Protein AF-A0A7Z8LBX8-F1 (afdb_monomer)

Structure (mmCIF, N/CA/C/O backbone):
data_AF-A0A7Z8LBX8-F1
#
_entry.id   AF-A0A7Z8LBX8-F1
#
loop_
_atom_site.group_PDB
_atom_site.id
_atom_site.type_symbol
_atom_site.label_atom_id
_atom_site.label_alt_id
_atom_site.label_comp_id
_atom_site.label_asym_id
_atom_site.label_entity_id
_atom_site.label_seq_id
_atom_site.pdbx_PDB_ins_code
_atom_site.Cartn_x
_atom_site.Cartn_y
_atom_site.Cartn_z
_atom_site.occupancy
_atom_site.B_iso_or_equiv
_atom_site.auth_seq_id
_atom_site.auth_comp_id
_atom_site.auth_asym_id
_atom_site.auth_atom_id
_atom_site.pdbx_PDB_model_num
ATOM 1 N N . MET A 1 1 ? 16.073 22.464 22.979 1.00 38.94 1 MET A N 1
ATOM 2 C CA . MET A 1 1 ? 15.300 22.233 24.219 1.00 38.94 1 MET A CA 1
ATOM 3 C C . MET A 1 1 ? 13.955 22.900 24.024 1.00 38.94 1 MET A C 1
ATOM 5 O O . MET A 1 1 ? 13.804 24.066 24.357 1.00 38.94 1 MET A O 1
ATOM 9 N N . GLU A 1 2 ? 13.032 22.202 23.371 1.00 35.75 2 GLU A N 1
ATOM 10 C CA . GLU A 1 2 ? 11.685 22.714 23.113 1.00 35.75 2 GLU A CA 1
ATOM 11 C C . GLU A 1 2 ? 10.766 22.309 24.263 1.00 35.75 2 GLU A C 1
ATOM 13 O O . GLU A 1 2 ? 10.804 21.174 24.742 1.00 35.75 2 GLU A O 1
ATOM 18 N N . ALA A 1 3 ? 10.009 23.286 24.756 1.00 44.81 3 ALA A N 1
ATOM 19 C CA . ALA A 1 3 ? 9.127 23.145 25.898 1.00 44.81 3 ALA A CA 1
ATOM 20 C C . ALA A 1 3 ? 7.929 22.259 25.534 1.00 44.81 3 ALA A C 1
ATOM 22 O O . ALA A 1 3 ? 7.168 22.569 24.620 1.00 44.81 3 ALA A O 1
ATOM 23 N N . VAL A 1 4 ? 7.769 21.161 26.272 1.00 38.12 4 VAL A N 1
ATOM 24 C CA . VAL A 1 4 ? 6.599 20.281 26.203 1.00 38.12 4 VAL A CA 1
ATOM 25 C C . VAL A 1 4 ? 5.354 21.101 26.578 1.00 38.12 4 VAL A C 1
ATOM 27 O O . VAL A 1 4 ? 5.323 21.657 27.679 1.00 38.12 4 VAL A O 1
ATOM 30 N N . PRO A 1 5 ? 4.335 21.213 25.706 1.00 45.62 5 PRO A N 1
ATOM 31 C CA . PRO A 1 5 ? 3.103 21.909 26.051 1.00 45.62 5 PRO A CA 1
ATOM 32 C C . PRO A 1 5 ? 2.321 21.103 27.106 1.00 45.62 5 PRO A C 1
ATOM 34 O O . PRO A 1 5 ? 2.316 19.869 27.059 1.00 45.62 5 PRO A O 1
ATOM 37 N N . PRO A 1 6 ? 1.677 21.767 28.081 1.00 52.47 6 PRO A N 1
ATOM 38 C CA . PRO A 1 6 ? 1.061 21.092 29.216 1.00 52.47 6 PRO A CA 1
ATOM 39 C C . PRO A 1 6 ? -0.224 20.340 28.813 1.00 52.47 6 PRO A C 1
ATOM 41 O O . PRO A 1 6 ? -0.917 20.743 27.874 1.00 52.47 6 PRO A O 1
ATOM 44 N N . PRO A 1 7 ? -0.583 19.258 29.530 1.00 47.25 7 PRO A N 1
ATOM 45 C CA . PRO A 1 7 ? -1.748 18.430 29.229 1.00 47.25 7 PRO A CA 1
ATOM 46 C C . PRO A 1 7 ? -3.053 19.149 29.616 1.00 47.25 7 PRO A C 1
ATOM 48 O O . PRO A 1 7 ? -3.574 18.969 30.709 1.00 47.25 7 PRO A O 1
ATOM 51 N N . LEU A 1 8 ? -3.609 19.965 28.716 1.00 52.94 8 LEU A N 1
ATOM 52 C CA . LEU A 1 8 ? -4.798 20.791 28.998 1.00 52.94 8 LEU A CA 1
ATOM 53 C C . LEU A 1 8 ? -6.159 20.120 28.710 1.00 52.94 8 LEU A C 1
ATOM 55 O O . LEU A 1 8 ? -7.199 20.724 28.956 1.00 52.94 8 LEU A O 1
ATOM 59 N N . ALA A 1 9 ? -6.199 18.869 28.239 1.00 57.47 9 ALA A N 1
ATOM 60 C CA . ALA A 1 9 ? -7.465 18.180 27.941 1.00 57.47 9 ALA A CA 1
ATOM 61 C C . ALA A 1 9 ? -8.050 17.394 29.132 1.00 57.47 9 ALA A C 1
ATOM 63 O O . ALA A 1 9 ? -9.262 17.197 29.206 1.00 57.47 9 ALA A O 1
ATOM 64 N N . HIS A 1 10 ? -7.214 16.956 30.079 1.00 54.44 10 HIS A N 1
ATOM 65 C CA . HIS A 1 10 ? -7.667 16.136 31.208 1.00 54.44 10 HIS A CA 1
ATOM 66 C C . HIS A 1 10 ? -8.435 16.972 32.243 1.00 54.44 10 HIS A C 1
ATOM 68 O O . HIS A 1 10 ? -9.520 16.585 32.675 1.00 54.44 10 HIS A O 1
ATOM 74 N N . ASP A 1 11 ? -7.941 18.177 32.535 1.00 58.59 11 ASP A N 1
ATOM 75 C CA . ASP A 1 11 ? -8.530 19.083 33.527 1.00 58.59 11 ASP A CA 1
ATOM 76 C C . ASP A 1 11 ? -9.912 19.616 33.132 1.00 58.59 11 ASP A C 1
ATOM 78 O O . ASP A 1 11 ? -10.702 19.991 33.997 1.00 58.59 11 ASP A O 1
ATOM 82 N N . ALA A 1 12 ? -10.217 19.693 31.835 1.00 63.19 12 ALA A N 1
ATOM 83 C CA . ALA A 1 12 ? -11.531 20.128 31.366 1.00 63.19 12 ALA A CA 1
ATOM 84 C C . ALA A 1 12 ? -12.589 19.031 31.574 1.00 63.19 12 ALA A C 1
ATOM 86 O O . ALA A 1 12 ? -13.694 19.312 32.037 1.00 63.19 12 ALA A O 1
ATOM 87 N N . VAL A 1 13 ? -12.234 17.772 31.297 1.00 55.75 13 VAL A N 1
ATOM 88 C CA . VAL A 1 13 ? -13.123 16.616 31.497 1.00 55.75 13 VAL A CA 1
ATOM 89 C C . VAL A 1 13 ? -13.333 16.339 32.987 1.00 55.75 13 VAL A C 1
ATOM 91 O O . VAL A 1 13 ? -14.469 16.109 33.405 1.00 55.75 13 VAL A O 1
ATOM 94 N N . LEU A 1 14 ? -12.275 16.446 33.800 1.00 64.75 14 LEU A N 1
ATOM 95 C CA . LEU A 1 14 ? -12.366 16.355 35.261 1.00 64.75 14 LEU A CA 1
ATOM 96 C C . LEU A 1 14 ? -13.318 17.407 35.836 1.00 64.75 14 LEU A C 1
ATOM 98 O O . LEU A 1 14 ? -14.217 17.056 36.594 1.00 64.75 14 LEU A O 1
ATOM 102 N N . ARG A 1 15 ? -13.225 18.665 35.388 1.00 71.31 15 ARG A N 1
ATOM 103 C CA . ARG A 1 15 ? -14.123 19.739 35.846 1.00 71.31 15 ARG A CA 1
ATOM 104 C C . ARG A 1 15 ? -15.592 19.513 35.480 1.00 71.31 15 ARG A C 1
ATOM 106 O O . ARG A 1 15 ? -16.478 19.888 36.248 1.00 71.31 15 ARG A O 1
ATOM 113 N N . ILE A 1 16 ? -15.877 18.905 34.327 1.00 65.12 16 ILE A N 1
ATOM 114 C CA . ILE A 1 16 ? -17.252 18.555 33.931 1.00 65.12 16 ILE A CA 1
ATOM 115 C C . ILE A 1 16 ? -17.782 17.405 34.795 1.00 65.12 16 ILE A C 1
ATOM 117 O O . ILE A 1 16 ? -18.910 17.481 35.287 1.00 65.12 16 ILE A O 1
ATOM 121 N N . TYR A 1 17 ? -16.964 16.374 35.025 1.00 75.88 17 TYR A N 1
ATOM 122 C CA . TYR A 1 17 ? -17.325 15.261 35.900 1.00 75.88 17 TYR A CA 1
ATOM 123 C C . TYR A 1 17 ? -17.578 15.730 37.338 1.00 75.88 17 TYR A C 1
ATOM 125 O O . TYR A 1 17 ? -18.596 15.371 37.922 1.00 75.88 17 TYR A O 1
ATOM 133 N N . GLU A 1 18 ? -16.723 16.598 37.883 1.00 81.19 18 GLU A N 1
ATOM 134 C CA . GLU A 1 18 ? -16.876 17.176 39.224 1.00 81.19 18 GLU A CA 1
ATOM 135 C C . GLU A 1 18 ? -18.171 17.986 39.370 1.00 81.19 18 GLU A C 1
ATOM 137 O O . GLU A 1 18 ? -18.867 17.866 40.381 1.00 81.19 18 GLU A O 1
ATOM 142 N N . ARG A 1 19 ? -18.554 18.766 38.349 1.00 80.75 19 ARG A N 1
ATOM 143 C CA . ARG A 1 19 ? -19.829 19.506 38.349 1.00 80.75 19 ARG A CA 1
ATOM 144 C C . ARG A 1 19 ? -21.038 18.573 38.323 1.00 80.75 19 ARG A C 1
ATOM 146 O O . ARG A 1 19 ? -21.975 18.785 39.091 1.00 80.75 19 ARG A O 1
ATOM 153 N N . LEU A 1 20 ? -21.017 17.538 37.479 1.00 72.75 20 LEU A N 1
ATOM 154 C CA . LEU A 1 20 ? -22.100 16.553 37.402 1.00 72.75 20 LEU A CA 1
ATOM 155 C C . LEU A 1 20 ? -22.219 15.759 38.712 1.00 72.75 20 LEU A C 1
ATOM 157 O O . LEU A 1 20 ? -23.315 15.615 39.250 1.00 72.75 20 LEU A O 1
ATOM 161 N N . ALA A 1 21 ? -21.088 15.302 39.252 1.00 85.62 21 ALA A N 1
ATOM 162 C CA . ALA A 1 21 ? -20.999 14.609 40.531 1.00 85.62 21 ALA A CA 1
ATOM 163 C C . ALA A 1 21 ? -21.577 15.452 41.673 1.00 85.62 21 ALA A C 1
ATOM 165 O O . ALA A 1 21 ? -22.407 14.966 42.441 1.00 85.62 21 ALA A O 1
ATOM 166 N N . SER A 1 22 ? -21.202 16.732 41.739 1.00 87.38 22 SER A N 1
ATOM 167 C CA . SER A 1 22 ? -21.712 17.673 42.738 1.00 87.38 22 SER A CA 1
ATOM 168 C C . SER A 1 22 ? -23.228 17.875 42.621 1.00 87.38 22 SER A C 1
ATOM 170 O O . SER A 1 22 ? -23.936 17.817 43.626 1.00 87.38 22 SER A O 1
ATOM 172 N N . ALA A 1 23 ? -23.760 18.016 41.400 1.00 79.38 23 ALA A N 1
ATOM 173 C CA . ALA A 1 23 ? -25.198 18.172 41.170 1.00 79.38 23 ALA A CA 1
ATOM 174 C C . ALA A 1 23 ? -26.004 16.916 41.554 1.00 79.38 23 ALA A C 1
ATOM 176 O O . ALA A 1 23 ? -27.041 17.020 42.212 1.00 79.38 23 ALA A O 1
ATOM 177 N N . VAL A 1 24 ? -25.510 15.725 41.197 1.00 80.25 24 VAL A N 1
ATOM 178 C CA . VAL A 1 24 ? -26.128 14.436 41.559 1.00 80.25 24 VAL A CA 1
ATOM 179 C C . VAL A 1 24 ? -26.115 14.234 43.076 1.00 80.25 24 VAL A C 1
ATOM 181 O O . VAL A 1 24 ? -27.141 13.877 43.656 1.00 80.25 24 VAL A O 1
ATOM 184 N N . LEU A 1 25 ? -24.993 14.523 43.742 1.00 87.06 25 LEU A N 1
ATOM 185 C CA . LEU A 1 25 ? -24.879 14.426 45.198 1.00 87.06 25 LEU A CA 1
ATOM 186 C C . LEU A 1 25 ? -25.780 15.435 45.914 1.00 87.06 25 LEU A C 1
ATOM 188 O O . LEU A 1 25 ? -26.423 15.077 46.896 1.00 87.06 25 LEU A O 1
ATOM 192 N N . ALA A 1 26 ? -25.886 16.670 45.419 1.00 83.69 26 ALA A N 1
ATOM 193 C CA . ALA A 1 26 ? -26.788 17.675 45.978 1.00 83.69 26 ALA A CA 1
ATOM 194 C C . ALA A 1 26 ? -28.261 17.240 45.878 1.00 83.69 26 ALA A C 1
ATOM 196 O O . ALA A 1 26 ? -28.995 17.305 46.867 1.00 83.69 26 ALA A O 1
ATOM 197 N N . ALA A 1 27 ? -28.681 16.719 44.720 1.00 70.56 27 ALA A N 1
ATOM 198 C CA . ALA A 1 27 ? -30.033 16.200 44.524 1.00 70.56 27 ALA A CA 1
ATOM 199 C C . ALA A 1 27 ? -30.320 14.968 45.403 1.00 70.56 27 ALA A C 1
ATOM 201 O O . ALA A 1 27 ? -31.405 14.849 45.975 1.00 70.56 27 ALA A O 1
ATOM 202 N N . ALA A 1 28 ? -29.353 14.060 45.560 1.00 77.31 28 ALA A N 1
ATOM 203 C CA . ALA A 1 28 ? -29.498 12.891 46.425 1.00 77.31 28 ALA A CA 1
ATOM 204 C C . ALA A 1 28 ? -29.510 13.265 47.919 1.00 77.31 28 ALA A C 1
ATOM 206 O O . ALA A 1 28 ? -30.291 12.699 48.686 1.00 77.31 28 ALA A O 1
ATOM 207 N N . ARG A 1 29 ? -28.710 14.254 48.343 1.00 84.75 29 ARG A N 1
ATOM 208 C CA . ARG A 1 29 ? -28.718 14.801 49.714 1.00 84.75 29 ARG A CA 1
ATOM 209 C C . ARG A 1 29 ? -30.056 15.447 50.059 1.00 84.75 29 ARG A C 1
ATOM 211 O O . ARG A 1 29 ? -30.548 15.247 51.165 1.00 84.75 29 ARG A O 1
ATOM 218 N N . ALA A 1 30 ? -30.703 16.115 49.102 1.00 73.19 30 ALA A N 1
ATOM 219 C CA . ALA A 1 30 ? -32.074 16.605 49.270 1.00 73.19 30 ALA A CA 1
ATOM 220 C C . ALA A 1 30 ? -33.093 15.468 49.511 1.00 73.19 30 ALA A C 1
ATOM 222 O O . ALA A 1 30 ? -34.144 15.699 50.103 1.00 73.19 30 ALA A O 1
ATOM 223 N N . ARG A 1 31 ? -32.764 14.227 49.118 1.00 73.12 31 ARG A N 1
ATOM 224 C CA . ARG A 1 31 ? -33.510 12.996 49.441 1.00 73.12 31 ARG A CA 1
ATOM 225 C C . ARG A 1 31 ? -32.967 12.232 50.663 1.00 73.12 31 ARG A C 1
ATOM 227 O O . ARG A 1 31 ? -33.370 11.095 50.896 1.00 73.12 31 ARG A O 1
ATOM 234 N N . GLY A 1 32 ? -32.073 12.831 51.451 1.00 75.75 32 GLY A N 1
ATOM 235 C CA . GLY A 1 32 ? -31.521 12.245 52.678 1.00 75.75 32 GLY A CA 1
ATOM 236 C C . GLY A 1 32 ? -30.288 11.350 52.492 1.00 75.75 32 GLY A C 1
ATOM 237 O O . GLY A 1 32 ? -29.910 10.650 53.429 1.00 75.75 32 GLY A O 1
ATOM 238 N N . TYR A 1 33 ? -29.648 11.347 51.317 1.00 81.94 33 TYR A N 1
ATOM 239 C CA . TYR A 1 33 ? -28.380 10.636 51.110 1.00 81.94 33 TYR A CA 1
ATOM 240 C C . TYR A 1 33 ? -27.239 11.304 51.887 1.00 81.94 33 TYR A C 1
ATOM 242 O O . TYR A 1 33 ? -26.956 12.476 51.668 1.00 81.94 33 TYR A O 1
ATOM 250 N N . GLY A 1 34 ? -26.569 10.563 52.772 1.00 85.69 34 GLY A N 1
ATOM 251 C CA . GLY A 1 34 ? -25.453 11.074 53.583 1.00 85.69 34 GLY A CA 1
ATOM 252 C C . GLY A 1 34 ? -24.052 10.719 53.073 1.00 85.69 34 GLY A C 1
ATOM 253 O O . GLY A 1 34 ? -23.083 11.027 53.758 1.00 85.69 34 GLY A O 1
ATOM 254 N N . GLY A 1 35 ? -23.933 10.028 51.934 1.00 85.69 35 GLY A N 1
ATOM 255 C CA . GLY A 1 35 ? -22.647 9.599 51.374 1.00 85.69 35 GLY A CA 1
ATOM 256 C C . GLY A 1 35 ? -22.084 10.551 50.313 1.00 85.69 35 GLY A C 1
ATOM 257 O O . GLY A 1 35 ? -22.753 11.492 49.883 1.00 85.69 35 GLY A O 1
ATOM 258 N N . ASP A 1 36 ? -20.868 10.247 49.855 1.00 91.56 36 ASP A N 1
ATOM 259 C CA . ASP A 1 36 ? -20.156 10.991 48.800 1.00 91.56 36 ASP A CA 1
ATOM 260 C C . ASP A 1 36 ? -19.981 10.180 47.499 1.00 91.56 36 ASP A C 1
ATOM 262 O O . ASP A 1 36 ? -19.357 10.644 46.546 1.00 91.56 36 ASP A O 1
ATOM 266 N N . ASP A 1 37 ? -20.548 8.969 47.427 1.00 92.31 37 ASP A N 1
ATOM 267 C CA . ASP A 1 37 ? -20.499 8.132 46.225 1.00 92.31 37 ASP A CA 1
ATOM 268 C C . ASP A 1 37 ? -21.586 8.554 45.221 1.00 92.31 37 ASP A C 1
ATOM 270 O O . ASP A 1 37 ? -22.789 8.403 45.447 1.00 92.31 37 ASP A O 1
ATOM 274 N N . VAL A 1 38 ? -21.139 9.071 44.076 1.00 85.94 38 VAL A N 1
ATOM 275 C CA . VAL A 1 38 ? -21.981 9.588 42.989 1.00 85.94 38 VAL A CA 1
ATOM 276 C C . VAL A 1 38 ? -22.841 8.493 42.348 1.00 85.94 38 VAL A C 1
ATOM 278 O O . VAL A 1 38 ? -23.976 8.763 41.954 1.00 85.94 38 VAL A O 1
ATOM 281 N N . GLN A 1 39 ? -22.345 7.255 42.246 1.00 77.38 39 GLN A N 1
ATOM 282 C CA . GLN A 1 39 ? -23.108 6.153 41.649 1.00 77.38 39 GLN A CA 1
ATOM 283 C C . GLN A 1 39 ? -24.209 5.676 42.595 1.00 77.38 39 GLN A C 1
ATOM 285 O O . GLN A 1 39 ? -25.347 5.473 42.167 1.00 77.38 39 GLN A O 1
ATOM 290 N N . ALA A 1 40 ? -23.907 5.574 43.891 1.00 72.06 40 ALA A N 1
ATOM 291 C CA . ALA A 1 40 ? -24.908 5.271 44.909 1.00 72.06 40 ALA A CA 1
ATOM 292 C C . ALA A 1 40 ? -25.963 6.391 45.031 1.00 72.06 40 ALA A C 1
ATOM 294 O O . ALA A 1 40 ? -27.156 6.108 45.154 1.00 72.06 40 ALA A O 1
ATOM 295 N N . ALA A 1 41 ? -25.549 7.657 44.914 1.00 81.62 41 ALA A N 1
ATOM 296 C CA . ALA A 1 41 ? -26.445 8.810 44.852 1.00 81.62 41 ALA A CA 1
ATOM 297 C C . ALA A 1 41 ? -27.376 8.769 43.626 1.00 81.62 41 ALA A C 1
ATOM 299 O O . ALA A 1 41 ? -28.583 8.982 43.757 1.00 81.62 41 ALA A O 1
ATOM 300 N N . ALA A 1 42 ? -26.848 8.435 42.445 1.00 74.56 42 ALA A N 1
ATOM 301 C CA . ALA A 1 42 ? -27.643 8.273 41.228 1.00 74.56 42 ALA A CA 1
ATOM 302 C C . ALA A 1 42 ? -28.642 7.107 41.337 1.00 74.56 42 ALA A C 1
ATOM 304 O O . ALA A 1 42 ? -29.799 7.246 40.937 1.00 74.56 42 ALA A O 1
ATOM 305 N N . ALA A 1 43 ? -28.234 5.983 41.935 1.00 70.19 43 ALA A N 1
ATOM 306 C CA . ALA A 1 43 ? -29.115 4.844 42.185 1.00 70.19 43 ALA A CA 1
ATOM 307 C C . ALA A 1 43 ? -30.263 5.197 43.150 1.00 70.19 43 ALA A C 1
ATOM 309 O O . ALA A 1 43 ? -31.408 4.816 42.908 1.00 70.19 43 ALA A O 1
ATOM 310 N N . LEU A 1 44 ? -29.995 5.991 44.196 1.00 77.38 44 LEU A N 1
ATOM 311 C CA . LEU A 1 44 ? -31.034 6.502 45.097 1.00 77.38 44 LEU A CA 1
ATOM 312 C C . LEU A 1 44 ? -32.009 7.446 44.375 1.00 77.38 44 LEU A C 1
ATOM 314 O O . LEU A 1 44 ? -33.218 7.405 44.606 1.00 77.38 44 LEU A O 1
ATOM 318 N N . LEU A 1 45 ? -31.510 8.296 43.478 1.00 70.81 45 LEU A N 1
ATOM 319 C CA . LEU A 1 45 ? -32.361 9.186 42.685 1.00 70.81 45 LEU A CA 1
ATOM 320 C C . LEU A 1 45 ? -33.276 8.420 41.718 1.00 70.81 45 LEU A C 1
ATOM 322 O O . LEU A 1 45 ? -34.381 8.889 41.433 1.00 70.81 45 LEU A O 1
ATOM 326 N N . ALA A 1 46 ? -32.853 7.233 41.277 1.00 68.75 46 ALA A N 1
ATOM 327 C CA . ALA A 1 46 ? -33.662 6.319 40.477 1.00 68.75 46 ALA A CA 1
ATOM 328 C C . ALA A 1 46 ? -34.721 5.550 41.297 1.00 68.75 46 ALA A C 1
ATOM 330 O O . ALA A 1 46 ? -35.678 5.037 40.718 1.00 68.75 46 ALA A O 1
ATOM 331 N N . THR A 1 47 ? -34.598 5.487 42.630 1.00 61.81 47 THR A N 1
ATOM 332 C CA . THR A 1 47 ? -35.642 4.930 43.511 1.00 61.81 47 THR A CA 1
ATOM 333 C C . THR A 1 47 ? -36.751 5.950 43.827 1.00 61.81 47 THR A C 1
ATOM 335 O O . THR A 1 47 ? -36.490 7.158 43.837 1.00 61.81 47 THR A O 1
ATOM 338 N N . PRO A 1 48 ? -38.005 5.500 44.063 1.00 59.50 48 PRO A N 1
ATOM 339 C CA . PRO A 1 48 ? -39.128 6.387 44.371 1.00 59.50 48 PRO A CA 1
ATOM 340 C C . PRO A 1 48 ? -38.882 7.219 45.639 1.00 59.50 48 PRO A C 1
ATOM 342 O O . PRO A 1 48 ? -38.151 6.808 46.538 1.00 59.50 48 PRO A O 1
ATOM 345 N N . ASP A 1 49 ? -39.492 8.406 45.680 1.00 68.44 49 ASP A N 1
ATOM 346 C CA . ASP A 1 49 ? -39.292 9.448 46.695 1.00 68.44 49 ASP A CA 1
ATOM 347 C C . ASP A 1 49 ? -39.336 8.898 48.148 1.00 68.44 49 ASP A C 1
ATOM 349 O O . ASP A 1 49 ? -40.250 8.136 48.483 1.00 68.44 49 ASP A O 1
ATOM 353 N N . PRO A 1 50 ? -38.394 9.276 49.037 1.00 66.69 50 PRO A N 1
ATOM 354 C CA . PRO A 1 50 ? -38.384 8.863 50.444 1.00 66.69 50 PRO A CA 1
ATOM 355 C C . PRO A 1 50 ? -39.706 9.107 51.183 1.00 66.69 50 PRO A C 1
ATOM 357 O O . PRO A 1 50 ? -40.058 8.341 52.081 1.00 66.69 50 PRO A O 1
ATOM 360 N N . LEU A 1 51 ? -40.452 10.153 50.813 1.00 65.00 51 LEU A N 1
ATOM 361 C CA . LEU A 1 51 ? -41.774 10.433 51.377 1.00 65.00 51 LEU A CA 1
ATOM 362 C C . LEU A 1 51 ? -42.805 9.392 50.938 1.00 65.00 51 LEU A C 1
ATOM 364 O O . LEU A 1 51 ? -43.601 8.933 51.754 1.00 65.00 51 LEU A O 1
ATOM 368 N N . VAL A 1 52 ? -42.746 8.961 49.677 1.00 70.12 52 VAL A N 1
ATOM 369 C CA . VAL A 1 52 ? -43.596 7.888 49.143 1.00 70.12 52 VAL A CA 1
ATOM 370 C C . VAL A 1 52 ? -43.265 6.567 49.830 1.00 70.12 52 VAL A C 1
ATOM 372 O O . VAL A 1 52 ? -44.175 5.839 50.219 1.00 70.12 52 VAL A O 1
ATOM 375 N N . ARG A 1 53 ? -41.981 6.287 50.073 1.00 73.62 53 ARG A N 1
ATOM 376 C CA . ARG A 1 53 ? -41.547 5.105 50.828 1.00 73.62 53 ARG A CA 1
ATOM 377 C C . ARG A 1 53 ? -42.084 5.104 52.264 1.00 73.62 53 ARG A C 1
ATOM 379 O O . ARG A 1 53 ? -42.685 4.117 52.680 1.00 73.62 53 ARG A O 1
ATOM 386 N N . LYS A 1 54 ? -41.935 6.217 52.994 1.00 74.75 54 LYS A N 1
ATOM 387 C CA . LYS A 1 54 ? -42.467 6.367 54.363 1.00 74.75 54 LYS A CA 1
ATOM 388 C C . LYS A 1 54 ? -43.986 6.227 54.409 1.00 74.75 54 LYS A C 1
ATOM 390 O O . LYS A 1 54 ? -44.503 5.590 55.318 1.00 74.75 54 LYS A O 1
ATOM 395 N N . LEU A 1 55 ? -44.696 6.785 53.427 1.00 75.31 55 LEU A N 1
ATOM 396 C CA . LEU A 1 55 ? -46.145 6.624 53.291 1.00 75.31 55 LEU A CA 1
ATOM 397 C C . LEU A 1 55 ? -46.524 5.147 53.099 1.00 75.31 55 LEU A C 1
ATOM 399 O O . LEU A 1 55 ? -47.431 4.656 53.761 1.00 75.31 55 LEU A O 1
ATOM 403 N N . CYS A 1 56 ? -45.810 4.434 52.227 1.00 80.44 56 CYS A N 1
ATOM 404 C CA . CYS A 1 56 ? -46.057 3.024 51.932 1.00 80.44 56 CYS A CA 1
ATOM 405 C C . CYS A 1 56 ? -45.760 2.115 53.139 1.00 80.44 56 CYS A C 1
ATOM 407 O O . CYS A 1 56 ? -46.542 1.216 53.445 1.00 80.44 56 CYS A O 1
ATOM 409 N N . GLU A 1 57 ? -44.673 2.380 53.868 1.00 83.12 57 GLU A N 1
ATOM 410 C CA . GLU A 1 57 ? -44.333 1.687 55.119 1.00 83.12 57 GLU A CA 1
ATOM 411 C C . GLU A 1 57 ? -45.359 1.984 56.227 1.00 83.12 57 GLU A C 1
ATOM 413 O O . GLU A 1 57 ? -45.804 1.065 56.915 1.00 83.12 57 GLU A O 1
ATOM 418 N N . ALA A 1 58 ? -45.801 3.240 56.363 1.00 78.62 58 ALA A N 1
ATOM 419 C CA . ALA A 1 58 ? -46.823 3.632 57.331 1.00 78.62 58 ALA A CA 1
ATOM 420 C C . ALA A 1 58 ? -48.192 3.008 57.018 1.00 78.62 58 ALA A C 1
ATOM 422 O O . ALA A 1 58 ? -48.854 2.519 57.931 1.00 78.62 58 ALA A O 1
ATOM 423 N N . ALA A 1 59 ? -48.600 2.973 55.745 1.00 80.31 59 ALA A N 1
ATOM 424 C CA . ALA A 1 59 ? -49.830 2.318 55.303 1.00 80.31 59 ALA A CA 1
ATOM 425 C C . ALA A 1 59 ? -49.825 0.821 55.646 1.00 80.31 59 ALA A C 1
ATOM 427 O O . ALA A 1 59 ? -50.800 0.308 56.194 1.00 80.31 59 ALA A O 1
ATOM 428 N N . LEU A 1 60 ? -48.704 0.136 55.396 1.00 85.69 60 LEU A N 1
ATOM 429 C CA . LEU A 1 60 ? -48.538 -1.275 55.735 1.00 85.69 60 LEU A CA 1
ATOM 430 C C . LEU A 1 60 ? -48.553 -1.523 57.244 1.00 85.69 60 LEU A C 1
ATOM 432 O O . LEU A 1 60 ? -49.255 -2.421 57.705 1.00 85.69 60 LEU A O 1
ATOM 436 N N . ALA A 1 61 ? -47.815 -0.724 58.016 1.00 83.56 61 ALA A N 1
ATOM 437 C CA . ALA A 1 61 ? -47.773 -0.847 59.470 1.00 83.56 61 ALA A CA 1
ATOM 438 C C . ALA A 1 61 ? -49.158 -0.612 60.094 1.00 83.56 61 ALA A C 1
ATOM 440 O O . ALA A 1 61 ? -49.597 -1.390 60.942 1.00 83.56 61 ALA A O 1
ATOM 441 N N . LEU A 1 62 ? -49.873 0.422 59.636 1.00 79.62 62 LEU A N 1
ATOM 442 C CA . LEU A 1 62 ? -51.232 0.734 60.078 1.00 79.62 62 LEU A CA 1
ATOM 443 C C . LEU A 1 62 ? -52.204 -0.406 59.735 1.00 79.62 62 LEU A C 1
ATOM 445 O O . LEU A 1 62 ? -53.043 -0.775 60.558 1.00 79.62 62 LEU A O 1
ATOM 449 N N . TRP A 1 63 ? -52.066 -0.991 58.542 1.00 87.56 63 TRP A N 1
ATOM 450 C CA . TRP A 1 63 ? -52.881 -2.119 58.097 1.00 87.56 63 TRP A CA 1
ATOM 451 C C . TRP A 1 63 ? -52.628 -3.377 58.937 1.00 87.56 63 TRP A C 1
ATOM 453 O O . TRP A 1 63 ? -53.579 -3.998 59.406 1.00 87.56 63 TRP A O 1
ATOM 463 N N . GLN A 1 64 ? -51.364 -3.700 59.228 1.00 85.50 64 GLN A N 1
ATOM 464 C CA . GLN A 1 64 ? -50.985 -4.834 60.081 1.00 85.50 64 GLN A CA 1
ATOM 465 C C . GLN A 1 64 ? -51.452 -4.664 61.537 1.00 85.50 64 GLN A C 1
ATOM 467 O O . GLN A 1 64 ? -51.897 -5.631 62.156 1.00 85.50 64 GLN A O 1
ATOM 472 N N . GLN A 1 65 ? -51.400 -3.443 62.083 1.00 83.19 65 GLN A N 1
ATOM 473 C CA . GLN A 1 65 ? -51.846 -3.147 63.452 1.00 83.19 65 GLN A CA 1
ATOM 474 C C . GLN A 1 65 ? -53.357 -3.326 63.659 1.00 83.19 65 GLN A C 1
ATOM 476 O O . GLN A 1 65 ? -53.786 -3.652 64.764 1.00 83.19 65 GLN A O 1
ATOM 481 N N . GLN A 1 66 ? -54.175 -3.124 62.623 1.00 78.81 66 GLN A N 1
ATOM 482 C CA . GLN A 1 66 ? -55.639 -3.220 62.719 1.00 78.81 66 GLN A CA 1
ATOM 483 C C . GLN A 1 66 ? -56.179 -4.664 62.639 1.00 78.81 66 GLN A C 1
ATOM 485 O O . GLN A 1 66 ? -57.395 -4.870 62.752 1.00 78.81 66 GLN A O 1
ATOM 490 N N . GLY A 1 67 ? -55.285 -5.654 62.524 1.00 67.62 67 GLY A N 1
ATOM 491 C CA . GLY A 1 67 ? -55.601 -7.080 62.467 1.00 67.62 67 GLY A CA 1
ATOM 492 C C . GLY A 1 67 ? -55.798 -7.595 61.040 1.00 67.62 67 GLY A C 1
ATOM 493 O O . GLY A 1 67 ? -56.173 -6.845 60.139 1.00 67.62 67 GLY A O 1
ATOM 494 N N . ALA A 1 68 ? -55.514 -8.887 60.851 1.00 59.16 68 ALA A N 1
ATOM 495 C CA . ALA A 1 68 ? -55.470 -9.555 59.554 1.00 59.16 68 ALA A CA 1
ATOM 496 C C . ALA A 1 68 ? -56.742 -9.324 58.719 1.00 59.16 68 ALA A C 1
ATOM 498 O O . ALA A 1 68 ? -57.868 -9.396 59.214 1.00 59.16 68 ALA A O 1
ATOM 499 N N . SER A 1 69 ? -56.526 -9.026 57.440 1.00 66.81 69 SER A N 1
ATOM 500 C CA . SER A 1 69 ? -57.577 -8.719 56.480 1.00 66.81 69 SER A CA 1
ATOM 501 C C . SER A 1 69 ? -58.480 -9.907 56.168 1.00 66.81 69 SER A C 1
ATOM 503 O O . SER A 1 69 ? -57.996 -11.025 56.136 1.00 66.81 69 SER A O 1
ATOM 505 N N . ALA A 1 70 ? -59.770 -9.686 55.896 1.00 68.19 70 ALA A N 1
ATOM 506 C CA . ALA A 1 70 ? -60.624 -10.743 55.332 1.00 68.19 70 ALA A CA 1
ATOM 507 C C . ALA A 1 70 ? -60.332 -10.991 53.837 1.00 68.19 70 ALA A C 1
ATOM 509 O O . ALA A 1 70 ? -60.804 -11.968 53.267 1.00 68.19 70 ALA A O 1
ATOM 510 N N . ASP A 1 71 ? -59.583 -10.084 53.206 1.00 81.62 71 ASP A N 1
ATOM 511 C CA . ASP A 1 71 ? -59.132 -10.195 51.825 1.00 81.62 71 ASP A CA 1
ATOM 512 C C . ASP A 1 71 ? -57.813 -10.983 51.755 1.00 81.62 71 ASP A C 1
ATOM 514 O O . ASP A 1 71 ? -56.731 -10.456 52.057 1.00 81.62 71 ASP A O 1
ATOM 518 N N . ASP A 1 72 ? -57.933 -12.251 51.356 1.00 84.31 72 ASP A N 1
ATOM 519 C CA . ASP A 1 72 ? -56.832 -13.201 51.173 1.00 84.31 72 ASP A CA 1
ATOM 520 C C . ASP A 1 72 ? -55.822 -12.736 50.108 1.00 84.31 72 ASP A C 1
ATOM 522 O O . ASP A 1 72 ? -54.631 -13.052 50.202 1.00 84.31 72 ASP A O 1
ATOM 526 N N . HIS A 1 73 ? -56.248 -11.939 49.117 1.00 86.06 73 HIS A N 1
ATOM 527 C CA . HIS A 1 73 ? -55.352 -11.436 48.072 1.00 86.06 73 HIS A CA 1
ATOM 528 C C . HIS A 1 73 ? -54.387 -10.383 48.613 1.00 86.06 73 HIS A C 1
ATOM 530 O O . HIS A 1 73 ? -53.191 -10.434 48.313 1.00 86.06 73 HIS A O 1
ATOM 536 N N . LEU A 1 74 ? -54.874 -9.467 49.452 1.00 86.50 74 LEU A N 1
ATOM 537 C CA . LEU A 1 74 ? -54.022 -8.463 50.094 1.00 86.50 74 LEU A CA 1
ATOM 538 C C . LEU A 1 74 ? -53.053 -9.104 51.091 1.00 86.50 74 LEU A C 1
ATOM 540 O O . LEU A 1 74 ? -51.891 -8.703 51.159 1.00 86.50 74 LEU A O 1
ATOM 544 N N . GLN A 1 75 ? -53.484 -10.143 51.815 1.00 87.06 75 GLN A N 1
ATOM 545 C CA . GLN A 1 75 ? -52.586 -10.903 52.690 1.00 87.06 75 GLN A CA 1
ATOM 546 C C . GLN A 1 75 ? -51.472 -11.606 51.909 1.00 87.06 75 GLN A C 1
ATOM 548 O O . GLN A 1 75 ? -50.300 -11.489 52.274 1.00 87.06 75 GLN A O 1
ATOM 553 N N . ALA A 1 76 ? -51.814 -12.294 50.816 1.00 87.81 76 ALA A N 1
ATOM 554 C CA . ALA A 1 76 ? -50.834 -12.962 49.967 1.00 87.81 76 ALA A CA 1
ATOM 555 C C . ALA A 1 76 ? -49.841 -11.961 49.355 1.00 87.81 76 ALA A C 1
ATOM 557 O O . ALA A 1 76 ? -48.632 -12.207 49.360 1.00 87.81 76 ALA A O 1
ATOM 558 N N . ALA A 1 77 ? -50.330 -10.802 48.898 1.00 85.69 77 ALA A N 1
ATOM 559 C CA . ALA A 1 77 ? -49.493 -9.728 48.373 1.00 85.69 77 ALA A CA 1
ATOM 560 C C . ALA A 1 77 ? -48.524 -9.194 49.439 1.00 85.69 77 ALA A C 1
ATOM 562 O O . ALA A 1 77 ? -47.328 -9.084 49.177 1.00 85.69 77 ALA A O 1
ATOM 563 N N . VAL A 1 78 ? -48.995 -8.949 50.665 1.00 86.62 78 VAL A N 1
ATOM 564 C CA . VAL A 1 78 ? -48.144 -8.498 51.777 1.00 86.62 78 VAL A CA 1
ATOM 565 C C . VAL A 1 78 ? -47.132 -9.566 52.207 1.00 86.62 78 VAL A C 1
ATOM 567 O O . VAL A 1 78 ? -45.984 -9.234 52.491 1.00 86.62 78 VAL A O 1
ATOM 570 N N . HIS A 1 79 ? -47.497 -10.849 52.221 1.00 87.31 79 HIS A N 1
ATOM 571 C CA . HIS A 1 79 ? -46.553 -11.934 52.514 1.00 87.31 79 HIS A CA 1
ATOM 572 C C . HIS A 1 79 ? -45.482 -12.099 51.433 1.00 87.31 79 HIS A C 1
ATOM 574 O O . HIS A 1 79 ? -44.328 -12.387 51.757 1.00 87.31 79 HIS A O 1
ATOM 580 N N . SER A 1 80 ? -45.828 -11.848 50.169 1.00 86.44 80 SER A N 1
ATOM 581 C CA . SER A 1 80 ? -44.881 -11.927 49.051 1.00 86.44 80 SER A CA 1
ATOM 582 C C . SER A 1 80 ? -43.778 -10.860 49.086 1.00 86.44 80 SER A C 1
ATOM 584 O O . SER A 1 80 ? -42.740 -11.040 48.454 1.00 86.44 80 SER A O 1
ATOM 586 N N . LEU A 1 81 ? -43.962 -9.780 49.858 1.00 83.25 81 LEU A N 1
ATOM 587 C CA . LEU A 1 81 ? -42.959 -8.726 50.030 1.00 83.25 81 LEU A CA 1
ATOM 588 C C . LEU A 1 81 ? -41.695 -9.244 50.744 1.00 83.25 81 LEU A C 1
ATOM 590 O O . LEU A 1 81 ? -40.594 -8.760 50.482 1.00 83.25 81 LEU A O 1
ATOM 594 N N . GLY A 1 82 ? -41.814 -10.253 51.612 1.00 71.38 82 GLY A N 1
ATOM 595 C CA . GLY A 1 82 ? -40.724 -10.673 52.495 1.00 71.38 82 GLY A CA 1
ATOM 596 C C . GLY A 1 82 ? -40.462 -9.633 53.593 1.00 71.38 82 GLY A C 1
ATOM 597 O O . GLY A 1 82 ? -40.528 -8.425 53.366 1.00 71.38 82 GLY A O 1
ATOM 598 N N . GLY A 1 83 ? -40.217 -10.089 54.824 1.00 65.19 83 GLY A N 1
ATOM 599 C CA . GLY A 1 83 ? -40.127 -9.226 56.009 1.00 65.19 83 GLY A CA 1
ATOM 600 C C . GLY A 1 83 ? -39.010 -8.182 55.909 1.00 65.19 83 GLY A C 1
ATOM 601 O O . GLY A 1 83 ? -37.871 -8.467 56.261 1.00 65.19 83 GLY A O 1
ATOM 602 N N . GLY A 1 84 ? -39.339 -6.979 55.431 1.00 67.75 84 GLY A N 1
ATOM 603 C CA . GLY A 1 84 ? -38.418 -5.843 55.349 1.00 67.75 84 GLY A CA 1
ATOM 604 C C . GLY A 1 84 ? -38.484 -5.017 54.061 1.00 67.75 84 GLY A C 1
ATOM 605 O O . GLY A 1 84 ? -37.818 -3.985 53.991 1.00 67.75 84 GLY A O 1
ATOM 606 N N . SER A 1 85 ? -39.257 -5.418 53.047 1.00 75.50 85 SER A N 1
ATOM 607 C CA . SER A 1 85 ? -39.396 -4.614 51.827 1.00 75.50 85 SER A CA 1
ATOM 608 C C . SER A 1 85 ? -40.578 -3.634 51.907 1.00 75.50 85 SER A C 1
ATOM 610 O O . SER A 1 85 ? -41.638 -3.928 52.462 1.00 75.50 85 SER A O 1
ATOM 612 N N . CYS A 1 86 ? -40.373 -2.421 51.382 1.00 81.44 86 CYS A N 1
ATOM 613 C CA . CYS A 1 86 ? -41.417 -1.402 51.285 1.00 81.44 86 CYS A CA 1
ATOM 614 C C . CYS A 1 86 ? -42.422 -1.809 50.191 1.00 81.44 86 CYS A C 1
ATOM 616 O O . CYS A 1 86 ? -41.985 -2.144 49.083 1.00 81.44 86 CYS A O 1
ATOM 618 N N . PRO A 1 87 ? -43.743 -1.782 50.455 1.00 84.56 87 PRO A N 1
ATOM 619 C CA . PRO A 1 87 ? -44.720 -2.137 49.439 1.00 84.56 87 PRO A CA 1
ATOM 620 C C . PRO A 1 87 ? -44.698 -1.120 48.290 1.00 84.56 87 PRO A C 1
ATOM 622 O O . PRO A 1 87 ? -44.504 0.076 48.522 1.00 84.56 87 PRO A O 1
ATOM 625 N N . PRO A 1 88 ? -44.939 -1.557 47.042 1.00 82.31 88 PRO A N 1
ATOM 626 C CA . PRO A 1 88 ? -45.127 -0.627 45.939 1.00 82.31 88 PRO A CA 1
ATOM 627 C C . PRO A 1 88 ? -46.344 0.270 46.210 1.00 82.31 88 PRO A C 1
ATOM 629 O O . PRO A 1 88 ? -47.335 -0.178 46.784 1.00 82.31 88 PRO A O 1
ATOM 632 N N . LEU A 1 89 ? -46.299 1.524 45.742 1.00 78.44 89 LEU A N 1
ATOM 633 C CA . LEU A 1 89 ? -47.335 2.539 46.000 1.00 78.44 89 LEU A CA 1
ATOM 634 C C . LEU A 1 89 ? -48.760 2.052 45.702 1.00 78.44 89 LEU A C 1
ATOM 636 O O . LEU A 1 89 ? -49.686 2.357 46.445 1.00 78.44 89 LEU A O 1
ATOM 640 N N . ARG A 1 90 ? -48.932 1.257 44.644 1.00 82.06 90 ARG A N 1
ATOM 641 C CA . ARG A 1 90 ? -50.227 0.671 44.292 1.00 82.06 90 ARG A CA 1
ATOM 642 C C . ARG A 1 90 ? -50.787 -0.221 45.406 1.00 82.06 90 ARG A C 1
ATOM 644 O O . ARG A 1 90 ? -51.937 -0.051 45.782 1.00 82.06 90 ARG A O 1
ATOM 651 N N . LEU A 1 91 ? -49.961 -1.103 45.967 1.00 84.12 91 LEU A N 1
ATOM 652 C CA . LEU A 1 91 ? -50.364 -1.959 47.081 1.00 84.12 91 LEU A CA 1
ATOM 653 C C . LEU A 1 91 ? -50.648 -1.118 48.332 1.00 84.12 91 LEU A C 1
ATOM 655 O O . LEU A 1 91 ? -51.630 -1.358 49.016 1.00 84.12 91 LEU A O 1
ATOM 659 N N . ALA A 1 92 ? -49.849 -0.081 48.604 1.00 83.44 92 ALA A N 1
ATOM 660 C CA . ALA A 1 92 ? -50.111 0.827 49.723 1.00 83.44 92 ALA A CA 1
ATOM 661 C C . ALA A 1 92 ? -51.474 1.542 49.616 1.00 83.44 92 ALA A C 1
ATOM 663 O O . ALA A 1 92 ? -52.146 1.718 50.630 1.00 83.44 92 ALA A O 1
ATOM 664 N N . ILE A 1 93 ? -51.901 1.919 48.406 1.00 82.25 93 ILE A N 1
ATOM 665 C CA . ILE A 1 93 ? -53.232 2.498 48.162 1.00 82.25 93 ILE A CA 1
ATOM 666 C C . ILE A 1 93 ? -54.329 1.465 48.455 1.00 82.25 93 ILE A C 1
ATOM 668 O O . ILE A 1 93 ? -55.249 1.767 49.211 1.00 82.25 93 ILE A O 1
ATOM 672 N N . GLU A 1 94 ? -54.195 0.242 47.939 1.00 84.75 94 GLU A N 1
ATOM 673 C CA . GLU A 1 94 ? -55.166 -0.843 48.158 1.00 84.75 94 GLU A CA 1
ATOM 674 C C . GLU A 1 94 ? -55.309 -1.188 49.661 1.00 84.75 94 GLU A C 1
ATOM 676 O O . GLU A 1 94 ? -56.418 -1.376 50.165 1.00 84.75 94 GLU A O 1
ATOM 681 N N . LEU A 1 95 ? -54.206 -1.162 50.424 1.00 84.81 95 LEU A N 1
ATOM 682 C CA . LEU A 1 95 ? -54.221 -1.342 51.885 1.00 84.81 95 LEU A CA 1
ATOM 683 C C . LEU A 1 95 ? -54.967 -0.207 52.614 1.00 84.81 95 LEU A C 1
ATOM 685 O O . LEU A 1 95 ? -55.699 -0.456 53.576 1.00 84.81 95 LEU A O 1
ATOM 689 N N . LEU A 1 96 ? -54.804 1.046 52.175 1.00 80.69 96 LEU A N 1
ATOM 690 C CA . LEU A 1 96 ? -55.512 2.195 52.752 1.00 80.69 96 LEU A CA 1
ATOM 691 C C . LEU A 1 96 ? -57.016 2.167 52.433 1.00 80.69 96 LEU A C 1
ATOM 693 O O . LEU A 1 96 ? -57.832 2.541 53.281 1.00 80.69 96 LEU A O 1
ATOM 697 N N . GLU A 1 97 ? -57.397 1.703 51.244 1.00 83.88 97 GLU A N 1
ATOM 698 C CA . GLU A 1 97 ? -58.799 1.535 50.843 1.00 83.88 97 GLU A CA 1
ATOM 699 C C . GLU A 1 97 ? -59.507 0.443 51.660 1.00 83.88 97 GLU A C 1
ATOM 701 O O . GLU A 1 97 ? -60.634 0.649 52.128 1.00 83.88 97 GLU A O 1
ATOM 706 N N . ASP A 1 98 ? -58.831 -0.680 51.913 1.00 84.06 98 ASP A N 1
ATOM 707 C CA . ASP A 1 98 ? -59.322 -1.751 52.787 1.00 84.06 98 ASP A CA 1
ATOM 708 C C . ASP A 1 98 ? -59.492 -1.265 54.240 1.00 84.06 98 ASP A C 1
ATOM 710 O O . ASP A 1 98 ? -60.548 -1.453 54.854 1.00 84.06 98 ASP A O 1
ATOM 714 N N . LEU A 1 99 ? -58.509 -0.529 54.776 1.00 81.12 99 LEU A N 1
ATOM 715 C CA . LEU A 1 99 ? -58.618 0.116 56.092 1.00 81.12 99 LEU A CA 1
ATOM 716 C C . LEU A 1 99 ? -59.809 1.076 56.177 1.00 81.12 99 LEU A C 1
ATOM 718 O O . LEU A 1 99 ? -60.563 1.044 57.155 1.00 81.12 99 LEU A O 1
ATOM 722 N N . SER A 1 100 ? -60.002 1.912 55.152 1.00 76.25 100 SER A N 1
ATOM 723 C CA . SER A 1 100 ? -61.138 2.836 55.076 1.00 76.25 100 SER A CA 1
ATOM 724 C C . SER A 1 100 ? -62.468 2.078 55.077 1.00 76.25 100 SER A C 1
ATOM 726 O O . SER A 1 100 ? -63.398 2.436 55.804 1.00 76.25 100 SER A O 1
ATOM 728 N N . SER A 1 101 ? -62.546 0.984 54.320 1.00 76.62 101 SER A N 1
ATOM 729 C CA . SER A 1 101 ? -63.742 0.145 54.201 1.00 76.62 101 SER A CA 1
ATOM 730 C C . SER A 1 101 ? -64.092 -0.554 55.519 1.00 76.62 101 SER A C 1
ATOM 732 O O . SER A 1 101 ? -65.253 -0.539 55.939 1.00 76.62 101 SER A O 1
ATOM 734 N N . ARG A 1 102 ? -63.094 -1.065 56.250 1.00 74.31 102 ARG A N 1
ATOM 735 C CA . ARG A 1 102 ? -63.289 -1.651 57.589 1.00 74.31 102 ARG A CA 1
ATOM 736 C C . ARG A 1 102 ? -63.709 -0.639 58.634 1.00 74.31 102 ARG A C 1
ATOM 738 O O . ARG A 1 102 ? -64.570 -0.928 59.466 1.00 74.31 102 ARG A O 1
ATOM 745 N N . GLN A 1 103 ? -63.121 0.553 58.602 1.00 68.38 103 GLN A N 1
ATOM 746 C CA . GLN A 1 103 ? -63.541 1.623 59.498 1.00 68.38 103 GLN A CA 1
ATOM 747 C C . GLN A 1 103 ? -64.987 2.043 59.236 1.00 68.38 103 GLN A C 1
ATOM 749 O O . GLN A 1 103 ? -65.702 2.332 60.190 1.00 68.38 103 GLN A O 1
ATOM 754 N N . ARG A 1 104 ? -65.447 2.027 57.979 1.00 67.31 104 ARG A N 1
ATOM 755 C CA . ARG A 1 104 ? -66.859 2.278 57.645 1.00 67.31 104 ARG A CA 1
ATOM 756 C C . ARG A 1 104 ? -67.781 1.175 58.170 1.00 67.31 104 ARG A C 1
ATOM 758 O O . ARG A 1 104 ? -68.846 1.494 58.683 1.00 67.31 104 ARG A O 1
ATOM 765 N N . GLN A 1 105 ? -67.363 -0.091 58.115 1.00 66.69 105 GLN A N 1
ATOM 766 C CA . GLN A 1 105 ? -68.146 -1.226 58.630 1.00 66.69 105 GLN A CA 1
ATOM 767 C C . GLN A 1 105 ? -68.229 -1.290 60.166 1.00 66.69 105 GLN A C 1
ATOM 769 O O . GLN A 1 105 ? -69.223 -1.776 60.697 1.00 66.69 105 GLN A O 1
ATOM 774 N N . ARG A 1 106 ? -67.220 -0.797 60.900 1.00 63.88 106 ARG A N 1
ATOM 775 C CA . ARG A 1 106 ? -67.174 -0.848 62.379 1.00 63.88 106 ARG A CA 1
ATOM 776 C C . ARG A 1 106 ? -67.935 0.282 63.098 1.00 63.88 106 ARG A C 1
ATOM 778 O O . ARG A 1 106 ? -67.957 0.300 64.326 1.00 63.88 106 ARG A O 1
ATOM 785 N N . ARG A 1 107 ? -68.538 1.241 62.390 1.00 52.66 107 ARG A N 1
ATOM 786 C CA . ARG A 1 107 ? -69.116 2.453 63.007 1.00 52.66 107 ARG A CA 1
ATOM 787 C C . ARG A 1 107 ? -70.598 2.283 63.385 1.00 52.66 107 ARG A C 1
ATOM 789 O O . ARG A 1 107 ? -71.444 2.138 62.511 1.00 52.66 107 ARG A O 1
ATOM 796 N N . SER A 1 108 ? -70.913 2.391 64.685 1.00 54.56 108 SER A N 1
ATOM 797 C CA . SER A 1 108 ? -72.256 2.734 65.190 1.00 54.56 108 SER A CA 1
ATOM 798 C C . SER A 1 108 ? -72.380 4.253 65.396 1.00 54.56 108 SER A C 1
ATOM 800 O O . SER A 1 108 ? -71.396 4.948 65.662 1.00 54.56 108 SER A O 1
ATOM 802 N N . THR A 1 109 ? -73.593 4.783 65.247 1.00 51.31 109 THR A N 1
ATOM 803 C CA . THR A 1 109 ? -73.900 6.215 65.069 1.00 51.31 109 THR A CA 1
ATOM 804 C C . THR A 1 109 ? -73.529 7.131 66.240 1.00 51.31 109 THR A C 1
ATOM 806 O O . THR A 1 109 ? -73.286 8.315 66.028 1.00 51.31 109 THR A O 1
ATOM 809 N N . THR A 1 110 ? -73.400 6.619 67.463 1.00 52.81 110 THR A N 1
ATOM 810 C CA . THR A 1 110 ? -73.005 7.407 68.646 1.00 52.81 110 THR A CA 1
ATOM 811 C C . THR A 1 110 ? -71.497 7.647 68.753 1.00 52.81 110 THR A C 1
ATOM 813 O O . THR A 1 110 ? -71.077 8.627 69.360 1.00 52.81 110 THR A O 1
ATOM 816 N N . VAL A 1 111 ? -70.673 6.807 68.120 1.00 55.81 111 VAL A N 1
ATOM 817 C CA . VAL A 1 111 ? -69.209 6.975 68.065 1.00 55.81 111 VAL A CA 1
ATOM 818 C C . VAL A 1 111 ? -68.800 7.960 66.956 1.00 55.81 111 VAL A C 1
ATOM 820 O O . VAL A 1 111 ? -67.747 8.587 67.046 1.00 55.81 111 VAL A O 1
ATOM 823 N N . ILE A 1 112 ? -69.669 8.169 65.958 1.00 51.34 112 ILE A N 1
ATOM 824 C CA . ILE A 1 112 ? -69.454 9.085 64.825 1.00 51.34 112 ILE A CA 1
ATOM 825 C C . ILE A 1 112 ? -69.346 10.541 65.295 1.00 51.34 112 ILE A C 1
ATOM 827 O O . ILE A 1 112 ? -68.392 11.211 64.935 1.00 51.34 112 ILE A O 1
ATOM 831 N N . HIS A 1 113 ? -70.234 11.022 66.169 1.00 52.53 113 HIS A N 1
ATOM 832 C CA . HIS A 1 113 ? -70.188 12.424 66.611 1.00 52.53 113 HIS A CA 1
ATOM 833 C C . HIS A 1 113 ? -68.998 12.760 67.525 1.00 52.53 113 HIS A C 1
ATOM 835 O O . HIS A 1 113 ? -68.484 13.877 67.474 1.00 52.53 113 HIS A O 1
ATOM 841 N N . ALA A 1 114 ? -68.542 11.808 68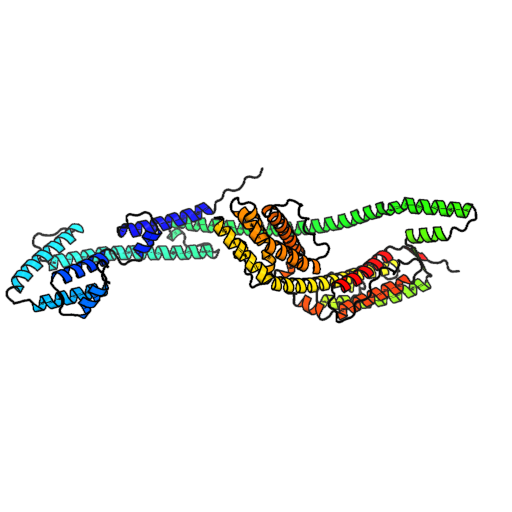.346 1.00 54.62 114 ALA A N 1
ATOM 842 C CA . ALA A 1 114 ? -67.392 12.012 69.226 1.00 54.62 114 ALA A CA 1
ATOM 843 C C . ALA A 1 114 ? -66.060 11.949 68.457 1.00 54.62 114 ALA A C 1
ATOM 845 O O . ALA A 1 114 ? -65.183 12.778 68.694 1.00 54.62 114 ALA A O 1
ATOM 846 N N . LEU A 1 115 ? -65.930 11.014 67.505 1.00 57.47 115 LEU A N 1
ATOM 847 C CA . LEU A 1 115 ? -64.764 10.941 66.620 1.00 57.47 115 LEU A CA 1
ATOM 848 C C . LEU A 1 115 ? -64.737 12.086 65.611 1.00 57.47 115 LEU A C 1
ATOM 850 O O . LEU A 1 115 ? -63.676 12.657 65.426 1.00 57.47 115 LEU A O 1
ATOM 854 N N . ASP A 1 116 ? -65.869 12.489 65.027 1.00 60.81 116 ASP A N 1
ATOM 855 C CA . ASP A 1 116 ? -65.906 13.633 64.108 1.00 60.81 116 ASP A CA 1
ATOM 856 C C . ASP A 1 116 ? -65.481 14.921 64.823 1.00 60.81 116 ASP A C 1
ATOM 858 O O . ASP A 1 116 ? -64.796 15.748 64.230 1.00 60.81 116 ASP A O 1
ATOM 862 N N . SER A 1 117 ? -65.818 15.089 66.108 1.00 68.38 117 SER A N 1
ATOM 863 C CA . SER A 1 117 ? -65.357 16.241 66.887 1.00 68.38 117 SER A CA 1
ATOM 864 C C . SER A 1 117 ? -63.854 16.191 67.191 1.00 68.38 117 SER A C 1
ATOM 866 O O . SER A 1 117 ? -63.206 17.236 67.106 1.00 68.38 117 SER A O 1
ATOM 868 N N . ASP A 1 118 ? -63.298 15.026 67.542 1.00 72.12 118 ASP A N 1
ATOM 869 C CA . ASP A 1 118 ? -61.855 14.864 67.796 1.00 72.12 118 ASP A CA 1
ATOM 870 C C . ASP A 1 118 ? -61.042 14.967 66.491 1.00 72.12 118 ASP A C 1
ATOM 872 O O . ASP A 1 118 ? -60.055 15.697 66.423 1.00 72.12 118 ASP A O 1
ATOM 876 N N . ASP A 1 119 ? -61.506 14.344 65.406 1.00 74.56 119 ASP A N 1
ATOM 877 C CA . ASP A 1 119 ? -60.904 14.426 64.073 1.00 74.56 119 ASP A CA 1
ATOM 878 C C . ASP A 1 119 ? -60.960 15.860 63.526 1.00 74.56 119 ASP A C 1
ATOM 880 O O . ASP A 1 119 ? -59.979 16.329 62.947 1.00 74.56 119 ASP A O 1
ATOM 884 N N . HIS A 1 120 ? -62.045 16.611 63.765 1.00 78.12 120 HIS A N 1
ATOM 885 C CA . HIS A 1 120 ? -62.117 18.025 63.381 1.00 78.12 120 HIS A CA 1
ATOM 886 C C . HIS A 1 120 ? -61.132 18.886 64.182 1.00 78.12 120 HIS A C 1
ATOM 888 O O . HIS A 1 120 ? -60.485 19.769 63.615 1.00 78.12 120 HIS A O 1
ATOM 894 N N . GLN A 1 121 ? -60.960 18.619 65.482 1.00 78.94 121 GLN A N 1
ATOM 895 C CA . GLN A 1 121 ? -59.963 19.311 66.305 1.00 78.94 121 GLN A CA 1
ATOM 896 C C . GLN A 1 121 ? -58.532 18.969 65.877 1.00 78.94 121 GLN A C 1
ATOM 898 O O . GLN A 1 121 ? -57.698 19.869 65.762 1.00 78.94 121 GLN A O 1
ATOM 903 N N . ARG A 1 122 ? -58.239 17.695 65.592 1.00 80.56 122 ARG A N 1
ATOM 904 C CA . ARG A 1 122 ? -56.933 17.256 65.076 1.00 80.56 122 ARG A CA 1
ATOM 905 C C . ARG A 1 122 ? -56.639 17.862 63.713 1.00 80.56 122 ARG A C 1
ATOM 907 O O . ARG A 1 122 ? -55.550 18.391 63.522 1.00 80.56 122 ARG A O 1
ATOM 914 N N . LEU A 1 123 ? -57.607 17.853 62.797 1.00 81.75 123 LEU A N 1
ATOM 915 C CA . LEU A 1 123 ? -57.477 18.476 61.483 1.00 81.75 123 LEU A CA 1
ATOM 916 C C . LEU A 1 123 ? -57.228 19.981 61.610 1.00 81.75 123 LEU A C 1
ATOM 918 O O . LEU A 1 123 ? -56.336 20.502 60.952 1.00 81.75 123 LEU A O 1
ATOM 922 N N . THR A 1 124 ? -57.956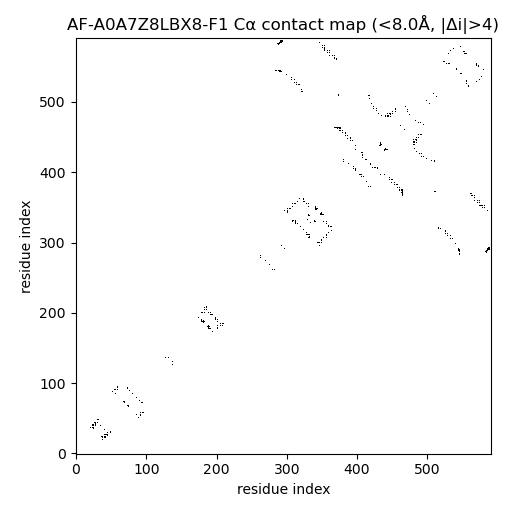 20.669 62.493 1.00 83.94 124 THR A N 1
ATOM 923 C CA . THR A 1 124 ? -57.749 22.103 62.754 1.00 83.94 124 THR A CA 1
ATOM 924 C C . THR A 1 124 ? -56.336 22.364 63.279 1.00 83.94 124 THR A C 1
ATOM 926 O O . THR A 1 124 ? -55.664 23.249 62.763 1.00 83.94 124 THR A O 1
ATOM 929 N N . LYS A 1 125 ? -55.839 21.557 64.229 1.00 83.88 125 LYS A N 1
ATOM 930 C CA . LYS A 1 125 ? -54.466 21.663 64.759 1.00 83.88 125 LYS A CA 1
ATOM 931 C C . LYS A 1 125 ? -53.391 21.359 63.711 1.00 83.88 125 LYS A C 1
ATOM 933 O O . LYS A 1 125 ? -52.374 22.038 63.680 1.00 83.88 125 LYS A O 1
ATOM 938 N N . LEU A 1 126 ? -53.608 20.368 62.846 1.00 85.69 126 LEU A N 1
ATOM 939 C CA . LEU A 1 126 ? -52.673 20.028 61.768 1.00 85.69 126 LEU A CA 1
ATOM 940 C C . LEU A 1 126 ? -52.623 21.118 60.694 1.00 85.69 126 LEU A C 1
ATOM 942 O O . LEU A 1 126 ? -51.541 21.507 60.268 1.00 85.69 126 LEU A O 1
ATOM 946 N N . LEU A 1 127 ? -53.783 21.635 60.280 1.00 84.75 127 LEU A N 1
ATOM 947 C CA . LEU A 1 127 ? -53.861 22.763 59.349 1.00 84.75 127 LEU A CA 1
ATOM 948 C C . LEU A 1 127 ? -53.236 24.021 59.955 1.00 84.75 127 LEU A C 1
ATOM 950 O O . LEU A 1 127 ? -52.591 24.776 59.233 1.00 84.75 127 LEU A O 1
ATOM 954 N N . ALA A 1 128 ? -53.394 24.208 61.269 1.00 83.94 128 ALA A N 1
ATOM 955 C CA . ALA A 1 128 ? -52.772 25.296 62.001 1.00 83.94 128 ALA A CA 1
ATOM 956 C C . ALA A 1 128 ? -51.244 25.220 61.961 1.00 83.94 128 ALA A C 1
ATOM 958 O O . ALA A 1 128 ? -50.590 26.147 61.496 1.00 83.94 128 ALA A O 1
ATOM 959 N N . ALA A 1 129 ? -50.693 24.075 62.367 1.00 83.88 129 ALA A N 1
ATOM 960 C CA . ALA A 1 129 ? -49.255 23.836 62.364 1.00 83.88 129 ALA A CA 1
ATOM 961 C C . ALA A 1 129 ? -48.653 23.970 60.953 1.00 83.88 129 ALA A C 1
ATOM 963 O O . ALA A 1 129 ? -47.607 24.583 60.785 1.00 83.88 129 ALA A O 1
ATOM 964 N N . ALA A 1 130 ? -49.338 23.467 59.919 1.00 82.19 130 ALA A N 1
ATOM 965 C CA . ALA A 1 130 ? -48.872 23.582 58.535 1.00 82.19 130 ALA A CA 1
ATOM 966 C C . ALA A 1 130 ? -48.863 25.034 58.017 1.00 82.19 130 ALA A C 1
ATOM 968 O O . ALA A 1 130 ? -47.995 25.407 57.229 1.00 82.19 130 ALA A O 1
ATOM 969 N N . LEU A 1 131 ? -49.827 25.863 58.431 1.00 86.56 131 LEU A N 1
ATOM 970 C CA . LEU A 1 131 ? -49.841 27.293 58.107 1.00 86.56 131 LEU A CA 1
ATOM 971 C C . LEU A 1 131 ? -48.762 28.061 58.876 1.00 86.56 131 LEU A C 1
ATOM 973 O O . LEU A 1 131 ? -48.102 28.919 58.290 1.00 86.56 131 LEU A O 1
ATOM 977 N N . GLU A 1 132 ? -48.549 27.712 60.144 1.00 86.56 132 GLU A N 1
ATOM 978 C CA . GLU A 1 132 ? -47.501 28.281 60.992 1.00 86.56 132 GLU A CA 1
ATOM 979 C C . GLU A 1 132 ? -46.101 27.974 60.438 1.00 86.56 132 GLU A C 1
ATOM 981 O O . GLU A 1 132 ? -45.289 28.886 60.287 1.00 86.56 132 GLU A O 1
ATOM 986 N N . GLU A 1 133 ? -45.840 26.732 60.018 1.00 85.81 133 GLU A N 1
ATOM 987 C CA . GLU A 1 133 ? -44.590 26.351 59.339 1.00 85.81 133 GLU A CA 1
ATOM 988 C C . GLU A 1 133 ? -44.369 27.126 58.030 1.00 85.81 133 GLU A C 1
ATOM 990 O O . GLU A 1 133 ? -43.231 27.405 57.648 1.00 85.81 133 GLU A O 1
ATOM 995 N N . MET A 1 134 ? -45.447 27.520 57.345 1.00 83.25 134 MET A N 1
ATOM 996 C CA . MET A 1 134 ? -45.381 28.367 56.149 1.00 83.25 134 MET A CA 1
ATOM 997 C C . MET A 1 134 ? -45.319 29.873 56.452 1.00 83.25 134 MET A C 1
ATOM 999 O O . MET A 1 134 ? -45.283 30.675 55.510 1.00 83.25 134 MET A O 1
ATOM 1003 N N . GLY A 1 135 ? -45.279 30.256 57.732 1.00 87.12 135 GLY A N 1
ATOM 1004 C CA . GLY A 1 135 ? -45.175 31.637 58.200 1.00 87.12 135 GLY A CA 1
ATOM 1005 C C . GLY A 1 135 ? -46.448 32.469 58.018 1.00 87.12 135 GLY A C 1
ATOM 1006 O O . GLY A 1 135 ? -46.360 33.694 57.942 1.00 87.12 135 GLY A O 1
ATOM 1007 N N . GLU A 1 136 ? -47.617 31.835 57.897 1.00 87.88 136 GLU A N 1
ATOM 1008 C CA . GLU A 1 136 ? -48.902 32.531 57.764 1.00 87.88 136 GLU A CA 1
ATOM 1009 C C . GLU A 1 136 ? -49.497 32.846 59.144 1.00 87.88 136 GLU A C 1
ATOM 1011 O O . GLU A 1 136 ? -49.499 32.012 60.050 1.00 87.88 136 GLU A O 1
ATOM 1016 N N . SER A 1 137 ? -50.020 34.063 59.316 1.00 83.50 137 SER A N 1
ATOM 1017 C CA . SER A 1 137 ? -50.652 34.473 60.569 1.00 83.50 137 SER A CA 1
ATOM 1018 C C . SER A 1 137 ? -52.088 33.961 60.653 1.00 83.50 137 SER A C 1
ATOM 1020 O O . SER A 1 137 ? -52.909 34.164 59.757 1.00 83.50 137 SER A O 1
ATOM 1022 N N . MET A 1 138 ? -52.402 33.306 61.767 1.00 85.88 138 MET A N 1
ATOM 1023 C CA . MET A 1 138 ? -53.709 32.711 62.014 1.00 85.88 138 MET A CA 1
ATOM 1024 C C . MET A 1 138 ? -54.467 33.432 63.121 1.00 85.88 138 MET A C 1
ATOM 1026 O O . MET A 1 138 ? -53.869 33.900 64.087 1.00 85.88 138 MET A O 1
ATOM 1030 N N . SER A 1 139 ? -55.797 33.482 63.007 1.00 85.50 139 SER A N 1
ATOM 1031 C CA . SER A 1 139 ? -56.653 33.922 64.110 1.00 85.50 139 SER A CA 1
ATOM 1032 C C . SER A 1 139 ? -57.060 32.726 64.968 1.00 85.50 139 SER A C 1
ATOM 1034 O O . SER A 1 139 ? -57.472 31.682 64.456 1.00 85.50 139 SER A O 1
ATOM 1036 N N . GLU A 1 140 ? -56.938 32.875 66.285 1.00 77.81 140 GLU A N 1
ATOM 1037 C CA . GLU A 1 140 ? -57.300 31.839 67.249 1.00 77.81 140 GLU A CA 1
ATOM 1038 C C . GLU A 1 140 ? -58.808 31.538 67.144 1.00 77.81 140 GLU A C 1
ATOM 1040 O O . GLU A 1 140 ? -59.644 32.429 67.287 1.00 77.81 140 GLU A O 1
ATOM 1045 N N . GLY A 1 141 ? -59.158 30.286 66.826 1.00 82.38 141 GLY A N 1
ATOM 1046 C CA . GLY A 1 141 ? -60.548 29.848 66.645 1.00 82.38 141 GLY A CA 1
ATOM 1047 C C . GLY A 1 141 ? -61.068 29.818 65.201 1.00 82.38 141 GLY A C 1
ATOM 1048 O O . GLY A 1 141 ? -62.256 29.556 65.002 1.00 82.38 141 GLY A O 1
ATOM 1049 N N . ASP A 1 142 ? -60.225 30.045 64.188 1.00 84.94 142 ASP A N 1
ATOM 1050 C CA . ASP A 1 142 ? -60.650 29.887 62.792 1.00 84.94 142 ASP A CA 1
ATOM 1051 C C . ASP A 1 142 ? -61.081 28.431 62.490 1.00 84.94 142 ASP A C 1
ATOM 1053 O O . ASP A 1 142 ? -60.362 27.480 62.815 1.00 84.94 142 ASP A O 1
ATOM 1057 N N . PRO A 1 143 ? -62.246 28.217 61.845 1.00 85.50 143 PRO A N 1
ATOM 1058 C CA . PRO A 1 143 ? -62.737 26.874 61.556 1.00 85.50 143 PRO A CA 1
ATOM 1059 C C . PRO A 1 143 ? -61.882 26.185 60.479 1.00 85.50 143 PRO A C 1
ATOM 1061 O O . PRO A 1 143 ? -61.373 26.836 59.563 1.00 85.50 143 PRO A O 1
ATOM 1064 N N . ALA A 1 144 ? -61.786 24.850 60.527 1.00 81.00 144 ALA A N 1
ATOM 1065 C CA . ALA A 1 144 ? -60.896 24.050 59.670 1.00 81.00 144 ALA A CA 1
ATOM 1066 C C . ALA A 1 144 ? -61.006 24.366 58.165 1.00 81.00 144 ALA A C 1
ATOM 1068 O O . ALA A 1 144 ? -59.999 24.418 57.464 1.00 81.00 144 ALA A O 1
ATOM 1069 N N . HIS A 1 145 ? -62.214 24.624 57.654 1.00 78.50 145 HIS A N 1
ATOM 1070 C CA . HIS A 1 145 ? -62.422 24.950 56.238 1.00 78.50 145 HIS A CA 1
ATOM 1071 C C . HIS A 1 145 ? -61.778 26.287 55.827 1.00 78.50 145 HIS A C 1
ATOM 1073 O O . HIS A 1 145 ? -61.349 26.437 54.682 1.00 78.50 145 HIS A O 1
ATOM 1079 N N . ARG A 1 146 ? -61.675 27.253 56.751 1.00 84.25 146 ARG A N 1
ATOM 1080 C CA . ARG A 1 146 ? -61.036 28.552 56.511 1.00 84.25 146 ARG A CA 1
ATOM 1081 C C . ARG A 1 146 ? -59.515 28.425 56.513 1.00 84.25 146 ARG A C 1
ATOM 1083 O O . ARG A 1 146 ? -58.881 28.945 55.596 1.00 84.25 146 ARG A O 1
ATOM 1090 N N . LEU A 1 147 ? -58.957 27.670 57.464 1.00 84.06 147 LEU A N 1
ATOM 1091 C CA . LEU A 1 147 ? -57.529 27.328 57.494 1.00 84.06 147 LEU A CA 1
ATOM 1092 C C . LEU A 1 147 ? -57.128 26.542 56.239 1.00 84.06 147 LEU A C 1
ATOM 1094 O O . LEU A 1 147 ? -56.155 26.882 55.573 1.00 84.06 147 LEU A O 1
ATOM 1098 N N . LEU A 1 148 ? -57.936 25.562 55.827 1.00 81.75 148 LEU A N 1
ATOM 1099 C CA . LEU A 1 148 ? -57.721 24.829 54.579 1.00 81.75 148 LEU A CA 1
ATOM 1100 C C . LEU A 1 148 ? -57.756 25.763 53.358 1.00 81.75 148 LEU A C 1
ATOM 1102 O O . LEU A 1 148 ? -56.904 25.661 52.478 1.00 81.75 148 LEU A O 1
ATOM 1106 N N . GLY A 1 149 ? -58.705 26.703 53.307 1.00 81.94 149 GLY A N 1
ATOM 1107 C CA . GLY A 1 149 ? -58.775 27.707 52.244 1.00 81.94 149 GLY A CA 1
ATOM 1108 C C . GLY A 1 149 ? -57.529 28.599 52.173 1.00 81.94 149 GLY A C 1
ATOM 1109 O O . GLY A 1 149 ? -57.026 28.863 51.077 1.00 81.94 149 GLY A O 1
ATOM 1110 N N . GLN A 1 150 ? -56.996 29.023 53.323 1.00 85.62 150 GLN A N 1
ATOM 1111 C CA . GLN A 1 150 ? -55.740 29.779 53.413 1.00 85.62 150 GLN A CA 1
ATOM 1112 C C . GLN A 1 150 ? -54.539 28.936 52.968 1.00 85.62 150 GLN A C 1
ATOM 1114 O O . GLN A 1 150 ? -53.748 29.397 52.143 1.00 85.62 150 GLN A O 1
ATOM 1119 N N . LEU A 1 151 ? -54.455 27.681 53.418 1.00 81.44 151 LEU A N 1
ATOM 1120 C CA . LEU A 1 151 ? -53.393 26.742 53.054 1.00 81.44 151 LEU A CA 1
ATOM 1121 C C . LEU A 1 151 ? -53.367 26.505 51.539 1.00 81.44 151 LEU A C 1
ATOM 1123 O O . LEU A 1 151 ? -52.326 26.641 50.901 1.00 81.44 151 LEU A O 1
ATOM 1127 N N . VAL A 1 152 ? -54.529 26.233 50.936 1.00 81.94 152 VAL A N 1
ATOM 1128 C CA . VAL A 1 152 ? -54.672 26.041 49.484 1.00 81.94 152 VAL A CA 1
ATOM 1129 C C . VAL A 1 152 ? -54.297 27.311 48.720 1.00 81.94 152 VAL A C 1
ATOM 1131 O O . VAL A 1 152 ? -53.632 27.234 47.685 1.00 81.94 152 VAL A O 1
ATOM 1134 N N . LYS A 1 153 ? -54.687 28.493 49.214 1.00 84.75 153 LYS A N 1
ATOM 1135 C CA . LYS A 1 153 ? -54.302 29.774 48.606 1.00 84.75 153 LYS A CA 1
ATOM 1136 C C . LYS A 1 153 ? -52.785 29.964 48.638 1.00 84.75 153 LYS A C 1
ATOM 1138 O O . LYS A 1 153 ? -52.206 30.307 47.608 1.00 84.75 153 LYS A O 1
ATOM 1143 N N . ARG A 1 154 ? -52.140 29.709 49.779 1.00 84.88 154 ARG A N 1
ATOM 1144 C CA . ARG A 1 154 ? -50.684 29.819 49.935 1.00 84.88 154 ARG A CA 1
ATOM 1145 C C . ARG A 1 154 ? -49.949 28.819 49.052 1.00 84.88 154 ARG A C 1
ATOM 1147 O O . ARG A 1 154 ? -49.045 29.205 48.315 1.00 84.88 154 ARG A O 1
ATOM 1154 N N . TYR A 1 155 ? -50.409 27.572 49.035 1.00 81.25 155 TYR A N 1
ATOM 1155 C CA . TYR A 1 155 ? -49.864 26.533 48.172 1.00 81.25 155 TYR A CA 1
ATOM 1156 C C . TYR A 1 155 ? -49.959 26.915 46.690 1.00 81.25 155 TYR A C 1
ATOM 1158 O O . TYR A 1 155 ? -48.990 26.753 45.960 1.00 81.25 155 TYR A O 1
ATOM 1166 N N . ARG A 1 156 ? -51.074 27.511 46.239 1.00 83.75 156 ARG A N 1
ATOM 1167 C CA . ARG A 1 156 ? -51.199 28.030 44.864 1.00 83.75 156 ARG A CA 1
ATOM 1168 C C . ARG A 1 156 ? -50.203 29.145 44.555 1.00 83.75 156 ARG A C 1
ATOM 1170 O O . ARG A 1 156 ? -49.682 29.182 43.446 1.00 83.75 156 ARG A O 1
ATOM 1177 N N . VAL A 1 157 ? -49.938 30.049 45.499 1.00 87.50 157 VAL A N 1
ATOM 1178 C CA . VAL A 1 157 ? -48.937 31.114 45.313 1.00 87.50 157 VAL A CA 1
ATOM 1179 C C . VAL A 1 157 ? -47.542 30.514 45.163 1.00 87.50 157 VAL A C 1
ATOM 1181 O O . VAL A 1 157 ? -46.850 30.847 44.204 1.00 87.50 157 VAL A O 1
ATOM 1184 N N . ILE A 1 158 ? -47.164 29.592 46.052 1.00 84.50 158 ILE A N 1
ATOM 1185 C CA . ILE A 1 158 ? -45.869 28.902 45.994 1.00 84.50 158 ILE A CA 1
ATOM 1186 C C . ILE A 1 158 ? -45.757 28.104 44.691 1.00 84.50 158 ILE A C 1
ATOM 1188 O O . ILE A 1 158 ? -44.765 28.236 43.985 1.00 84.50 158 ILE A O 1
ATOM 1192 N N . LEU A 1 159 ? -46.794 27.349 44.320 1.00 82.06 159 LEU A N 1
ATOM 1193 C CA . LEU A 1 159 ? -46.835 26.568 43.083 1.00 82.06 159 LEU A CA 1
ATOM 1194 C C . LEU A 1 159 ? -46.715 27.454 41.835 1.00 82.06 159 LEU A C 1
ATOM 1196 O O . LEU A 1 159 ? -46.024 27.104 40.885 1.00 82.06 159 LEU A O 1
ATOM 1200 N N . ASN A 1 160 ? -47.362 28.619 41.820 1.00 85.50 160 ASN A N 1
ATOM 1201 C CA . ASN A 1 160 ? -47.235 29.559 40.709 1.00 85.50 160 ASN A CA 1
ATOM 1202 C C . ASN A 1 160 ? -45.829 30.167 40.640 1.00 85.50 160 ASN A C 1
ATOM 1204 O O . ASN A 1 160 ? -45.286 30.308 39.548 1.00 85.50 160 ASN A O 1
ATOM 1208 N N . GLN A 1 161 ? -45.218 30.495 41.781 1.00 86.44 161 GLN A N 1
ATOM 1209 C CA . GLN A 1 161 ? -43.842 30.995 41.832 1.00 86.44 161 GLN A CA 1
ATOM 1210 C C . GLN A 1 161 ? -42.842 29.939 41.352 1.00 86.44 161 GLN A C 1
ATOM 1212 O O . GLN A 1 161 ? -41.989 30.249 40.521 1.00 86.44 161 GLN A O 1
ATOM 1217 N N . THR A 1 162 ? -42.976 28.689 41.803 1.00 82.12 162 THR A N 1
ATOM 1218 C CA . THR A 1 162 ? -42.112 27.590 41.355 1.00 82.12 162 THR A CA 1
ATOM 1219 C C . THR A 1 162 ? -42.333 27.268 39.880 1.00 82.12 162 THR A C 1
ATOM 1221 O O . THR A 1 162 ? -41.360 27.048 39.164 1.00 82.12 162 THR A O 1
ATOM 1224 N N . ASN A 1 163 ? -43.572 27.325 39.381 1.00 81.62 163 ASN A N 1
ATOM 1225 C CA . ASN A 1 163 ? -43.861 27.162 37.954 1.00 81.62 163 ASN A CA 1
ATOM 1226 C C . ASN A 1 163 ? -43.243 28.282 37.106 1.00 81.62 163 ASN A C 1
ATOM 1228 O O . ASN A 1 163 ? -42.643 27.991 36.076 1.00 81.62 163 ASN A O 1
ATOM 1232 N N . LEU A 1 164 ? -43.325 29.544 37.540 1.00 86.88 164 LEU A N 1
ATOM 1233 C CA . LEU A 1 164 ? -42.689 30.669 36.844 1.00 86.88 164 LEU A CA 1
ATOM 1234 C C . LEU A 1 164 ? -41.161 30.534 36.827 1.00 86.88 164 LEU A C 1
ATOM 1236 O O . LEU A 1 164 ? -40.534 30.746 35.789 1.00 86.88 164 LEU A O 1
ATOM 1240 N N . GLN A 1 165 ? -40.559 30.131 37.949 1.00 84.25 165 GLN A N 1
ATOM 1241 C CA . GLN A 1 165 ? -39.125 29.845 38.019 1.00 84.25 165 GLN A CA 1
ATOM 1242 C C . GLN A 1 165 ? -38.742 28.680 37.100 1.00 84.25 165 GLN A C 1
ATOM 1244 O O . GLN A 1 165 ? -37.761 28.788 36.363 1.00 84.25 165 GLN A O 1
ATOM 1249 N N . ALA A 1 166 ? -39.530 27.603 37.086 1.00 80.50 166 ALA A N 1
ATOM 1250 C CA . ALA A 1 166 ? -39.312 26.452 36.217 1.00 80.50 166 ALA A CA 1
ATOM 1251 C C . ALA A 1 166 ? -39.450 26.820 34.732 1.00 80.50 166 ALA A C 1
ATOM 1253 O O . ALA A 1 166 ? -38.645 26.375 33.917 1.00 80.50 166 ALA A O 1
ATOM 1254 N N . GLU A 1 167 ? -40.424 27.654 34.359 1.00 87.38 167 GLU A N 1
ATOM 1255 C CA . GLU A 1 167 ? -40.548 28.169 32.993 1.00 87.38 167 GLU A CA 1
ATOM 1256 C C . GLU A 1 167 ? -39.360 29.042 32.596 1.00 87.38 167 GLU A C 1
ATOM 1258 O O . GLU A 1 167 ? -38.842 28.890 31.489 1.00 87.38 167 GLU A O 1
ATOM 1263 N N . HIS A 1 168 ? -38.900 29.922 33.489 1.00 85.62 168 HIS A N 1
ATOM 1264 C CA . HIS A 1 168 ? -37.722 30.746 33.239 1.00 85.62 168 HIS A CA 1
ATOM 1265 C C . HIS A 1 168 ? -36.476 29.877 33.014 1.00 85.62 168 HIS A C 1
ATOM 1267 O O . HIS A 1 168 ? -35.789 30.049 32.009 1.00 85.62 168 HIS A O 1
ATOM 1273 N N . HIS A 1 169 ? -36.259 28.864 33.860 1.00 81.12 169 HIS A N 1
ATOM 1274 C CA . HIS A 1 169 ? -35.158 27.907 33.703 1.00 81.12 169 HIS A CA 1
ATOM 1275 C C . HIS A 1 169 ? -35.277 27.092 32.409 1.00 81.12 169 HIS A C 1
ATOM 1277 O O . HIS A 1 169 ? -34.280 26.898 31.720 1.00 81.12 169 HIS A O 1
ATOM 1283 N N . ARG A 1 170 ? -36.482 26.642 32.029 1.00 85.56 170 ARG A N 1
ATOM 1284 C CA . ARG A 1 170 ? -36.696 25.923 30.758 1.00 85.56 170 ARG A CA 1
ATOM 1285 C C . ARG A 1 170 ? -36.382 26.796 29.547 1.00 85.56 170 ARG A C 1
ATOM 1287 O O . ARG A 1 170 ? -35.757 26.310 28.610 1.00 85.56 170 ARG A O 1
ATOM 1294 N N . ARG A 1 171 ? -36.808 28.064 29.552 1.00 89.00 171 ARG A N 1
ATOM 1295 C CA . ARG A 1 171 ? -36.506 29.008 28.461 1.00 89.00 171 ARG A CA 1
ATOM 1296 C C . ARG A 1 171 ? -35.010 29.295 28.381 1.00 89.00 171 ARG A C 1
ATOM 1298 O O . ARG A 1 171 ? -34.460 29.259 27.286 1.00 89.00 171 ARG A O 1
ATOM 1305 N N . HIS A 1 172 ? -34.361 29.505 29.525 1.00 87.94 172 HIS A N 1
ATOM 1306 C CA . HIS A 1 172 ? -32.914 29.700 29.610 1.00 87.94 172 HIS A CA 1
ATOM 1307 C C . HIS A 1 172 ? -32.139 28.493 29.067 1.00 87.94 172 HIS A C 1
ATOM 1309 O O . HIS A 1 172 ? -31.299 28.642 28.185 1.00 87.94 172 HIS A O 1
ATOM 1315 N N . LEU A 1 173 ? -32.500 27.278 29.496 1.00 86.00 173 LEU A N 1
ATOM 1316 C CA . LEU A 1 173 ? -31.907 26.035 28.991 1.00 86.00 173 LEU A CA 1
ATOM 1317 C C . LEU A 1 173 ? -32.123 25.852 27.487 1.00 86.00 173 LEU A C 1
ATOM 1319 O O . LEU A 1 173 ? -31.203 25.435 26.790 1.00 86.00 173 LEU A O 1
ATOM 1323 N N . ALA A 1 174 ? -33.310 26.179 26.970 1.00 89.00 174 ALA A N 1
ATOM 1324 C CA . ALA A 1 174 ? -33.583 26.097 25.538 1.00 89.00 174 ALA A CA 1
ATOM 1325 C C . ALA A 1 174 ? -32.698 27.063 24.731 1.00 89.00 174 ALA A C 1
ATOM 1327 O O . ALA A 1 174 ? -32.145 26.666 23.707 1.00 89.00 174 ALA A O 1
ATOM 1328 N N . LEU A 1 175 ? -32.516 28.301 25.206 1.00 91.50 175 LEU A N 1
ATOM 1329 C CA . LEU A 1 175 ? -31.613 29.272 24.579 1.00 91.50 175 LEU A CA 1
ATOM 1330 C C . LEU A 1 175 ? -30.157 28.798 24.626 1.00 91.50 175 LEU A C 1
ATOM 1332 O O . LEU A 1 175 ? -29.464 28.860 23.611 1.00 91.50 175 LEU A O 1
ATOM 1336 N N . LEU A 1 176 ? -29.713 28.270 25.770 1.00 90.19 176 LEU A N 1
ATOM 1337 C CA . LEU A 1 176 ? -28.361 27.737 25.929 1.00 90.19 176 LEU A CA 1
ATOM 1338 C C . LEU A 1 176 ? -28.116 26.559 24.980 1.00 90.19 176 LEU A C 1
ATOM 1340 O O . LEU A 1 176 ? -27.074 26.498 24.334 1.00 90.19 176 LEU A O 1
ATOM 1344 N N . MET A 1 177 ? -29.083 25.648 24.849 1.00 91.94 177 MET A N 1
ATOM 1345 C CA . MET A 1 177 ? -28.986 24.519 23.924 1.00 91.94 177 MET A CA 1
ATOM 1346 C C . MET A 1 177 ? -28.860 24.966 22.467 1.00 91.94 177 MET A C 1
ATOM 1348 O O . MET A 1 177 ? -28.025 24.421 21.751 1.00 91.94 177 MET A O 1
ATOM 1352 N N . VAL A 1 178 ? -29.641 25.962 22.035 1.00 92.19 178 VAL A N 1
ATOM 1353 C CA . VAL A 1 178 ? -29.543 26.509 20.671 1.00 92.19 178 VAL A CA 1
ATOM 1354 C C . VAL A 1 178 ? -28.172 27.143 20.443 1.00 92.19 178 VAL A C 1
ATOM 1356 O O . VAL A 1 178 ? -27.521 26.843 19.447 1.00 92.19 178 VAL A O 1
ATOM 1359 N N . ALA A 1 179 ? -27.687 27.946 21.391 1.00 90.56 179 ALA A N 1
ATOM 1360 C CA . ALA A 1 179 ? -26.381 28.585 21.273 1.00 90.56 179 ALA A CA 1
ATOM 1361 C C . ALA A 1 179 ? -25.231 27.560 21.241 1.00 90.56 179 ALA A C 1
ATOM 1363 O O . ALA A 1 179 ? -24.316 27.677 20.430 1.00 90.56 179 ALA A O 1
ATOM 1364 N N . LEU A 1 180 ? -25.293 26.507 22.063 1.00 88.88 180 LEU A N 1
ATOM 1365 C CA . LEU A 1 180 ? -24.331 25.402 22.010 1.00 88.88 180 LEU A CA 1
ATOM 1366 C C . LEU A 1 180 ? -24.413 24.631 20.686 1.00 88.88 180 LEU A C 1
ATOM 1368 O O . LEU A 1 180 ? -23.386 24.210 20.156 1.00 88.88 180 LEU A O 1
ATOM 1372 N N . GLN A 1 181 ? -25.614 24.459 20.133 1.00 90.38 181 GLN A N 1
ATOM 1373 C CA . GLN A 1 181 ? -25.803 23.807 18.841 1.00 90.38 181 GLN A CA 1
ATOM 1374 C C . GLN A 1 181 ? -25.225 24.640 17.688 1.00 90.38 181 GLN A C 1
ATOM 1376 O O . GLN A 1 181 ? -24.603 24.064 16.793 1.00 90.38 181 GLN A O 1
ATOM 1381 N N . ASP A 1 182 ? -25.352 25.968 17.731 1.00 89.69 182 ASP A N 1
ATOM 1382 C CA . ASP A 1 182 ? -24.696 26.874 16.781 1.00 89.69 182 ASP A CA 1
ATOM 1383 C C . ASP A 1 182 ? -23.173 26.719 16.847 1.00 89.69 182 ASP A C 1
ATOM 1385 O O . ASP A 1 182 ? -22.535 26.494 15.817 1.00 89.69 182 ASP A O 1
ATOM 1389 N N . VAL A 1 183 ? -22.609 26.726 18.061 1.00 89.19 183 VAL A N 1
ATOM 1390 C CA . VAL A 1 183 ? -21.171 26.535 18.308 1.00 89.19 183 VAL A CA 1
ATOM 1391 C C . VAL A 1 183 ? -20.673 25.209 17.729 1.00 89.19 183 VAL A C 1
ATOM 1393 O O . VAL A 1 183 ? -19.692 25.192 16.988 1.00 89.19 183 VAL A O 1
ATOM 1396 N N . VAL A 1 184 ? -21.373 24.100 17.991 1.00 85.38 184 VAL A N 1
ATOM 1397 C CA . VAL A 1 184 ? -21.026 22.776 17.438 1.00 85.38 184 VAL A CA 1
ATOM 1398 C C . VAL A 1 184 ? -21.149 22.742 15.913 1.00 85.38 184 VAL A C 1
ATOM 1400 O O . VAL A 1 184 ? -20.355 22.078 15.247 1.00 85.38 184 VAL A O 1
ATOM 1403 N N . SER A 1 185 ? -22.111 23.475 15.353 1.00 87.50 185 SER A N 1
ATOM 1404 C CA . SER A 1 185 ? -22.323 23.570 13.904 1.00 87.50 185 SER A CA 1
ATOM 1405 C C . SER A 1 185 ? -21.325 24.506 13.209 1.00 87.50 185 SER A C 1
ATOM 1407 O O . SER A 1 185 ? -21.370 24.634 11.988 1.00 87.50 185 SER A O 1
ATOM 1409 N N . GLY A 1 186 ? -20.433 25.163 13.960 1.00 86.50 186 GLY A N 1
ATOM 1410 C CA . GLY A 1 186 ? -19.481 26.145 13.434 1.00 86.50 186 GLY A CA 1
ATOM 1411 C C . GLY A 1 186 ? -20.106 27.506 13.111 1.00 86.50 186 GLY A C 1
ATOM 1412 O O . GLY A 1 186 ? -19.450 28.354 12.512 1.00 86.50 186 GLY A O 1
ATOM 1413 N N . ASN A 1 187 ? -21.357 27.737 13.510 1.00 90.88 187 ASN A N 1
ATOM 1414 C CA . ASN A 1 187 ? -22.020 29.025 13.365 1.00 90.88 187 ASN A CA 1
ATOM 1415 C C . ASN A 1 187 ? -21.732 29.896 14.589 1.00 90.88 187 ASN A C 1
ATOM 1417 O O . ASN A 1 187 ? -21.626 29.410 15.716 1.00 90.88 187 ASN A O 1
ATOM 1421 N N . ARG A 1 188 ? -21.634 31.212 14.384 1.00 89.81 188 ARG A N 1
ATOM 1422 C CA . ARG A 1 188 ? -21.532 32.143 15.508 1.00 89.81 188 ARG A CA 1
ATOM 1423 C C . ARG A 1 188 ? -22.881 32.179 16.246 1.00 89.81 188 ARG A C 1
ATOM 1425 O O . ARG A 1 188 ? -23.876 32.534 15.608 1.00 89.81 188 ARG A O 1
ATOM 1432 N N . PRO A 1 189 ? -22.927 31.847 17.549 1.00 88.88 189 PRO A N 1
ATOM 1433 C CA . PRO A 1 189 ? -24.174 31.798 18.301 1.00 88.88 189 PRO A CA 1
ATOM 1434 C C . PRO A 1 189 ? -24.853 33.166 18.326 1.00 88.88 189 PRO A C 1
ATOM 1436 O O . PRO A 1 189 ? -24.227 34.196 18.594 1.00 88.88 189 PRO A O 1
ATOM 1439 N N . GLN A 1 190 ? -26.148 33.175 18.021 1.00 85.69 190 GLN A N 1
ATOM 1440 C CA . GLN A 1 190 ? -26.951 34.394 18.009 1.00 85.69 190 GLN A CA 1
ATOM 1441 C C . GLN A 1 190 ? -27.533 34.666 19.404 1.00 85.69 190 GLN A C 1
ATOM 1443 O O . GLN A 1 190 ? -27.870 33.742 20.137 1.00 85.69 190 GLN A O 1
ATOM 1448 N N . ARG A 1 191 ? -27.715 35.947 19.757 1.00 86.62 191 ARG A N 1
ATOM 1449 C CA . ARG A 1 191 ? -28.393 36.390 20.998 1.00 86.62 191 ARG A CA 1
ATOM 1450 C C . ARG A 1 191 ? -27.700 35.994 22.312 1.00 86.62 191 ARG A C 1
ATOM 1452 O O . ARG A 1 191 ? -28.373 35.733 23.306 1.00 86.62 191 ARG A O 1
ATOM 1459 N N . LEU A 1 192 ? -26.368 36.035 22.344 1.00 87.00 192 LEU A N 1
ATOM 1460 C CA . LEU A 1 192 ? -25.563 35.814 23.557 1.00 87.00 192 LEU A CA 1
ATOM 1461 C C . LEU A 1 192 ? -26.002 36.683 24.749 1.00 87.00 192 LEU A C 1
ATOM 1463 O O . LEU A 1 192 ? -26.014 36.212 25.878 1.00 87.00 192 LEU A O 1
ATOM 1467 N N . GLU A 1 193 ? -26.463 37.909 24.494 1.00 90.12 193 GLU A N 1
ATOM 1468 C CA . GLU A 1 193 ? -26.971 38.836 25.518 1.00 90.12 193 GLU A CA 1
ATOM 1469 C C . GLU A 1 193 ? -28.112 38.249 26.374 1.00 90.12 193 GLU A C 1
ATOM 1471 O O . GLU A 1 193 ? -28.287 38.639 27.525 1.00 90.12 193 GLU A O 1
ATOM 1476 N N . GLN A 1 194 ? -28.883 37.292 25.839 1.00 89.81 194 GLN A N 1
ATOM 1477 C CA . GLN A 1 194 ? -30.018 36.673 26.538 1.00 89.81 194 GLN A CA 1
ATOM 1478 C C . GLN A 1 194 ? -29.604 35.549 27.499 1.00 89.81 194 GLN A C 1
ATOM 1480 O O . GLN A 1 194 ? -30.443 35.079 28.264 1.00 89.81 194 GLN A O 1
ATOM 1485 N N . LEU A 1 195 ? -28.338 35.119 27.464 1.00 88.12 195 LEU A N 1
ATOM 1486 C CA . LEU A 1 195 ? -27.799 34.037 28.295 1.00 88.12 195 LEU A CA 1
ATOM 1487 C C . LEU A 1 195 ? -27.174 34.531 29.608 1.00 88.12 195 LEU A C 1
ATOM 1489 O O . LEU A 1 195 ? -26.778 33.710 30.432 1.00 88.12 195 LEU A O 1
ATOM 1493 N N . GLY A 1 196 ? -27.076 35.847 29.820 1.00 91.12 196 GLY A N 1
ATOM 1494 C CA . GLY A 1 196 ? -26.468 36.409 31.028 1.00 91.12 196 GLY A CA 1
ATOM 1495 C C . GLY A 1 196 ? -25.057 35.860 31.262 1.00 91.12 196 GLY A C 1
ATOM 1496 O O . GLY A 1 196 ? -24.217 35.900 30.365 1.00 91.12 196 GLY A O 1
ATOM 1497 N N . ASP A 1 197 ? -24.811 35.304 32.449 1.00 88.06 197 ASP A N 1
ATOM 1498 C CA . ASP A 1 197 ? -23.498 34.782 32.851 1.00 88.06 197 ASP A CA 1
ATOM 1499 C C . ASP A 1 197 ? -23.014 33.601 31.984 1.00 88.06 197 ASP A C 1
ATOM 1501 O O . ASP A 1 197 ? -21.808 33.422 31.791 1.00 88.06 197 ASP A O 1
ATOM 1505 N N . ASP A 1 198 ? -23.934 32.827 31.395 1.00 88.62 198 ASP A N 1
ATOM 1506 C CA . ASP A 1 198 ? -23.588 31.689 30.533 1.00 88.62 198 ASP A CA 1
ATOM 1507 C C . ASP A 1 198 ? -23.065 32.128 29.153 1.00 88.62 198 ASP A C 1
ATOM 1509 O O . ASP A 1 198 ? -22.441 31.331 28.446 1.00 88.62 198 ASP A O 1
ATOM 1513 N N . ALA A 1 199 ? -23.250 33.399 28.771 1.00 89.88 199 ALA A N 1
ATOM 1514 C CA . ALA A 1 199 ? -22.746 33.944 27.510 1.00 89.88 199 ALA A CA 1
ATOM 1515 C C . ALA A 1 199 ? -21.219 33.806 27.397 1.00 89.88 199 ALA A C 1
ATOM 1517 O O . ALA A 1 199 ? -20.711 33.402 26.351 1.00 89.88 199 ALA A O 1
ATOM 1518 N N . LEU A 1 200 ? -20.495 34.043 28.497 1.00 87.12 200 LEU A N 1
ATOM 1519 C CA . LEU A 1 200 ? -19.034 33.921 28.555 1.00 87.12 200 LEU A CA 1
ATOM 1520 C C . LEU A 1 200 ? -18.561 32.486 28.293 1.00 87.12 200 LEU A C 1
ATOM 1522 O O . LEU A 1 200 ? -17.520 32.269 27.672 1.00 87.12 200 LEU A O 1
ATOM 1526 N N . ILE A 1 201 ? -19.330 31.493 28.753 1.00 86.56 201 ILE A N 1
ATOM 1527 C CA . ILE A 1 201 ? -19.022 30.076 28.532 1.00 86.56 201 ILE A CA 1
ATOM 1528 C C . ILE A 1 201 ? -19.186 29.744 27.048 1.00 86.56 201 ILE A C 1
ATOM 1530 O O . ILE A 1 201 ? -18.305 29.123 26.453 1.00 86.56 201 ILE A O 1
ATOM 1534 N N . VAL A 1 202 ? -20.294 30.177 26.444 1.00 89.75 202 VAL A N 1
ATOM 1535 C CA . VAL A 1 202 ? -20.579 29.938 25.025 1.00 89.75 202 VAL A CA 1
ATOM 1536 C C . VAL A 1 202 ? -19.556 30.644 24.125 1.00 89.75 202 VAL A C 1
ATOM 1538 O O . VAL A 1 202 ? -19.059 30.030 23.181 1.00 89.75 202 VAL A O 1
ATOM 1541 N N . GLU A 1 203 ? -19.176 31.888 24.432 1.00 87.88 203 GLU A N 1
ATOM 1542 C CA . GLU A 1 203 ? -18.123 32.614 23.707 1.00 87.88 203 GLU A CA 1
ATOM 1543 C C . GLU A 1 203 ? -16.756 31.932 23.825 1.00 87.88 203 GLU A C 1
ATOM 1545 O O . GLU A 1 203 ? -16.051 31.785 22.823 1.00 87.88 203 GLU A O 1
ATOM 1550 N N . GLY A 1 204 ? -16.396 31.458 25.022 1.00 86.69 204 GLY A N 1
ATOM 1551 C CA . GLY A 1 204 ? -15.166 30.699 25.235 1.00 86.69 204 GLY A CA 1
ATOM 1552 C C . GLY A 1 204 ? -15.129 29.413 24.404 1.00 86.69 204 GLY A C 1
ATOM 1553 O O . GLY A 1 204 ? -14.130 29.135 23.740 1.00 86.69 204 GLY A O 1
ATOM 1554 N N . LEU A 1 205 ? -16.233 28.658 24.376 1.00 87.06 205 LEU A N 1
ATOM 1555 C CA . LEU A 1 205 ? -16.352 27.441 23.566 1.00 87.06 205 LEU A CA 1
ATOM 1556 C C . LEU A 1 205 ? -16.264 27.732 22.064 1.00 87.06 205 LEU A C 1
ATOM 1558 O O . LEU A 1 205 ? -15.583 27.002 21.340 1.00 87.06 205 LEU A O 1
ATOM 1562 N N . TRP A 1 206 ? -16.907 28.805 21.600 1.00 90.31 206 TRP A N 1
ATOM 1563 C CA . TRP A 1 206 ? -16.822 29.234 20.207 1.00 90.31 206 TRP A CA 1
ATOM 1564 C C . TRP A 1 206 ? -15.387 29.614 19.822 1.00 90.31 206 TRP A C 1
ATOM 1566 O O . TRP A 1 206 ? -14.867 29.099 18.836 1.00 90.31 206 TRP A O 1
ATOM 1576 N N . SER A 1 207 ? -14.708 30.422 20.643 1.00 87.44 207 SER A N 1
ATOM 1577 C CA . SER A 1 207 ? -13.309 30.808 20.417 1.00 87.44 207 SER A CA 1
ATOM 1578 C C . SER A 1 207 ? -12.363 29.601 20.395 1.00 87.44 207 SER A C 1
ATOM 1580 O O . SER A 1 207 ? -11.438 29.554 19.585 1.00 87.44 207 SER A O 1
ATOM 1582 N N . MET A 1 208 ? -12.608 28.584 21.230 1.00 84.75 208 MET A N 1
ATOM 1583 C CA . MET A 1 208 ? -11.839 27.337 21.204 1.00 84.75 208 MET A CA 1
ATOM 1584 C C . MET A 1 208 ? -12.049 26.537 19.912 1.00 84.75 208 MET A C 1
ATOM 1586 O O . MET A 1 208 ? -11.086 25.981 19.379 1.00 84.75 208 MET A O 1
ATOM 1590 N N . LEU A 1 209 ? -13.284 26.451 19.408 1.00 86.44 209 LEU A N 1
ATOM 1591 C CA . LEU A 1 209 ? -13.572 25.752 18.151 1.00 86.44 209 LEU A CA 1
ATOM 1592 C C . LEU A 1 209 ? -13.013 26.495 16.937 1.00 86.44 209 LEU A C 1
ATOM 1594 O O . LEU A 1 209 ? -12.420 25.852 16.073 1.00 86.44 209 LEU A O 1
ATOM 1598 N N . ASP A 1 210 ? -13.135 27.820 16.909 1.00 86.06 210 ASP A N 1
ATOM 1599 C CA . ASP A 1 210 ? -12.543 28.677 15.879 1.00 86.06 210 ASP A CA 1
ATOM 1600 C C . ASP A 1 210 ? -11.008 28.544 15.874 1.00 86.06 210 ASP A C 1
ATOM 1602 O O . ASP A 1 210 ? -10.391 28.231 14.854 1.00 86.06 210 ASP A O 1
ATOM 1606 N N . GLY A 1 211 ? -10.382 28.609 17.055 1.00 85.56 211 GLY A N 1
ATOM 1607 C CA . GLY A 1 211 ? -8.950 28.357 17.216 1.00 85.56 211 GLY A CA 1
ATOM 1608 C C . GLY A 1 211 ? -8.530 26.953 16.764 1.00 85.56 211 GLY A C 1
ATOM 1609 O O . GLY A 1 211 ? -7.489 26.790 16.125 1.00 85.56 211 GLY A O 1
ATOM 1610 N N . ARG A 1 212 ? -9.349 25.927 17.034 1.00 85.50 212 ARG A N 1
ATOM 1611 C CA . ARG A 1 212 ? -9.118 24.565 16.530 1.00 85.50 212 ARG A CA 1
ATOM 1612 C C . ARG A 1 212 ? -9.201 24.510 15.005 1.00 85.50 212 ARG A C 1
ATOM 1614 O O . ARG A 1 212 ? -8.358 23.852 14.402 1.00 85.50 212 ARG A O 1
ATOM 1621 N N . GLN A 1 213 ? -10.181 25.162 14.383 1.00 84.38 213 GLN A N 1
ATOM 1622 C CA . GLN A 1 213 ? -10.298 25.211 12.923 1.00 84.38 213 GLN A CA 1
ATOM 1623 C C . GLN A 1 213 ? -9.077 25.891 12.299 1.00 84.38 213 GLN A C 1
ATOM 1625 O O . GLN A 1 213 ? -8.451 25.302 11.419 1.00 84.38 213 GLN A O 1
ATOM 1630 N N . ALA A 1 214 ? -8.645 27.033 12.838 1.00 84.25 214 ALA A N 1
ATOM 1631 C CA . ALA A 1 214 ? -7.428 27.710 12.392 1.00 84.25 214 ALA A CA 1
ATOM 1632 C C . ALA A 1 214 ? -6.170 26.829 12.539 1.00 84.25 214 ALA A C 1
ATOM 1634 O O . ALA A 1 214 ? -5.287 26.844 11.679 1.00 84.25 214 ALA A O 1
ATOM 1635 N N . LEU A 1 215 ? -6.069 26.029 13.609 1.00 83.69 215 LEU A N 1
ATOM 1636 C CA . LEU A 1 215 ? -4.981 25.058 13.772 1.00 83.69 215 LEU A CA 1
ATOM 1637 C C . LEU A 1 215 ? -5.050 23.922 12.747 1.00 83.69 215 LEU A C 1
ATOM 1639 O O . LEU A 1 215 ? -4.010 23.524 12.232 1.00 83.69 215 LEU A O 1
ATOM 1643 N N . VAL A 1 216 ? -6.245 23.419 12.427 1.00 86.62 216 VAL A N 1
ATOM 1644 C CA . VAL A 1 216 ? -6.436 22.395 11.386 1.00 86.62 216 VAL A CA 1
ATOM 1645 C C . VAL A 1 216 ? -6.052 22.939 10.011 1.00 86.62 216 VAL A C 1
ATOM 1647 O O . VAL A 1 216 ? -5.380 22.246 9.254 1.00 86.62 216 VAL A O 1
ATOM 1650 N N . GLU A 1 217 ? -6.420 24.177 9.688 1.00 88.44 217 GLU A N 1
ATOM 1651 C CA . GLU A 1 217 ? -6.019 24.823 8.433 1.00 88.44 217 GLU A CA 1
ATOM 1652 C C . GLU A 1 217 ? -4.504 25.015 8.348 1.00 88.44 217 GLU A C 1
ATOM 1654 O O . GLU A 1 217 ? -3.900 24.698 7.325 1.00 88.44 217 GLU A O 1
ATOM 1659 N N . ARG A 1 218 ? -3.863 25.453 9.439 1.00 87.06 218 ARG A N 1
ATOM 1660 C CA . ARG A 1 218 ? -2.396 25.536 9.513 1.00 87.06 218 ARG A CA 1
ATOM 1661 C C . ARG A 1 218 ? -1.732 24.167 9.398 1.00 87.06 218 ARG A C 1
ATOM 1663 O O . ARG A 1 218 ? -0.699 24.069 8.747 1.00 87.06 218 ARG A O 1
ATOM 1670 N N . ALA A 1 219 ? -2.309 23.129 10.002 1.00 82.81 219 ALA A N 1
ATOM 1671 C CA . ALA A 1 219 ? -1.810 21.762 9.891 1.00 82.81 219 ALA A CA 1
ATOM 1672 C C . ALA A 1 219 ? -1.896 21.262 8.445 1.00 82.81 219 ALA A C 1
ATOM 1674 O O . ALA A 1 219 ? -0.899 20.777 7.929 1.00 82.81 219 ALA A O 1
ATOM 1675 N N . ARG A 1 220 ? -3.023 21.484 7.757 1.00 89.00 220 ARG A N 1
ATOM 1676 C CA . ARG A 1 220 ? -3.168 21.172 6.325 1.00 89.00 220 ARG A CA 1
ATOM 1677 C C . ARG A 1 220 ? -2.166 21.936 5.465 1.00 89.00 220 ARG A C 1
ATOM 1679 O O . ARG A 1 220 ? -1.495 21.338 4.640 1.00 89.00 220 ARG A O 1
ATOM 1686 N N . ALA A 1 221 ? -2.000 23.238 5.700 1.00 88.69 221 ALA A N 1
ATOM 1687 C CA . ALA A 1 221 ? -1.005 24.033 4.980 1.00 88.69 221 ALA A CA 1
ATOM 1688 C C . ALA A 1 221 ? 0.430 23.530 5.230 1.00 88.69 221 ALA A C 1
ATOM 1690 O O . ALA A 1 221 ? 1.261 23.543 4.323 1.00 88.69 221 ALA A O 1
ATOM 1691 N N . ALA A 1 222 ? 0.727 23.066 6.448 1.00 85.00 222 ALA A N 1
ATOM 1692 C CA . ALA A 1 222 ? 2.005 22.447 6.779 1.00 85.00 222 ALA A CA 1
ATOM 1693 C C . ALA A 1 222 ? 2.169 21.062 6.130 1.00 85.00 222 ALA A C 1
ATOM 1695 O O . ALA A 1 222 ? 3.264 20.747 5.673 1.00 85.00 222 ALA A O 1
ATOM 1696 N N . GLU A 1 223 ? 1.111 20.252 6.047 1.00 87.94 223 GLU A N 1
ATOM 1697 C CA . GLU A 1 223 ? 1.092 18.976 5.320 1.00 87.94 223 GLU A CA 1
ATOM 1698 C C . GLU A 1 223 ? 1.328 19.186 3.820 1.00 87.94 223 GLU A C 1
ATOM 1700 O O . GLU A 1 223 ? 2.164 18.498 3.237 1.00 87.94 223 GLU A O 1
ATOM 1705 N N . ASP A 1 224 ? 0.681 20.184 3.213 1.00 89.38 224 ASP A N 1
ATOM 1706 C CA . ASP A 1 224 ? 0.893 20.561 1.813 1.00 89.38 224 ASP A CA 1
ATOM 1707 C C . ASP A 1 224 ? 2.338 21.031 1.577 1.00 89.38 224 ASP A C 1
ATOM 1709 O O . ASP A 1 224 ? 2.985 20.600 0.621 1.00 89.38 224 ASP A O 1
ATOM 1713 N N . ALA A 1 225 ? 2.886 21.860 2.474 1.00 86.62 225 ALA A N 1
ATOM 1714 C CA . ALA A 1 225 ? 4.286 22.286 2.421 1.00 86.62 225 ALA A CA 1
ATOM 1715 C C . ALA A 1 225 ? 5.265 21.116 2.631 1.00 86.62 225 ALA A C 1
ATOM 1717 O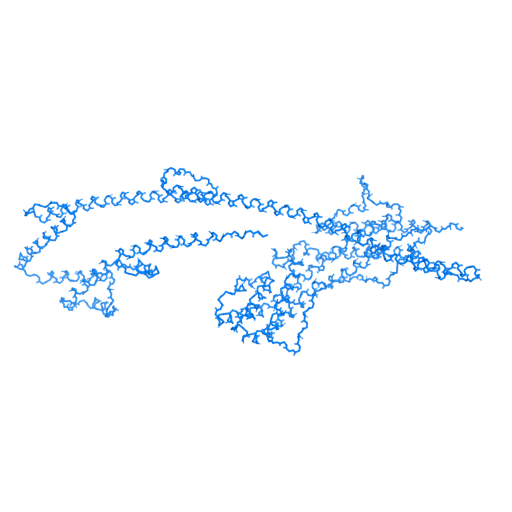 O . ALA A 1 225 ? 6.319 21.042 2.000 1.00 86.62 225 ALA A O 1
ATOM 1718 N N . LEU A 1 226 ? 4.928 20.158 3.496 1.00 86.69 226 LEU A N 1
ATOM 1719 C CA . LEU A 1 226 ? 5.703 18.931 3.638 1.00 86.69 226 LEU A CA 1
ATOM 1720 C C . LEU A 1 226 ? 5.633 18.102 2.359 1.00 86.69 226 LEU A C 1
ATOM 1722 O O . LEU A 1 226 ? 6.668 17.598 1.935 1.00 86.69 226 LEU A O 1
ATOM 1726 N N . ALA A 1 227 ? 4.471 17.968 1.724 1.00 86.12 227 ALA A N 1
ATOM 1727 C CA . ALA A 1 227 ? 4.321 17.231 0.474 1.00 86.12 227 ALA A CA 1
ATOM 1728 C C . ALA A 1 227 ? 5.148 17.863 -0.659 1.00 86.12 227 ALA A C 1
ATOM 1730 O O . ALA A 1 227 ? 5.849 17.144 -1.380 1.00 86.12 227 ALA A O 1
ATOM 1731 N N . THR A 1 228 ? 5.149 19.196 -0.778 1.00 90.75 228 THR A N 1
ATOM 1732 C CA . THR A 1 228 ? 6.003 19.899 -1.747 1.00 90.75 228 THR A CA 1
ATOM 1733 C C . THR A 1 228 ? 7.481 19.673 -1.441 1.00 90.75 228 THR A C 1
ATOM 1735 O O . THR A 1 228 ? 8.208 19.225 -2.329 1.00 90.75 228 THR A O 1
ATOM 1738 N N . HIS A 1 229 ? 7.922 19.838 -0.192 1.00 88.00 229 HIS A N 1
ATOM 1739 C CA . HIS A 1 229 ? 9.309 19.560 0.195 1.00 88.00 229 HIS A CA 1
ATOM 1740 C C . HIS A 1 229 ? 9.709 18.090 0.008 1.00 88.00 229 HIS A C 1
ATOM 1742 O O . HIS A 1 229 ? 10.833 17.813 -0.404 1.00 88.00 229 HIS A O 1
ATOM 1748 N N . HIS A 1 230 ? 8.815 17.127 0.243 1.00 86.38 230 HIS A N 1
ATOM 1749 C CA . HIS A 1 230 ? 9.077 15.714 -0.044 1.00 86.38 230 HIS A CA 1
ATOM 1750 C C . HIS A 1 230 ? 9.237 15.470 -1.546 1.00 86.38 230 HIS A C 1
ATOM 1752 O O . HIS A 1 230 ? 10.119 14.708 -1.941 1.00 86.38 230 HIS A O 1
ATOM 1758 N N . SER A 1 231 ? 8.438 16.133 -2.388 1.00 87.06 231 SER A N 1
ATOM 1759 C CA . SER A 1 231 ? 8.587 16.058 -3.846 1.00 87.06 231 SER A CA 1
ATOM 1760 C C . SER A 1 231 ? 9.909 16.676 -4.323 1.00 87.06 231 SER A C 1
ATOM 1762 O O . SER A 1 231 ? 10.591 16.099 -5.173 1.00 87.06 231 SER A O 1
ATOM 1764 N N . GLU A 1 232 ? 10.333 17.790 -3.718 1.00 89.06 232 GLU A N 1
ATOM 1765 C CA . GLU A 1 232 ? 11.631 18.421 -3.970 1.00 89.06 232 GLU A CA 1
ATOM 1766 C C . GLU A 1 232 ? 12.781 17.524 -3.512 1.00 89.06 232 GLU A C 1
ATOM 1768 O O . GLU A 1 232 ? 13.720 17.301 -4.271 1.00 89.06 232 GLU A O 1
ATOM 1773 N N . LEU A 1 233 ? 12.694 16.942 -2.313 1.00 85.38 233 LEU A N 1
ATOM 1774 C CA . LEU A 1 233 ? 13.671 15.981 -1.807 1.00 85.38 233 LEU A CA 1
ATOM 1775 C C . LEU A 1 233 ? 13.734 14.724 -2.674 1.00 85.38 233 LEU A C 1
ATOM 1777 O O . LEU A 1 233 ? 14.826 14.219 -2.908 1.00 85.38 233 LEU A O 1
ATOM 1781 N N . ALA A 1 234 ? 12.606 14.214 -3.171 1.00 85.56 234 ALA A N 1
ATOM 1782 C CA . ALA A 1 234 ? 12.580 13.081 -4.093 1.00 85.56 234 ALA A CA 1
ATOM 1783 C C . ALA A 1 234 ? 13.268 13.432 -5.418 1.00 85.56 234 ALA A C 1
ATOM 1785 O O . ALA A 1 234 ? 14.087 12.654 -5.908 1.00 85.56 234 ALA A O 1
ATOM 1786 N N . ARG A 1 235 ? 13.014 14.631 -5.956 1.00 92.06 235 ARG A N 1
ATOM 1787 C CA . ARG A 1 235 ? 13.709 15.151 -7.139 1.00 92.06 235 ARG A CA 1
ATOM 1788 C C . ARG A 1 235 ? 15.211 15.312 -6.890 1.00 92.06 235 ARG A C 1
ATOM 1790 O O . ARG A 1 235 ? 16.003 14.869 -7.714 1.00 92.06 235 ARG A O 1
ATOM 1797 N N . LEU A 1 236 ? 15.612 15.905 -5.767 1.00 86.62 236 LEU A N 1
ATOM 1798 C CA . LEU A 1 236 ? 17.019 16.081 -5.398 1.00 86.62 236 LEU A CA 1
ATOM 1799 C C . LEU A 1 236 ? 17.710 14.737 -5.156 1.00 86.62 236 LEU A C 1
ATOM 1801 O O . LEU A 1 236 ? 18.845 14.561 -5.575 1.00 86.62 236 LEU A O 1
ATOM 1805 N N . ARG A 1 237 ? 17.031 13.765 -4.538 1.00 85.44 237 ARG A N 1
ATOM 1806 C CA . ARG A 1 237 ? 17.527 12.388 -4.386 1.00 85.44 237 ARG A CA 1
ATOM 1807 C C . ARG A 1 237 ? 17.676 11.688 -5.729 1.00 85.44 237 ARG A C 1
ATOM 1809 O O . ARG A 1 237 ? 18.655 10.978 -5.908 1.00 85.44 237 ARG A O 1
ATOM 1816 N N . HIS A 1 238 ? 16.758 11.905 -6.668 1.00 85.94 238 HIS A N 1
ATOM 1817 C CA . HIS A 1 238 ? 16.896 11.396 -8.031 1.00 85.94 238 HIS A CA 1
ATOM 1818 C C . HIS A 1 238 ? 18.122 12.004 -8.719 1.00 85.94 238 HIS A C 1
ATOM 1820 O O . HIS A 1 238 ? 18.950 11.266 -9.236 1.00 85.94 238 HIS A O 1
ATOM 1826 N N . GLN A 1 239 ? 18.291 13.327 -8.651 1.00 84.19 239 GLN A N 1
ATOM 1827 C CA . GLN A 1 239 ? 19.465 14.016 -9.200 1.00 84.19 239 GLN A CA 1
ATOM 1828 C C . GLN A 1 239 ? 20.768 13.569 -8.524 1.00 84.19 239 GLN A C 1
ATOM 1830 O O . GLN A 1 239 ? 21.772 13.358 -9.195 1.00 84.19 239 GLN A O 1
ATOM 1835 N N . LEU A 1 240 ? 20.761 13.379 -7.202 1.00 79.81 240 LEU A N 1
ATOM 1836 C CA . LEU A 1 240 ? 21.896 12.823 -6.469 1.00 79.81 240 LEU A CA 1
ATOM 1837 C C . LEU A 1 240 ? 22.165 11.375 -6.862 1.00 79.81 240 LEU A C 1
ATOM 1839 O O . LEU A 1 240 ? 23.324 11.018 -6.970 1.00 79.81 240 LEU A O 1
ATOM 1843 N N . GLY A 1 241 ? 21.143 10.558 -7.106 1.00 82.81 241 GLY A N 1
ATOM 1844 C CA . GLY A 1 241 ? 21.297 9.197 -7.615 1.00 82.81 241 GLY A CA 1
ATOM 1845 C C . GLY A 1 241 ? 21.852 9.168 -9.039 1.00 82.81 241 GLY A C 1
ATOM 1846 O O . GLY A 1 241 ? 22.701 8.337 -9.342 1.00 82.81 241 GLY A O 1
ATOM 1847 N N . GLU A 1 242 ? 21.447 10.105 -9.899 1.00 81.19 242 GLU A N 1
ATOM 1848 C CA . GLU A 1 242 ? 22.027 10.289 -11.234 1.00 81.19 242 GLU A CA 1
ATOM 1849 C C . GLU A 1 242 ? 23.502 10.682 -11.142 1.00 81.19 242 GLU A C 1
ATOM 1851 O O . GLU A 1 242 ? 24.334 10.027 -11.766 1.00 81.19 242 GLU A O 1
ATOM 1856 N N . LEU A 1 243 ? 23.833 11.676 -10.309 1.00 76.38 243 LEU A N 1
ATOM 1857 C CA . LEU A 1 243 ? 25.201 12.148 -10.083 1.00 76.38 243 LEU A CA 1
ATOM 1858 C C . LEU A 1 243 ? 26.073 11.107 -9.378 1.00 76.38 243 LEU A C 1
ATOM 1860 O O . LEU A 1 243 ? 27.219 10.924 -9.756 1.00 76.38 243 LEU A O 1
ATOM 1864 N N . GLN A 1 244 ? 25.560 10.398 -8.374 1.00 74.31 244 GLN A N 1
ATOM 1865 C CA . GLN A 1 244 ? 26.271 9.310 -7.700 1.00 74.31 244 GLN A CA 1
ATOM 1866 C C . GLN A 1 244 ? 26.437 8.117 -8.627 1.00 74.31 244 GLN A C 1
ATOM 1868 O O . GLN A 1 244 ? 27.504 7.525 -8.638 1.00 74.31 244 GLN A O 1
ATOM 1873 N N . GLY A 1 245 ? 25.433 7.795 -9.441 1.00 73.31 245 GLY A N 1
ATOM 1874 C CA . GLY A 1 245 ? 25.551 6.797 -10.494 1.00 73.31 245 GLY A CA 1
ATOM 1875 C C . GLY A 1 245 ? 26.517 7.235 -11.590 1.00 73.31 245 GLY A C 1
ATOM 1876 O O . GLY A 1 245 ? 27.128 6.393 -12.231 1.00 73.31 245 GLY A O 1
ATOM 1877 N N . GLU A 1 246 ? 26.681 8.533 -11.833 1.00 71.00 246 GLU A N 1
ATOM 1878 C CA . GLU A 1 246 ? 27.690 9.086 -12.738 1.00 71.00 246 GLU A CA 1
ATOM 1879 C C . GLU A 1 246 ? 29.087 9.058 -12.114 1.00 71.00 246 GLU A C 1
ATOM 1881 O O . GLU A 1 246 ? 30.020 8.625 -12.772 1.00 71.00 246 GLU A O 1
ATOM 1886 N N . VAL A 1 247 ? 29.231 9.370 -10.826 1.00 68.50 247 VAL A N 1
ATOM 1887 C CA . VAL A 1 247 ? 30.488 9.247 -10.071 1.00 68.50 247 VAL A CA 1
ATOM 1888 C C . VAL A 1 247 ? 30.902 7.787 -9.903 1.00 68.50 247 VAL A C 1
ATOM 1890 O O . VAL A 1 247 ? 32.056 7.470 -10.148 1.00 68.50 247 VAL A O 1
ATOM 1893 N N . GLN A 1 248 ? 29.990 6.877 -9.559 1.00 65.19 248 GLN A N 1
ATOM 1894 C CA . GLN A 1 248 ? 30.255 5.436 -9.551 1.00 65.19 248 GLN A CA 1
ATOM 1895 C C . GLN A 1 248 ? 30.554 4.924 -10.951 1.00 65.19 248 GLN A C 1
ATOM 1897 O O . GLN A 1 248 ? 31.408 4.061 -11.073 1.00 65.19 248 GLN A O 1
ATOM 1902 N N . ARG A 1 249 ? 29.924 5.470 -12.003 1.00 57.84 249 ARG A N 1
ATOM 1903 C CA . ARG A 1 249 ? 30.313 5.170 -13.389 1.00 57.84 249 ARG A CA 1
ATOM 1904 C C . ARG A 1 249 ? 31.714 5.687 -13.717 1.00 57.84 249 ARG A C 1
ATOM 1906 O O . ARG A 1 249 ? 32.463 4.980 -14.371 1.00 57.84 249 ARG A O 1
ATOM 1913 N N . LEU A 1 250 ? 32.093 6.868 -13.236 1.00 59.41 250 LEU A N 1
ATOM 1914 C CA . LEU A 1 250 ? 33.440 7.441 -13.364 1.00 59.41 250 LEU A CA 1
ATOM 1915 C C . LEU A 1 250 ? 34.482 6.710 -12.497 1.00 59.41 250 LEU A C 1
ATOM 1917 O O . LEU A 1 250 ? 35.656 6.682 -12.836 1.00 59.41 250 LEU A O 1
ATOM 1921 N N . GLN A 1 251 ? 34.067 6.074 -11.404 1.00 56.72 251 GLN A N 1
ATOM 1922 C CA . GLN A 1 251 ? 34.919 5.241 -10.552 1.00 56.72 251 GLN A CA 1
ATOM 1923 C C . GLN A 1 251 ? 34.991 3.789 -11.037 1.00 56.72 251 GLN A C 1
ATOM 1925 O O . GLN A 1 251 ? 36.028 3.154 -10.886 1.00 56.72 251 GLN A O 1
ATOM 1930 N N . SER A 1 252 ? 33.938 3.266 -11.671 1.00 52.75 252 SER A N 1
ATOM 1931 C CA . SER A 1 252 ? 34.000 2.034 -12.466 1.00 52.75 252 SER A CA 1
ATOM 1932 C C . SER A 1 252 ? 34.758 2.259 -13.769 1.00 52.75 252 SER A C 1
ATOM 1934 O O . SER A 1 252 ? 35.348 1.328 -14.281 1.00 52.75 252 SER A O 1
ATOM 1936 N N . LEU A 1 253 ? 34.850 3.507 -14.245 1.00 50.00 253 LEU A N 1
ATOM 1937 C CA . LEU A 1 253 ? 35.890 3.968 -15.167 1.00 50.00 253 LEU A CA 1
ATOM 1938 C C . LEU A 1 253 ? 37.285 4.014 -14.501 1.00 50.00 253 LEU A C 1
ATOM 1940 O O . LEU A 1 253 ? 38.220 4.497 -15.113 1.00 50.00 253 LEU A O 1
ATOM 1944 N N . GLY A 1 254 ? 37.490 3.413 -13.321 1.00 46.72 254 GLY A N 1
ATOM 1945 C CA . GLY A 1 254 ? 38.743 2.716 -12.994 1.00 46.72 254 GLY A CA 1
ATOM 1946 C C . GLY A 1 254 ? 39.070 1.582 -13.988 1.00 46.72 254 GLY A C 1
ATOM 1947 O O . GLY A 1 254 ? 40.204 1.117 -14.041 1.00 46.72 254 GLY A O 1
ATOM 1948 N N . ASP A 1 255 ? 38.122 1.224 -14.862 1.00 48.97 255 ASP A N 1
ATOM 1949 C CA . ASP A 1 255 ? 38.353 0.647 -16.189 1.00 48.97 255 ASP A CA 1
ATOM 1950 C C . ASP A 1 255 ? 39.276 1.506 -17.064 1.00 48.97 255 ASP A C 1
ATOM 1952 O O . ASP A 1 255 ? 39.799 0.989 -18.035 1.00 48.97 255 ASP A O 1
ATOM 1956 N N . GLU A 1 256 ? 39.541 2.785 -16.775 1.00 48.81 256 GLU A N 1
ATOM 1957 C CA . GLU A 1 256 ? 40.583 3.552 -17.465 1.00 48.81 256 GLU A CA 1
ATOM 1958 C C . GLU A 1 256 ? 41.970 2.970 -17.205 1.00 48.81 256 GLU A C 1
ATOM 1960 O O . GLU A 1 256 ? 42.763 2.948 -18.141 1.00 48.81 256 GLU A O 1
ATOM 1965 N N . ASP A 1 257 ? 42.248 2.418 -16.018 1.00 55.50 257 ASP A N 1
ATOM 1966 C CA . ASP A 1 257 ? 43.515 1.727 -15.739 1.00 55.50 257 ASP A CA 1
ATOM 1967 C C . ASP A 1 257 ? 43.584 0.360 -16.442 1.00 55.50 257 ASP A C 1
ATOM 1969 O O . ASP A 1 257 ? 44.646 -0.022 -16.938 1.00 55.50 257 ASP A O 1
ATOM 1973 N N . GLN A 1 258 ? 42.456 -0.349 -16.580 1.00 56.00 258 GLN A N 1
ATOM 1974 C CA . GLN A 1 258 ? 42.390 -1.605 -17.344 1.00 56.00 258 GLN A CA 1
ATOM 1975 C C . GLN A 1 258 ? 42.412 -1.370 -18.864 1.00 56.00 258 GLN A C 1
ATOM 1977 O O . GLN A 1 258 ? 43.109 -2.080 -19.582 1.00 56.00 258 GLN A O 1
ATOM 1982 N N . ARG A 1 259 ? 41.733 -0.329 -19.360 1.00 62.34 259 ARG A N 1
ATOM 1983 C CA . ARG A 1 259 ? 41.685 0.116 -20.764 1.00 62.34 259 ARG A CA 1
ATOM 1984 C C . ARG A 1 259 ? 43.032 0.674 -21.204 1.00 62.34 259 ARG A C 1
ATOM 1986 O O . ARG A 1 259 ? 43.517 0.303 -22.265 1.00 62.34 259 ARG A O 1
ATOM 1993 N N . LEU A 1 260 ? 43.662 1.543 -20.406 1.00 64.25 260 LEU A N 1
ATOM 1994 C CA . LEU A 1 260 ? 45.023 2.028 -20.670 1.00 64.25 260 LEU A CA 1
ATOM 1995 C C . LEU A 1 260 ? 46.043 0.895 -20.556 1.00 64.25 260 LEU A C 1
ATOM 1997 O O . LEU A 1 260 ? 46.978 0.862 -21.352 1.00 64.25 260 LEU A O 1
ATOM 2001 N N . GLY A 1 261 ? 45.860 -0.031 -19.610 1.00 71.62 261 GLY A N 1
ATOM 2002 C CA . GLY A 1 261 ? 46.652 -1.256 -19.508 1.00 71.62 261 GLY A CA 1
ATOM 2003 C C . GLY A 1 261 ? 46.569 -2.101 -20.781 1.00 71.62 261 GLY A C 1
ATOM 2004 O O . GLY A 1 261 ? 47.598 -2.383 -21.391 1.00 71.62 261 GLY A O 1
ATOM 2005 N N . ALA A 1 262 ? 45.353 -2.403 -21.239 1.00 72.25 262 ALA A N 1
ATOM 2006 C CA . ALA A 1 262 ? 45.101 -3.179 -22.448 1.00 72.25 262 ALA A CA 1
ATOM 2007 C C . ALA A 1 262 ? 45.586 -2.459 -23.717 1.00 72.25 262 ALA A C 1
ATOM 2009 O O . ALA A 1 262 ? 46.218 -3.089 -24.561 1.00 72.25 262 ALA A O 1
ATOM 2010 N N . TYR A 1 263 ? 45.383 -1.139 -23.844 1.00 75.31 263 TYR A N 1
ATOM 2011 C CA . TYR A 1 263 ? 45.929 -0.353 -24.959 1.00 75.31 263 TYR A CA 1
ATOM 2012 C C . TYR A 1 263 ? 47.458 -0.398 -24.988 1.00 75.31 263 TYR A C 1
ATOM 2014 O O . TYR A 1 263 ? 48.042 -0.617 -26.047 1.00 75.31 263 TYR A O 1
ATOM 2022 N N . ARG A 1 264 ? 48.122 -0.217 -23.837 1.00 79.94 264 ARG A N 1
ATOM 2023 C CA . ARG A 1 264 ? 49.589 -0.304 -23.737 1.00 79.94 264 ARG A CA 1
ATOM 2024 C C . ARG A 1 264 ? 50.094 -1.693 -24.124 1.00 79.94 264 ARG A C 1
ATOM 2026 O O . ARG A 1 264 ? 51.101 -1.790 -24.819 1.00 79.94 264 ARG A O 1
ATOM 2033 N N . GLU A 1 265 ? 49.395 -2.748 -23.717 1.00 79.94 265 GLU A N 1
ATOM 2034 C CA . GLU A 1 265 ? 49.747 -4.125 -24.070 1.00 79.94 265 GLU A CA 1
ATOM 2035 C C . GLU A 1 265 ? 49.521 -4.424 -25.562 1.00 79.94 265 GLU A C 1
ATOM 2037 O O . GLU A 1 265 ? 50.394 -5.009 -26.206 1.00 79.94 265 GLU A O 1
ATOM 2042 N N . ALA A 1 266 ? 48.406 -3.959 -26.136 1.00 81.31 266 ALA A N 1
ATOM 2043 C CA . ALA A 1 266 ? 48.099 -4.101 -27.557 1.00 81.31 266 ALA A CA 1
ATOM 2044 C C . ALA A 1 266 ? 49.128 -3.370 -28.436 1.00 81.31 266 ALA A C 1
ATOM 2046 O O . ALA A 1 266 ? 49.667 -3.962 -29.371 1.00 81.31 266 ALA A O 1
ATOM 2047 N N . PHE A 1 267 ? 49.476 -2.120 -28.103 1.00 78.06 267 PHE A N 1
ATOM 2048 C CA . PHE A 1 267 ? 50.524 -1.380 -28.815 1.00 78.06 267 PHE A CA 1
ATOM 2049 C C . PHE A 1 267 ? 51.889 -2.070 -28.701 1.00 78.06 267 PHE A C 1
ATOM 2051 O O . PHE A 1 267 ? 52.573 -2.225 -29.709 1.00 78.06 267 PHE A O 1
ATOM 2058 N N . ALA A 1 268 ? 52.250 -2.580 -27.519 1.00 81.25 268 ALA A N 1
ATOM 2059 C CA . ALA A 1 268 ? 53.504 -3.306 -27.327 1.00 81.25 268 ALA A CA 1
ATOM 2060 C C . ALA A 1 268 ? 53.574 -4.642 -28.098 1.00 81.25 268 ALA A C 1
ATOM 2062 O O . ALA A 1 268 ? 54.675 -5.115 -28.382 1.00 81.25 268 ALA A O 1
ATOM 2063 N N . ARG A 1 269 ? 52.438 -5.288 -28.409 1.00 85.12 269 ARG A N 1
ATOM 2064 C CA . ARG A 1 269 ? 52.385 -6.471 -29.296 1.00 85.12 269 ARG A CA 1
ATOM 2065 C C . ARG A 1 269 ? 52.559 -6.081 -30.762 1.00 85.12 269 ARG A C 1
ATOM 2067 O O . ARG A 1 269 ? 53.397 -6.667 -31.441 1.00 85.12 269 ARG A O 1
ATOM 2074 N N . ILE A 1 270 ? 51.856 -5.041 -31.211 1.00 83.94 270 ILE A N 1
ATOM 2075 C CA . ILE A 1 270 ? 51.965 -4.525 -32.585 1.00 83.94 270 ILE A CA 1
ATOM 2076 C C . ILE A 1 270 ? 53.400 -4.070 -32.885 1.00 83.94 270 ILE A C 1
ATOM 2078 O O . ILE A 1 270 ? 53.939 -4.394 -33.940 1.00 83.94 270 ILE A O 1
ATOM 2082 N N . GLU A 1 271 ? 54.055 -3.378 -31.948 1.00 82.88 271 GLU A N 1
ATOM 2083 C CA . GLU A 1 271 ? 55.458 -2.955 -32.089 1.00 82.88 271 GLU A CA 1
ATOM 2084 C C . GLU A 1 271 ? 56.438 -4.134 -32.194 1.00 82.88 271 GLU A C 1
ATOM 2086 O O . GLU A 1 271 ? 57.493 -4.008 -32.817 1.00 82.88 271 GLU A O 1
ATOM 2091 N N . ARG A 1 272 ? 56.085 -5.294 -31.626 1.00 87.38 272 ARG A N 1
ATOM 2092 C CA . ARG A 1 272 ? 56.844 -6.548 -31.754 1.00 87.38 272 ARG A CA 1
ATOM 2093 C C . ARG A 1 272 ? 56.495 -7.350 -33.013 1.00 87.38 272 ARG A C 1
ATOM 2095 O O . ARG A 1 272 ? 57.178 -8.330 -33.296 1.00 87.38 272 ARG A O 1
ATOM 2102 N N . GLY A 1 273 ? 55.488 -6.923 -33.778 1.00 78.56 273 GLY A N 1
ATOM 2103 C CA . GLY A 1 273 ? 54.975 -7.632 -34.953 1.00 78.56 273 GLY A CA 1
ATOM 2104 C C . GLY A 1 273 ? 54.034 -8.798 -34.626 1.00 78.56 273 GLY A C 1
ATOM 2105 O O . GLY A 1 273 ? 53.734 -9.590 -35.517 1.00 78.56 273 GLY A O 1
ATOM 2106 N N . ASP A 1 274 ? 53.584 -8.906 -33.373 1.00 85.62 274 ASP A N 1
ATOM 2107 C CA . ASP A 1 274 ? 52.625 -9.917 -32.925 1.00 85.62 274 ASP A CA 1
ATOM 2108 C C . ASP A 1 274 ? 51.183 -9.485 -33.257 1.00 85.62 274 ASP A C 1
ATOM 2110 O O . ASP A 1 274 ? 50.872 -8.291 -33.327 1.00 85.62 274 ASP A O 1
ATOM 2114 N N . ASP A 1 275 ? 50.281 -10.457 -33.413 1.00 80.31 275 ASP A N 1
ATOM 2115 C CA . ASP A 1 275 ? 48.848 -10.188 -33.553 1.00 80.31 275 ASP A CA 1
ATOM 2116 C C . ASP A 1 275 ? 48.259 -9.715 -32.208 1.00 80.31 275 ASP A C 1
ATOM 2118 O O . ASP A 1 275 ? 48.446 -10.344 -31.161 1.00 80.31 275 ASP A O 1
ATOM 2122 N N . ALA A 1 276 ? 47.581 -8.569 -32.236 1.00 81.31 276 ALA A N 1
ATOM 2123 C CA . ALA A 1 276 ? 46.957 -7.927 -31.078 1.00 81.31 276 ALA A CA 1
ATOM 2124 C C . ALA A 1 276 ? 45.429 -7.851 -31.209 1.00 81.31 276 ALA A C 1
ATOM 2126 O O . ALA A 1 276 ? 44.775 -7.109 -30.472 1.00 81.31 276 ALA A O 1
ATOM 2127 N N . GLN A 1 277 ? 44.857 -8.556 -32.186 1.00 74.75 277 GLN A N 1
ATOM 2128 C CA . GLN A 1 277 ? 43.444 -8.462 -32.523 1.00 74.75 277 GLN A CA 1
ATOM 2129 C C . GLN A 1 277 ? 42.531 -8.924 -31.375 1.00 74.75 277 GLN A C 1
ATOM 2131 O O . GLN A 1 277 ? 41.491 -8.312 -31.151 1.00 74.75 277 GLN A O 1
ATOM 2136 N N . ASP A 1 278 ? 42.975 -9.895 -30.575 1.00 75.69 278 ASP A N 1
ATOM 2137 C CA . ASP A 1 278 ? 42.328 -10.363 -29.343 1.00 75.69 278 ASP A CA 1
ATOM 2138 C C . ASP A 1 278 ? 42.233 -9.270 -28.259 1.00 75.69 278 ASP A C 1
ATOM 2140 O O . ASP A 1 278 ? 41.172 -9.045 -27.674 1.00 75.69 278 ASP A O 1
ATOM 2144 N N . LEU A 1 279 ? 43.326 -8.539 -28.015 1.00 73.88 279 LEU A N 1
ATOM 2145 C CA . LEU A 1 279 ? 43.361 -7.427 -27.059 1.00 73.88 279 LEU A CA 1
ATOM 2146 C C . LEU A 1 279 ? 42.554 -6.224 -27.556 1.00 73.88 279 LEU A C 1
ATOM 2148 O O . LEU A 1 279 ? 41.883 -5.563 -26.766 1.00 73.88 279 LEU A O 1
ATOM 2152 N N . LEU A 1 280 ? 42.590 -5.945 -28.861 1.00 71.31 280 LEU A N 1
ATOM 2153 C CA . LEU A 1 280 ? 41.799 -4.876 -29.473 1.00 71.31 280 LEU A CA 1
ATOM 2154 C C . LEU A 1 280 ? 40.297 -5.191 -29.462 1.00 71.31 280 LEU A C 1
ATOM 2156 O O . LEU A 1 280 ? 39.498 -4.275 -29.280 1.00 71.31 280 LEU A O 1
ATOM 2160 N N . GLU A 1 281 ? 39.898 -6.455 -29.616 1.00 64.56 281 GLU A N 1
ATOM 2161 C CA . GLU A 1 281 ? 38.513 -6.897 -29.414 1.00 64.56 281 GLU A CA 1
ATOM 2162 C C . GLU A 1 281 ? 38.084 -6.744 -27.945 1.00 64.56 281 GLU A C 1
ATOM 2164 O O . GLU A 1 281 ? 37.041 -6.146 -27.687 1.00 64.56 281 GLU A O 1
ATOM 2169 N N . GLY A 1 282 ? 38.934 -7.113 -26.979 1.00 65.88 282 GLY A N 1
ATOM 2170 C CA . GLY A 1 282 ? 38.667 -6.873 -25.552 1.00 65.88 282 GLY A CA 1
ATOM 2171 C C . GLY A 1 282 ? 38.559 -5.385 -25.177 1.00 65.88 282 GLY A C 1
ATOM 2172 O O . GLY A 1 282 ? 37.709 -4.998 -24.377 1.00 65.88 282 GLY A O 1
ATOM 2173 N N . ILE A 1 283 ? 39.365 -4.515 -25.793 1.00 68.00 283 ILE A N 1
ATOM 2174 C CA . ILE A 1 283 ? 39.256 -3.054 -25.632 1.00 68.00 283 ILE A CA 1
ATOM 2175 C C . ILE A 1 283 ? 37.962 -2.526 -26.255 1.00 68.00 283 ILE A C 1
ATOM 2177 O O . ILE A 1 283 ? 37.345 -1.628 -25.691 1.00 68.00 283 ILE A O 1
ATOM 2181 N N . ARG A 1 284 ? 37.520 -3.073 -27.391 1.00 62.50 284 ARG A N 1
ATOM 2182 C CA . ARG A 1 284 ? 36.252 -2.679 -28.030 1.00 62.50 284 ARG A CA 1
ATOM 2183 C C . ARG A 1 284 ? 35.040 -3.034 -27.175 1.00 62.50 284 ARG A C 1
ATOM 2185 O O . ARG A 1 284 ? 34.115 -2.225 -27.094 1.00 62.50 284 ARG A O 1
ATOM 2192 N N . ASP A 1 285 ? 35.077 -4.178 -26.498 1.00 60.47 285 ASP A N 1
ATOM 2193 C CA . ASP A 1 285 ? 34.058 -4.565 -25.520 1.00 60.47 285 ASP A CA 1
ATOM 2194 C C . ASP A 1 285 ? 34.039 -3.598 -24.319 1.00 60.47 285 ASP A C 1
ATOM 2196 O O . ASP A 1 285 ? 32.968 -3.199 -23.852 1.00 60.47 285 ASP A O 1
ATOM 2200 N N . LEU A 1 286 ? 35.213 -3.125 -23.877 1.00 63.09 286 LEU A N 1
ATOM 2201 C CA . LEU A 1 286 ? 35.346 -2.088 -22.841 1.00 63.09 286 LEU A CA 1
ATOM 2202 C C . LEU A 1 286 ? 34.892 -0.695 -23.322 1.00 63.09 286 LEU A C 1
ATOM 2204 O O . LEU A 1 286 ? 34.302 0.068 -22.555 1.00 63.09 286 LEU A O 1
ATOM 2208 N N . GLU A 1 287 ? 35.125 -0.349 -24.592 1.00 66.12 287 GLU A N 1
ATOM 2209 C CA . GLU A 1 287 ? 34.713 0.926 -25.199 1.00 66.12 287 GLU A CA 1
ATOM 2210 C C . GLU A 1 287 ? 33.237 0.967 -25.608 1.00 66.12 287 GLU A C 1
ATOM 2212 O O . GLU A 1 287 ? 32.721 2.051 -25.907 1.00 66.12 287 GLU A O 1
ATOM 2217 N N . ARG A 1 288 ? 32.547 -0.184 -25.588 1.00 76.94 288 ARG A N 1
ATOM 2218 C CA . ARG A 1 288 ? 31.124 -0.317 -25.925 1.00 76.94 288 ARG A CA 1
ATOM 2219 C C . ARG A 1 288 ? 30.829 0.293 -27.295 1.00 76.94 288 ARG A C 1
ATOM 2221 O O . ARG A 1 288 ? 30.045 1.236 -27.421 1.00 76.94 288 ARG A O 1
ATOM 2228 N N . VAL A 1 289 ? 31.499 -0.201 -28.333 1.00 81.06 289 VAL A N 1
ATOM 2229 C CA . VAL A 1 289 ? 31.358 0.321 -29.699 1.00 81.06 289 VAL A CA 1
ATOM 2230 C C . VAL A 1 289 ? 30.548 -0.637 -30.563 1.00 81.06 289 VAL A C 1
ATOM 2232 O O . VAL A 1 289 ? 30.948 -1.772 -30.787 1.00 81.06 289 VAL A O 1
ATOM 2235 N N . ILE A 1 290 ? 29.441 -0.143 -31.118 1.00 85.12 290 ILE A N 1
ATOM 2236 C CA . ILE A 1 290 ? 28.694 -0.824 -32.174 1.00 85.12 290 ILE A CA 1
ATOM 2237 C C . ILE A 1 290 ? 29.326 -0.476 -33.522 1.00 85.12 290 ILE A C 1
ATOM 2239 O O . ILE A 1 290 ? 29.343 0.695 -33.911 1.00 85.12 290 ILE A O 1
ATOM 2243 N N . ILE A 1 291 ? 29.799 -1.485 -34.250 1.00 83.81 291 ILE A N 1
ATOM 2244 C CA . ILE A 1 291 ? 30.382 -1.342 -35.586 1.00 83.81 291 ILE A CA 1
ATOM 2245 C C . ILE A 1 291 ? 29.407 -1.919 -36.611 1.00 83.81 291 ILE A C 1
ATOM 2247 O O . ILE A 1 291 ? 29.057 -3.099 -36.570 1.00 83.81 291 ILE A O 1
ATOM 2251 N N . ALA A 1 292 ? 28.963 -1.084 -37.547 1.00 90.25 292 ALA A N 1
ATOM 2252 C CA . ALA A 1 292 ? 28.030 -1.503 -38.584 1.00 90.25 292 ALA A CA 1
ATOM 2253 C C . ALA A 1 292 ? 28.205 -0.687 -39.870 1.00 90.25 292 ALA A C 1
ATOM 2255 O O . ALA A 1 292 ? 28.606 0.478 -39.844 1.00 90.25 292 ALA A O 1
ATOM 2256 N N . SER A 1 293 ? 27.882 -1.305 -41.008 1.00 93.19 293 SER A N 1
ATOM 2257 C CA . SER A 1 293 ? 27.793 -0.587 -42.282 1.00 93.19 293 SER A CA 1
ATOM 2258 C C . SER A 1 293 ? 26.607 0.384 -42.274 1.00 93.19 293 SER A C 1
ATOM 2260 O O . SER A 1 293 ? 25.610 0.167 -41.573 1.00 93.19 293 SER A O 1
ATOM 2262 N N . GLN A 1 294 ? 26.658 1.423 -43.110 1.00 93.19 294 GLN A N 1
ATOM 2263 C CA . GLN A 1 294 ? 25.539 2.359 -43.260 1.00 93.19 294 GLN A CA 1
ATOM 2264 C C . GLN A 1 294 ? 24.246 1.651 -43.717 1.00 93.19 294 GLN A C 1
ATOM 2266 O O . GLN A 1 294 ? 23.148 2.030 -43.295 1.00 93.19 294 GLN A O 1
ATOM 2271 N N . ALA A 1 295 ? 24.366 0.603 -44.542 1.00 94.12 295 ALA A N 1
ATOM 2272 C CA . ALA A 1 295 ? 23.238 -0.213 -44.989 1.00 94.12 295 ALA A CA 1
ATOM 2273 C C . ALA A 1 295 ? 22.595 -0.977 -43.820 1.00 94.12 295 ALA A C 1
ATOM 2275 O O . ALA A 1 295 ? 21.380 -0.898 -43.635 1.00 94.12 295 ALA A O 1
ATOM 2276 N N . THR A 1 296 ? 23.410 -1.633 -42.987 1.00 94.81 296 THR A N 1
ATOM 2277 C CA . THR A 1 296 ? 22.954 -2.345 -41.783 1.00 94.81 296 THR A CA 1
ATOM 2278 C C . THR A 1 296 ? 22.264 -1.391 -40.810 1.00 94.81 296 THR A C 1
ATOM 2280 O O . THR A 1 296 ? 21.154 -1.668 -40.372 1.00 94.81 296 THR A O 1
ATOM 2283 N N . ILE A 1 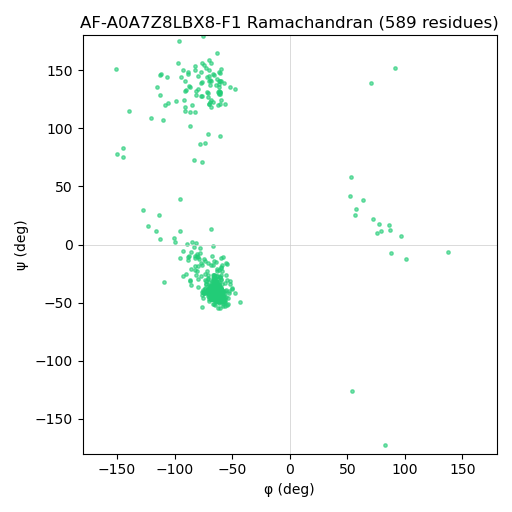297 ? 22.861 -0.225 -40.532 1.00 94.12 297 ILE A N 1
ATOM 2284 C CA . ILE A 1 297 ? 22.266 0.784 -39.638 1.00 94.12 297 ILE A CA 1
ATOM 2285 C C . ILE A 1 297 ? 20.908 1.252 -40.161 1.00 94.12 297 ILE A C 1
ATOM 2287 O O . ILE A 1 297 ? 19.961 1.388 -39.388 1.00 94.12 297 ILE A O 1
ATOM 2291 N N . THR A 1 298 ? 20.803 1.501 -41.468 1.00 95.88 298 THR A N 1
ATOM 2292 C CA . THR A 1 298 ? 19.551 1.954 -42.086 1.00 95.88 298 THR A CA 1
ATOM 2293 C C . THR A 1 298 ? 18.455 0.898 -41.958 1.00 95.88 298 THR A C 1
ATOM 2295 O O . THR A 1 298 ? 17.309 1.244 -41.670 1.00 95.88 298 THR A O 1
ATOM 2298 N N . GLU A 1 299 ? 18.793 -0.379 -42.135 1.00 96.50 299 GLU A N 1
ATOM 2299 C CA . GLU A 1 299 ? 17.833 -1.471 -41.989 1.00 96.50 299 GLU A CA 1
ATOM 2300 C C . GLU A 1 299 ? 17.422 -1.682 -40.527 1.00 96.50 299 GLU A C 1
ATOM 2302 O O . GLU A 1 299 ? 16.229 -1.699 -40.221 1.00 96.50 299 GLU A O 1
ATOM 2307 N N . THR A 1 300 ? 18.379 -1.713 -39.596 1.00 95.94 300 THR A N 1
ATOM 2308 C CA . THR A 1 300 ? 18.085 -1.808 -38.160 1.00 95.94 300 THR A CA 1
ATOM 2309 C C . THR A 1 300 ? 17.228 -0.637 -37.680 1.00 95.94 300 THR A C 1
ATOM 2311 O O . THR A 1 300 ? 16.284 -0.844 -36.923 1.00 95.94 300 THR A O 1
ATOM 2314 N N . LEU A 1 301 ? 17.472 0.587 -38.163 1.00 96.75 301 LEU A N 1
ATOM 2315 C CA . LEU A 1 301 ? 16.630 1.748 -37.854 1.00 96.75 301 LEU A CA 1
ATOM 2316 C C . LEU A 1 301 ? 15.173 1.560 -38.291 1.00 96.75 301 LEU A C 1
ATOM 2318 O O . LEU A 1 301 ? 14.270 1.955 -37.555 1.00 96.75 301 LEU A O 1
ATOM 2322 N N . ARG A 1 302 ? 14.925 0.957 -39.460 1.00 97.38 302 ARG A N 1
ATOM 2323 C CA . ARG A 1 302 ? 13.560 0.672 -39.936 1.00 97.38 302 ARG A CA 1
ATOM 2324 C C . ARG A 1 302 ? 12.866 -0.369 -39.068 1.00 97.38 302 ARG A C 1
ATOM 2326 O O . ARG A 1 302 ? 11.697 -0.190 -38.727 1.00 97.38 302 ARG A O 1
ATOM 2333 N N . LEU A 1 303 ? 13.578 -1.439 -38.718 1.00 97.44 303 LEU A N 1
ATOM 2334 C CA . LEU A 1 303 ? 13.052 -2.497 -37.858 1.00 97.44 303 LEU A CA 1
ATOM 2335 C C . LEU A 1 303 ? 12.742 -1.957 -36.455 1.00 97.44 303 LEU A C 1
ATOM 2337 O O . LEU A 1 303 ? 11.644 -2.173 -35.944 1.00 97.44 303 LEU A O 1
ATOM 2341 N N . LEU A 1 304 ? 13.645 -1.157 -35.881 1.00 96.94 304 LEU A N 1
ATOM 2342 C CA . LEU A 1 304 ? 13.434 -0.505 -34.588 1.00 96.94 304 LEU A CA 1
ATOM 2343 C C . LEU A 1 304 ? 12.285 0.500 -34.604 1.00 96.94 304 LEU A C 1
ATOM 2345 O O . LEU A 1 304 ? 11.489 0.493 -33.673 1.00 96.94 304 LEU A O 1
ATOM 2349 N N . ASP A 1 305 ? 12.148 1.328 -35.644 1.00 96.94 305 ASP A N 1
ATOM 2350 C CA . ASP A 1 305 ? 11.019 2.265 -35.749 1.00 96.94 305 ASP A CA 1
ATOM 2351 C C . ASP A 1 305 ? 9.672 1.525 -35.775 1.00 96.94 305 ASP A C 1
ATOM 2353 O O . ASP A 1 305 ? 8.706 1.962 -35.144 1.00 96.94 305 ASP A O 1
ATOM 2357 N N . ARG A 1 306 ? 9.612 0.366 -36.446 1.00 97.69 306 ARG A N 1
ATOM 2358 C CA . ARG A 1 306 ? 8.416 -0.485 -36.472 1.00 97.69 306 ARG A CA 1
ATOM 2359 C C . ARG A 1 306 ? 8.108 -1.078 -35.097 1.00 97.69 306 ARG A C 1
ATOM 2361 O O . ARG A 1 306 ? 6.978 -0.934 -34.628 1.00 97.69 306 ARG A O 1
ATOM 2368 N N . SER A 1 307 ? 9.087 -1.702 -34.442 1.00 97.69 307 SER A N 1
ATOM 2369 C CA . SER A 1 307 ? 8.893 -2.285 -33.106 1.00 97.69 307 SER A CA 1
ATOM 2370 C C . SER A 1 307 ? 8.582 -1.207 -32.060 1.00 97.69 307 SER A C 1
ATOM 2372 O O . SER A 1 307 ? 7.770 -1.413 -31.154 1.00 97.69 307 SER A O 1
ATOM 2374 N N . LEU A 1 308 ? 9.164 -0.011 -32.200 1.00 97.31 308 LEU A N 1
ATOM 2375 C CA . LEU A 1 308 ? 8.868 1.141 -31.350 1.00 97.31 308 LEU A CA 1
ATOM 2376 C C . LEU A 1 308 ? 7.433 1.632 -31.544 1.00 97.31 308 LEU A C 1
ATOM 2378 O O . LEU A 1 308 ? 6.752 1.879 -30.552 1.00 97.31 308 LEU A O 1
ATOM 2382 N N . ASP A 1 309 ? 6.932 1.733 -32.778 1.00 97.31 309 ASP A N 1
ATOM 2383 C CA . ASP A 1 309 ? 5.529 2.097 -33.027 1.00 97.31 309 ASP A CA 1
ATOM 2384 C C . ASP A 1 309 ? 4.555 1.079 -32.419 1.00 97.31 309 ASP A C 1
ATOM 2386 O O . ASP A 1 309 ? 3.592 1.468 -31.752 1.00 97.31 309 ASP A O 1
ATOM 2390 N N . ASN A 1 310 ? 4.839 -0.218 -32.571 1.00 97.94 310 ASN A N 1
ATOM 2391 C CA . ASN A 1 310 ? 4.054 -1.285 -31.949 1.00 97.94 310 ASN A CA 1
ATOM 2392 C C . ASN A 1 310 ? 4.065 -1.174 -30.416 1.00 97.94 310 ASN A C 1
ATOM 2394 O O . ASN A 1 310 ? 3.020 -1.287 -29.770 1.00 97.94 310 ASN A O 1
ATOM 2398 N N . THR A 1 311 ? 5.232 -0.894 -29.830 1.00 98.00 311 THR A N 1
ATOM 2399 C CA . THR A 1 311 ? 5.396 -0.709 -28.381 1.00 98.00 311 THR A CA 1
ATOM 2400 C C . THR A 1 311 ? 4.636 0.522 -27.898 1.00 98.00 311 THR A C 1
ATOM 2402 O O . THR A 1 311 ? 3.948 0.458 -26.883 1.00 98.00 311 THR A O 1
ATOM 2405 N N . VAL A 1 312 ? 4.676 1.632 -28.640 1.00 97.62 312 VAL A N 1
ATOM 2406 C CA . VAL A 1 312 ? 3.907 2.848 -28.338 1.00 97.62 312 VAL A CA 1
ATOM 2407 C C . VAL A 1 312 ? 2.406 2.568 -28.361 1.00 97.62 312 VAL A C 1
ATOM 2409 O O . VAL A 1 312 ? 1.698 3.013 -27.457 1.00 97.62 312 VAL A O 1
ATOM 2412 N N . HIS A 1 313 ? 1.910 1.815 -29.344 1.00 97.81 313 HIS A N 1
ATOM 2413 C CA . HIS A 1 313 ? 0.509 1.396 -29.390 1.00 97.81 313 HIS A CA 1
ATOM 2414 C C . HIS A 1 313 ? 0.136 0.496 -28.207 1.00 97.81 313 HIS A C 1
ATOM 2416 O O . HIS A 1 313 ? -0.861 0.752 -27.532 1.00 97.81 313 HIS A O 1
ATOM 2422 N N . CYS A 1 314 ? 0.979 -0.484 -27.883 1.00 97.62 314 CYS A N 1
ATOM 2423 C CA . CYS A 1 314 ? 0.790 -1.341 -26.718 1.00 97.62 314 CYS A CA 1
ATOM 2424 C C . CYS A 1 314 ? 0.751 -0.538 -25.407 1.00 97.62 314 CYS A C 1
ATOM 2426 O O . CYS A 1 314 ? -0.125 -0.748 -24.571 1.00 97.62 314 CYS A O 1
ATOM 2428 N N . LEU A 1 315 ? 1.674 0.409 -25.226 1.00 97.94 315 LEU A N 1
ATOM 2429 C CA . LEU A 1 315 ? 1.725 1.280 -24.053 1.00 97.94 315 LEU A CA 1
ATOM 2430 C C . LEU A 1 315 ? 0.514 2.216 -23.980 1.00 97.94 315 LEU A C 1
ATOM 2432 O O . LEU A 1 315 ? 0.048 2.510 -22.884 1.00 97.94 315 LEU A O 1
ATOM 2436 N N . GLN A 1 316 ? -0.021 2.681 -25.113 1.00 97.81 316 GLN A N 1
ATOM 2437 C CA . GLN A 1 316 ? -1.263 3.464 -25.133 1.00 97.81 316 GLN A CA 1
ATOM 2438 C C . GLN A 1 316 ? -2.447 2.639 -24.629 1.00 97.81 316 GLN A C 1
ATOM 2440 O O . GLN A 1 316 ? -3.236 3.145 -23.832 1.00 97.81 316 GLN A O 1
ATOM 2445 N N . ASP A 1 317 ? -2.558 1.384 -25.058 1.00 98.00 317 ASP A N 1
ATOM 2446 C CA . ASP A 1 317 ? -3.619 0.481 -24.612 1.00 98.00 317 ASP A CA 1
ATOM 2447 C C . ASP A 1 317 ? -3.471 0.118 -23.128 1.00 98.00 317 ASP A C 1
ATOM 2449 O O . ASP A 1 317 ? -4.437 0.227 -22.374 1.00 98.00 317 ASP A O 1
ATOM 2453 N N . LEU A 1 318 ? -2.253 -0.185 -22.667 1.00 97.69 318 LEU A N 1
ATOM 2454 C CA . LEU A 1 318 ? -1.966 -0.390 -21.242 1.00 97.69 318 LEU A CA 1
ATOM 2455 C C . LEU A 1 318 ? -2.300 0.857 -20.409 1.00 97.69 318 LEU A C 1
ATOM 2457 O O . LEU A 1 318 ? -2.928 0.753 -19.356 1.00 97.69 318 LEU A O 1
ATOM 2461 N N . ARG A 1 319 ? -1.953 2.052 -20.902 1.00 97.56 319 ARG A N 1
ATOM 2462 C CA . ARG A 1 319 ? -2.235 3.318 -20.217 1.00 97.56 319 ARG A CA 1
ATOM 2463 C C . ARG A 1 319 ? -3.732 3.634 -20.139 1.00 97.56 319 ARG A C 1
ATOM 2465 O O . ARG A 1 319 ? -4.167 4.257 -19.173 1.00 97.56 319 ARG A O 1
ATOM 2472 N N . ARG A 1 320 ? -4.525 3.221 -21.136 1.00 97.56 320 ARG A N 1
ATOM 2473 C CA . ARG A 1 320 ? -5.996 3.339 -21.101 1.00 97.56 320 ARG A CA 1
ATOM 2474 C C . ARG A 1 320 ? -6.607 2.512 -19.971 1.00 97.56 320 ARG A C 1
ATOM 2476 O O . ARG A 1 320 ? -7.621 2.931 -19.423 1.00 97.56 320 ARG A O 1
ATOM 2483 N N . ILE A 1 321 ? -5.996 1.376 -19.632 1.00 97.44 321 ILE A N 1
ATOM 2484 C CA . ILE A 1 321 ? -6.410 0.538 -18.502 1.00 97.44 321 ILE A CA 1
ATOM 2485 C C . ILE A 1 321 ? -5.955 1.167 -17.185 1.00 97.44 321 ILE A C 1
ATOM 2487 O O . ILE A 1 321 ? -6.768 1.388 -16.288 1.00 97.44 321 ILE A O 1
ATOM 2491 N N . LEU A 1 322 ? -4.658 1.467 -17.076 1.00 96.88 322 LEU A N 1
ATOM 2492 C CA . LEU A 1 322 ? -4.052 2.030 -15.876 1.00 96.88 322 LEU A CA 1
ATOM 2493 C C . LEU A 1 322 ? -3.034 3.113 -16.265 1.00 96.88 322 LEU A C 1
ATOM 2495 O O . LEU A 1 322 ? -2.014 2.790 -16.876 1.00 96.88 322 LEU A O 1
ATOM 2499 N N . PRO A 1 323 ? -3.264 4.394 -15.921 1.00 96.38 323 PRO A N 1
ATOM 2500 C CA . PRO A 1 323 ? -2.426 5.495 -16.381 1.00 96.38 323 PRO A CA 1
ATOM 2501 C C . PRO A 1 323 ? -1.083 5.574 -15.630 1.00 96.38 323 PRO A C 1
ATOM 2503 O O . PRO A 1 323 ? -0.852 6.493 -14.848 1.00 96.38 323 PRO A O 1
ATOM 2506 N N . LEU A 1 324 ? -0.179 4.624 -15.886 1.00 95.06 324 LEU A N 1
ATOM 2507 C CA . LEU A 1 324 ? 1.187 4.631 -15.361 1.00 95.06 324 LEU A CA 1
ATOM 2508 C C . LEU A 1 324 ? 2.116 5.428 -16.289 1.00 95.06 324 LEU A C 1
ATOM 2510 O O . LEU A 1 324 ? 2.388 5.020 -17.417 1.00 95.06 324 LEU A O 1
ATOM 2514 N N . GLY A 1 325 ? 2.637 6.552 -15.795 1.00 92.50 325 GLY A N 1
ATOM 2515 C CA . GLY A 1 325 ? 3.661 7.344 -16.481 1.00 92.50 325 GLY A CA 1
ATOM 2516 C C . GLY A 1 325 ? 3.151 8.331 -17.554 1.00 92.50 325 GLY A C 1
ATOM 2517 O O . GLY A 1 325 ? 1.949 8.585 -17.676 1.00 92.50 325 GLY A O 1
ATOM 2518 N N . PRO A 1 326 ? 4.076 8.955 -18.313 1.00 94.06 326 PRO A N 1
ATOM 2519 C CA . PRO A 1 326 ? 3.757 9.994 -19.299 1.00 94.06 326 PRO A CA 1
ATOM 2520 C C . PRO A 1 326 ? 3.126 9.437 -20.591 1.00 94.06 326 PRO A C 1
ATOM 2522 O O . PRO A 1 326 ? 2.895 8.240 -20.735 1.00 94.06 326 PRO A O 1
ATOM 2525 N N . ASP A 1 327 ? 2.789 10.302 -21.561 1.00 95.00 327 ASP A N 1
ATOM 2526 C CA . ASP A 1 327 ? 2.175 9.871 -22.839 1.00 95.00 327 ASP A CA 1
ATOM 2527 C C . ASP A 1 327 ? 3.165 9.053 -23.669 1.00 95.00 327 ASP A C 1
ATOM 2529 O O . ASP A 1 327 ? 4.247 9.568 -23.962 1.00 95.00 327 ASP A O 1
ATOM 2533 N N . PRO A 1 328 ? 2.838 7.802 -24.059 1.00 95.94 328 PRO A N 1
ATOM 2534 C CA . PRO A 1 328 ? 3.686 7.017 -24.951 1.00 95.94 328 PRO A CA 1
ATOM 2535 C C . PRO A 1 328 ? 3.919 7.699 -26.304 1.00 95.94 328 PRO A C 1
ATOM 2537 O O . PRO A 1 328 ? 4.937 7.459 -26.946 1.00 95.94 328 PRO A O 1
ATOM 2540 N N . LYS A 1 329 ? 3.036 8.619 -26.730 1.00 94.19 329 LYS A N 1
ATOM 2541 C CA . LYS A 1 329 ? 3.247 9.431 -27.944 1.00 94.19 329 LYS A CA 1
ATOM 2542 C C . LYS A 1 329 ? 4.529 10.266 -27.903 1.00 94.19 329 LYS A C 1
ATOM 2544 O O . LYS A 1 329 ? 4.992 10.680 -28.962 1.00 94.19 329 LYS A O 1
ATOM 2549 N N . ARG A 1 330 ? 5.130 10.487 -26.724 1.00 93.81 330 ARG A N 1
ATOM 2550 C CA . ARG A 1 330 ? 6.422 11.181 -26.588 1.00 93.81 330 ARG A CA 1
ATOM 2551 C C . ARG A 1 330 ? 7.564 10.475 -27.317 1.00 93.81 330 ARG A C 1
ATOM 2553 O O . ARG A 1 330 ? 8.493 11.140 -27.755 1.00 93.81 330 ARG A O 1
ATOM 2560 N N . TYR A 1 331 ? 7.479 9.154 -27.467 1.00 94.50 331 TYR A N 1
ATOM 2561 C CA . TYR A 1 331 ? 8.496 8.359 -28.152 1.00 94.50 331 TYR A CA 1
ATOM 2562 C C . TYR A 1 331 ? 8.404 8.480 -29.676 1.00 94.50 331 TYR A C 1
ATOM 2564 O O . TYR A 1 331 ? 9.415 8.362 -30.363 1.00 94.50 331 TYR A O 1
ATOM 2572 N N . ARG A 1 332 ? 7.202 8.759 -30.207 1.00 89.56 332 ARG A N 1
ATOM 2573 C CA . ARG A 1 332 ? 6.935 8.871 -31.651 1.00 89.56 332 ARG A CA 1
ATOM 2574 C C . ARG A 1 332 ? 5.785 9.855 -31.954 1.00 89.56 332 ARG A C 1
ATOM 2576 O O . ARG A 1 332 ? 4.653 9.436 -32.214 1.00 89.56 332 ARG A O 1
ATOM 2583 N N . PRO A 1 333 ? 6.029 11.177 -31.916 1.00 83.38 333 PRO A N 1
ATOM 2584 C CA . PRO A 1 333 ? 5.001 12.177 -32.216 1.00 83.38 333 PRO A CA 1
ATOM 2585 C C . PRO A 1 333 ? 4.651 12.202 -33.717 1.00 83.38 333 PRO A C 1
ATOM 2587 O O . PRO A 1 333 ? 5.538 12.279 -34.560 1.00 83.38 333 PRO A O 1
ATOM 2590 N N . ARG A 1 334 ? 3.352 12.160 -34.065 1.00 77.62 334 ARG A N 1
ATOM 2591 C CA . ARG A 1 334 ? 2.878 12.072 -35.469 1.00 77.62 334 ARG A CA 1
ATOM 2592 C C . ARG A 1 334 ? 2.584 13.415 -36.157 1.00 77.62 334 ARG A C 1
ATOM 2594 O O . ARG A 1 334 ? 2.667 13.487 -37.374 1.00 77.62 334 ARG A O 1
ATOM 2601 N N . PHE A 1 335 ? 2.232 14.471 -35.418 1.00 61.97 335 PHE A N 1
ATOM 2602 C CA . PHE A 1 335 ? 1.712 15.717 -36.005 1.00 61.97 335 PHE A CA 1
ATOM 2603 C C . PHE A 1 335 ? 2.182 16.956 -35.226 1.00 61.97 335 PHE A C 1
ATOM 2605 O O . PHE A 1 335 ? 1.434 17.472 -34.419 1.00 61.97 335 PHE A O 1
ATOM 2612 N N . LEU A 1 336 ? 3.393 17.471 -35.477 1.00 61.84 336 LEU A N 1
ATOM 2613 C CA . LEU A 1 336 ? 3.916 18.768 -34.965 1.00 61.84 336 LEU A CA 1
ATOM 2614 C C . LEU A 1 336 ? 4.622 18.765 -33.594 1.00 61.84 336 LEU A C 1
ATOM 2616 O O . LEU A 1 336 ? 5.233 19.769 -33.230 1.00 61.84 336 LEU A O 1
ATOM 2620 N N . GLY A 1 337 ? 4.623 17.658 -32.850 1.00 69.75 337 GLY A N 1
ATOM 2621 C CA . GLY A 1 337 ? 5.453 17.534 -31.646 1.00 69.75 337 GLY A CA 1
ATOM 2622 C C . GLY A 1 337 ? 6.920 17.284 -32.007 1.00 69.75 337 GLY A C 1
ATOM 2623 O O . GLY A 1 337 ? 7.211 16.351 -32.753 1.00 69.75 337 GLY A O 1
ATOM 2624 N N . LYS A 1 338 ? 7.859 18.078 -31.475 1.00 79.44 338 LYS A N 1
ATOM 2625 C CA . LYS A 1 338 ? 9.286 17.723 -31.543 1.00 79.44 338 LYS A CA 1
ATOM 2626 C C . LYS A 1 338 ? 9.507 16.499 -30.652 1.00 79.44 338 LYS A C 1
ATOM 2628 O O . LYS A 1 338 ? 9.253 16.572 -29.453 1.00 79.44 338 LYS A O 1
ATOM 2633 N N . SER A 1 339 ? 9.945 15.383 -31.240 1.00 86.38 339 SER A N 1
ATOM 2634 C CA . SER A 1 339 ? 10.422 14.245 -30.449 1.00 86.38 339 SER A CA 1
ATOM 2635 C C . SER A 1 339 ? 11.630 14.707 -29.632 1.00 86.38 339 SER A C 1
ATOM 2637 O O . SER A 1 339 ? 12.494 15.384 -30.199 1.00 86.38 339 SER A O 1
ATOM 2639 N N . PRO A 1 340 ? 11.731 14.360 -28.338 1.00 89.94 340 PRO A N 1
ATOM 2640 C CA . PRO A 1 340 ? 12.957 14.601 -27.584 1.00 89.94 340 PRO A CA 1
ATOM 2641 C C . PRO A 1 340 ? 14.117 13.723 -28.093 1.00 89.94 340 PRO A C 1
ATOM 2643 O O . PRO A 1 340 ? 15.263 13.952 -27.720 1.00 89.94 340 PRO A O 1
ATOM 2646 N N . TYR A 1 341 ? 13.835 12.755 -28.974 1.00 94.12 341 TYR A N 1
ATOM 2647 C CA . TYR A 1 341 ? 14.802 11.827 -29.548 1.00 94.12 341 TYR A CA 1
ATOM 2648 C C . TYR A 1 341 ? 15.125 12.148 -31.012 1.00 94.12 341 TYR A C 1
ATOM 2650 O O . TYR A 1 341 ? 14.253 12.492 -31.815 1.00 94.12 341 TYR A O 1
ATOM 2658 N N . GLN A 1 342 ? 16.385 11.941 -31.396 1.00 93.75 342 GLN A N 1
ATOM 2659 C CA . GLN A 1 342 ? 16.839 12.026 -32.786 1.00 93.75 342 GLN A CA 1
ATOM 2660 C C . GLN A 1 342 ? 16.563 10.709 -33.532 1.00 93.75 342 GLN A C 1
ATOM 2662 O O . GLN A 1 342 ? 17.481 9.963 -33.841 1.00 93.75 342 GLN A O 1
ATOM 2667 N N . LEU A 1 343 ? 15.300 10.417 -33.852 1.00 94.50 343 LEU A N 1
ATOM 2668 C CA . LEU A 1 343 ? 14.873 9.117 -34.415 1.00 94.50 343 LEU A CA 1
ATOM 2669 C C . LEU A 1 343 ? 15.526 8.728 -35.760 1.00 94.50 343 LEU A C 1
ATOM 2671 O O . LEU A 1 343 ? 15.400 7.594 -36.204 1.00 94.50 343 LEU A O 1
ATOM 2675 N N . ARG A 1 344 ? 16.216 9.660 -36.428 1.00 94.50 344 ARG A N 1
ATOM 2676 C CA . ARG A 1 344 ? 16.963 9.394 -37.669 1.00 94.50 344 ARG A CA 1
ATOM 2677 C C . ARG A 1 344 ? 18.349 8.793 -37.428 1.00 94.50 344 ARG A C 1
ATOM 2679 O O . ARG A 1 344 ? 18.991 8.381 -38.387 1.00 94.50 344 ARG A O 1
ATOM 2686 N N . THR A 1 345 ? 18.828 8.791 -36.187 1.00 94.88 345 THR A N 1
ATOM 2687 C CA . THR A 1 345 ? 20.130 8.238 -35.811 1.00 94.88 345 THR A CA 1
ATOM 2688 C C . THR A 1 345 ? 19.925 7.010 -34.935 1.00 94.88 345 THR A C 1
ATOM 2690 O O . THR A 1 345 ? 18.986 6.955 -34.139 1.00 94.88 345 THR A O 1
ATOM 2693 N N . LEU A 1 346 ? 20.807 6.015 -35.065 1.00 94.75 346 LEU A N 1
ATOM 2694 C CA . LEU A 1 346 ? 20.729 4.799 -34.251 1.00 94.75 346 LEU A CA 1
ATOM 2695 C C . LEU A 1 346 ? 20.800 5.100 -32.740 1.00 94.75 346 LEU A C 1
ATOM 2697 O O . LEU A 1 346 ? 19.931 4.607 -32.024 1.00 94.75 346 LEU A O 1
ATOM 2701 N N . PRO A 1 347 ? 21.698 5.975 -32.237 1.00 94.50 347 PRO A N 1
ATOM 2702 C CA . PRO A 1 347 ? 21.698 6.349 -30.820 1.00 94.50 347 PRO A CA 1
ATOM 2703 C C . PRO A 1 347 ? 20.386 7.000 -30.361 1.00 94.50 347 PRO A C 1
ATOM 2705 O O . PRO A 1 347 ? 19.884 6.694 -29.281 1.00 94.50 347 PRO A O 1
ATOM 2708 N N . GLY A 1 348 ? 19.796 7.875 -31.186 1.00 95.06 348 GLY A N 1
ATOM 2709 C CA . GLY A 1 348 ? 18.521 8.514 -30.866 1.00 95.06 348 GLY A CA 1
ATOM 2710 C C . GLY A 1 348 ? 17.357 7.522 -30.827 1.00 95.06 348 GLY A C 1
ATOM 2711 O O . GLY A 1 348 ? 16.510 7.612 -29.939 1.00 95.06 348 GLY A O 1
ATOM 2712 N N . MET A 1 349 ? 17.337 6.548 -31.741 1.00 97.25 349 MET A N 1
ATOM 2713 C CA . MET A 1 349 ? 16.353 5.463 -31.749 1.00 97.25 349 MET A CA 1
ATOM 2714 C C . MET A 1 349 ? 16.515 4.525 -30.542 1.00 97.25 349 MET A C 1
ATOM 2716 O O . MET A 1 349 ? 15.528 4.203 -29.882 1.00 97.25 349 MET A O 1
ATOM 2720 N N . LEU A 1 350 ? 17.748 4.137 -30.200 1.00 95.94 350 LEU A N 1
ATOM 2721 C CA . LEU A 1 350 ? 18.040 3.301 -29.030 1.00 95.94 350 LEU A CA 1
ATOM 2722 C C . LEU A 1 350 ? 17.639 3.987 -27.718 1.00 95.94 350 LEU A C 1
ATOM 2724 O O . LEU A 1 350 ? 17.078 3.340 -26.837 1.00 95.94 350 LEU A O 1
ATOM 2728 N N . ALA A 1 351 ? 17.846 5.303 -27.602 1.00 96.25 351 ALA A N 1
ATOM 2729 C CA . ALA A 1 351 ? 17.379 6.075 -26.452 1.00 96.25 351 ALA A CA 1
ATOM 2730 C C . ALA A 1 351 ? 15.843 6.051 -26.316 1.00 96.25 351 ALA A C 1
ATOM 2732 O O . ALA A 1 351 ? 15.332 5.893 -25.207 1.00 96.25 351 ALA A O 1
ATOM 2733 N N . ALA A 1 352 ? 15.107 6.148 -27.430 1.00 97.38 352 ALA A N 1
ATOM 2734 C CA . ALA A 1 352 ? 13.649 6.028 -27.424 1.00 97.38 352 ALA A CA 1
ATOM 2735 C C . ALA A 1 352 ? 13.188 4.609 -27.040 1.00 97.38 352 ALA A C 1
ATOM 2737 O O . ALA A 1 352 ? 12.269 4.462 -26.234 1.00 97.38 352 ALA A O 1
ATOM 2738 N N . CYS A 1 353 ? 13.851 3.569 -27.563 1.00 97.75 353 CYS A N 1
ATOM 2739 C CA . CYS A 1 353 ? 13.565 2.169 -27.233 1.00 97.75 353 CYS A CA 1
ATOM 2740 C C . CYS A 1 353 ? 13.832 1.861 -25.753 1.00 97.75 353 CYS A C 1
ATOM 2742 O O . CYS A 1 353 ? 13.001 1.227 -25.108 1.00 97.75 353 CYS A O 1
ATOM 2744 N N . ARG A 1 354 ? 14.943 2.358 -25.191 1.00 97.19 354 ARG A N 1
ATOM 2745 C CA . ARG A 1 354 ? 15.267 2.249 -23.759 1.00 97.19 354 ARG A CA 1
ATOM 2746 C C . ARG A 1 354 ? 14.141 2.802 -22.890 1.00 97.19 354 ARG A C 1
ATOM 2748 O O . ARG A 1 354 ? 13.682 2.125 -21.974 1.00 97.19 354 ARG A O 1
ATOM 2755 N N . ASP A 1 355 ? 13.705 4.029 -23.159 1.00 97.62 355 ASP A N 1
ATOM 2756 C CA . ASP A 1 355 ? 12.703 4.684 -22.317 1.00 97.62 355 ASP A CA 1
ATOM 2757 C C . ASP A 1 355 ? 11.326 4.011 -22.473 1.00 97.62 355 ASP A C 1
ATOM 2759 O O . ASP A 1 355 ? 10.625 3.789 -21.483 1.00 97.62 355 ASP A O 1
ATOM 2763 N N . ALA A 1 356 ? 10.967 3.585 -23.691 1.00 97.94 356 ALA A N 1
ATOM 2764 C CA . ALA A 1 356 ? 9.774 2.774 -23.926 1.00 97.94 356 ALA A CA 1
ATOM 2765 C C . ALA A 1 356 ? 9.828 1.429 -23.172 1.00 97.94 356 ALA A C 1
ATOM 2767 O O . ALA A 1 356 ? 8.829 1.017 -22.580 1.00 97.94 356 ALA A O 1
ATOM 2768 N N . ALA A 1 357 ? 10.992 0.774 -23.125 1.00 98.06 357 ALA A N 1
ATOM 2769 C CA . ALA A 1 357 ? 11.192 -0.463 -22.374 1.00 98.06 357 ALA A CA 1
ATOM 2770 C C . ALA A 1 357 ? 11.024 -0.269 -20.861 1.00 98.06 357 ALA A C 1
ATOM 2772 O O . ALA A 1 357 ? 10.393 -1.099 -20.207 1.00 98.06 357 ALA A O 1
ATOM 2773 N N . GLN A 1 358 ? 11.498 0.854 -20.310 1.00 97.69 358 GLN A N 1
ATOM 2774 C CA . GLN A 1 358 ? 11.263 1.212 -18.906 1.00 97.69 358 GLN A CA 1
ATOM 2775 C C . GLN A 1 358 ? 9.771 1.402 -18.601 1.00 97.69 358 GLN A C 1
ATOM 2777 O O . GLN A 1 358 ? 9.306 1.016 -17.528 1.00 97.69 358 GLN A O 1
ATOM 2782 N N . ASP A 1 359 ? 8.994 1.967 -19.530 1.00 98.00 359 ASP A N 1
ATOM 2783 C CA . ASP A 1 359 ? 7.540 2.066 -19.364 1.00 98.00 359 ASP A CA 1
ATOM 2784 C C . ASP A 1 359 ? 6.874 0.680 -19.351 1.00 98.00 359 ASP A C 1
ATOM 2786 O O . ASP A 1 359 ? 6.034 0.424 -18.489 1.00 98.00 359 ASP A O 1
ATOM 2790 N N . VAL A 1 360 ? 7.278 -0.245 -20.230 1.00 97.94 360 VAL A N 1
ATOM 2791 C CA . VAL A 1 360 ? 6.782 -1.637 -20.207 1.00 97.94 360 VAL A CA 1
ATOM 2792 C C . VAL A 1 360 ? 7.149 -2.328 -18.887 1.00 97.94 360 VAL A C 1
ATOM 2794 O O . VAL A 1 360 ? 6.306 -2.987 -18.274 1.00 97.94 360 VAL A O 1
ATOM 2797 N N . GLU A 1 361 ? 8.376 -2.132 -18.397 1.00 97.38 361 GLU A N 1
ATOM 2798 C CA . GLU A 1 361 ? 8.834 -2.659 -17.108 1.00 97.38 361 GLU A CA 1
ATOM 2799 C C . GLU A 1 361 ? 7.987 -2.134 -15.937 1.00 97.38 361 GLU A C 1
ATOM 2801 O O . GLU A 1 361 ? 7.665 -2.898 -15.025 1.00 97.38 361 GLU A O 1
ATOM 2806 N N . ARG A 1 362 ? 7.560 -0.863 -15.957 1.00 97.38 362 ARG A N 1
ATOM 2807 C CA . ARG A 1 362 ? 6.655 -0.305 -14.931 1.00 97.38 362 ARG A CA 1
ATOM 2808 C C . ARG A 1 362 ? 5.325 -1.054 -14.878 1.00 97.38 362 ARG A C 1
ATOM 2810 O O . ARG A 1 362 ? 4.871 -1.398 -13.787 1.00 97.38 362 ARG A O 1
ATOM 2817 N N . PHE A 1 363 ? 4.727 -1.361 -16.030 1.00 97.50 363 PHE A N 1
ATOM 2818 C CA . PHE A 1 363 ? 3.512 -2.181 -16.076 1.00 97.50 363 PHE A CA 1
ATOM 2819 C C . PHE A 1 363 ? 3.767 -3.610 -15.580 1.00 97.50 363 PHE A C 1
ATOM 2821 O O . PHE A 1 363 ? 2.951 -4.142 -14.828 1.00 97.50 363 PHE A O 1
ATOM 2828 N N . ALA A 1 364 ? 4.911 -4.216 -15.915 1.00 96.00 364 ALA A N 1
ATOM 2829 C CA . ALA A 1 364 ? 5.280 -5.539 -15.408 1.00 96.00 364 ALA A CA 1
ATOM 2830 C C . ALA A 1 364 ? 5.465 -5.558 -13.879 1.00 96.00 364 ALA A C 1
ATOM 2832 O O . ALA A 1 364 ? 4.955 -6.458 -13.206 1.00 96.00 364 ALA A O 1
ATOM 2833 N N . LYS A 1 365 ? 6.123 -4.536 -13.313 1.00 94.69 365 LYS A N 1
ATOM 2834 C CA . LYS A 1 365 ? 6.245 -4.331 -11.859 1.00 94.69 365 LYS A CA 1
ATOM 2835 C C . LYS A 1 365 ? 4.876 -4.194 -11.204 1.00 94.69 365 LYS A C 1
ATOM 2837 O O . LYS A 1 365 ? 4.640 -4.814 -10.170 1.00 94.69 365 LYS A O 1
ATOM 2842 N N . ARG A 1 366 ? 3.951 -3.451 -11.824 1.00 95.88 366 ARG A N 1
ATOM 2843 C CA . ARG A 1 366 ? 2.581 -3.342 -11.314 1.00 95.88 366 ARG A CA 1
ATOM 2844 C C . ARG A 1 366 ? 1.857 -4.686 -11.350 1.00 95.88 366 ARG A C 1
ATOM 2846 O O . ARG A 1 366 ? 1.286 -5.065 -10.341 1.00 95.88 366 ARG A O 1
ATOM 2853 N N . VAL A 1 367 ? 1.930 -5.446 -12.444 1.00 95.25 367 VAL A N 1
ATOM 2854 C CA . VAL A 1 367 ? 1.338 -6.799 -12.514 1.00 95.25 367 VAL A CA 1
ATOM 2855 C C . VAL A 1 367 ? 1.860 -7.694 -11.392 1.00 95.25 367 VAL A C 1
ATOM 2857 O O . VAL A 1 367 ? 1.063 -8.344 -10.713 1.00 95.25 367 VAL A O 1
ATOM 2860 N N . ARG A 1 368 ? 3.174 -7.691 -11.142 1.00 93.69 368 ARG A N 1
ATOM 2861 C CA . ARG A 1 368 ? 3.755 -8.425 -10.015 1.00 93.69 368 ARG A CA 1
ATOM 2862 C C . ARG A 1 368 ? 3.207 -7.956 -8.673 1.00 93.69 368 ARG A C 1
ATOM 2864 O O . ARG A 1 368 ? 2.834 -8.798 -7.864 1.00 93.69 368 ARG A O 1
ATOM 2871 N N . TRP A 1 369 ? 3.144 -6.647 -8.450 1.00 94.44 369 TRP A N 1
ATOM 2872 C CA . TRP A 1 369 ? 2.594 -6.076 -7.224 1.00 94.44 369 TRP A CA 1
ATOM 2873 C C . TRP A 1 369 ? 1.150 -6.536 -6.980 1.00 94.44 369 TRP A C 1
ATOM 2875 O O . TRP A 1 369 ? 0.832 -6.981 -5.882 1.00 94.44 369 TRP A O 1
ATOM 2885 N N . ILE A 1 370 ? 0.297 -6.525 -8.013 1.00 95.31 370 ILE A N 1
ATOM 2886 C CA . ILE A 1 370 ? -1.111 -6.942 -7.905 1.00 95.31 370 ILE A CA 1
ATOM 2887 C C . ILE A 1 370 ? -1.218 -8.434 -7.549 1.00 95.31 370 ILE A C 1
ATOM 2889 O O . ILE A 1 370 ? -2.004 -8.822 -6.681 1.00 95.31 370 ILE A O 1
ATOM 2893 N N . GLU A 1 371 ? -0.427 -9.294 -8.197 1.00 93.50 371 GLU A N 1
ATOM 2894 C CA . GLU A 1 371 ? -0.397 -10.723 -7.861 1.00 93.50 371 GLU A CA 1
ATOM 2895 C C . GLU A 1 371 ? 0.150 -10.975 -6.450 1.00 93.50 371 GLU A C 1
ATOM 2897 O O . GLU A 1 371 ? -0.384 -11.815 -5.720 1.00 93.50 371 GLU A O 1
ATOM 2902 N N . GLY A 1 372 ? 1.180 -10.221 -6.056 1.00 93.69 372 GLY A N 1
ATOM 2903 C CA . GLY A 1 372 ? 1.749 -10.227 -4.714 1.00 93.69 372 GLY A CA 1
ATOM 2904 C C . GLY A 1 372 ? 0.713 -9.847 -3.659 1.00 93.69 372 GLY A C 1
ATOM 2905 O O . GLY A 1 372 ? 0.545 -10.582 -2.686 1.00 93.69 372 GLY A O 1
ATOM 2906 N N . LEU A 1 373 ? -0.048 -8.775 -3.896 1.00 95.56 373 LEU A N 1
ATOM 2907 C CA . LEU A 1 373 ? -1.149 -8.326 -3.042 1.00 95.56 373 LEU A CA 1
ATOM 2908 C C . LEU A 1 373 ? -2.208 -9.422 -2.874 1.00 95.56 373 LEU A C 1
ATOM 2910 O O . LEU A 1 373 ? -2.551 -9.785 -1.750 1.00 95.56 373 LEU A O 1
ATOM 2914 N N . GLY A 1 374 ? -2.687 -10.007 -3.977 1.00 94.88 374 GLY A N 1
ATOM 2915 C CA . GLY A 1 374 ? -3.687 -11.078 -3.927 1.00 94.88 374 GLY A CA 1
ATOM 2916 C C . GLY A 1 374 ? -3.185 -12.328 -3.191 1.00 94.88 374 GLY A C 1
ATOM 2917 O O . GLY A 1 374 ? -3.917 -12.949 -2.413 1.00 94.88 374 GLY A O 1
ATOM 2918 N N . GLY A 1 375 ? -1.914 -12.689 -3.393 1.00 93.94 375 GLY A N 1
ATOM 2919 C CA . GLY A 1 375 ? -1.256 -13.778 -2.673 1.00 93.94 375 GLY A CA 1
ATOM 2920 C C . GLY A 1 375 ? -1.116 -13.504 -1.173 1.00 93.94 375 GLY A C 1
ATOM 2921 O O . GLY A 1 375 ? -1.400 -14.390 -0.360 1.00 93.94 375 GLY A O 1
ATOM 2922 N N . PHE A 1 376 ? -0.723 -12.282 -0.816 1.00 95.75 376 PHE A N 1
ATOM 2923 C CA . PHE A 1 376 ? -0.571 -11.814 0.558 1.00 95.75 376 PHE A CA 1
ATOM 2924 C C . PHE A 1 376 ? -1.917 -11.781 1.294 1.00 95.75 376 PHE A C 1
ATOM 2926 O O . PHE A 1 376 ? -2.063 -12.454 2.314 1.00 95.75 376 PHE A O 1
ATOM 2933 N N . ALA A 1 377 ? -2.941 -11.139 0.724 1.00 96.06 377 ALA A N 1
ATOM 2934 C CA . ALA A 1 377 ? -4.293 -11.076 1.285 1.00 96.06 377 ALA A CA 1
ATOM 2935 C C . ALA A 1 377 ? -4.890 -12.474 1.530 1.00 96.06 377 ALA A C 1
ATOM 2937 O O . ALA A 1 377 ? -5.481 -12.757 2.578 1.00 96.06 377 ALA A O 1
ATOM 2938 N N . LYS A 1 378 ? -4.691 -13.412 0.594 1.00 95.94 378 LYS A N 1
ATOM 2939 C CA . LYS A 1 378 ? -5.128 -14.806 0.765 1.00 95.94 378 LYS A CA 1
ATOM 2940 C C . LYS A 1 378 ? -4.405 -15.505 1.920 1.00 95.94 378 LYS A C 1
ATOM 2942 O O . LYS A 1 378 ? -5.011 -16.334 2.597 1.00 95.94 378 LYS A O 1
ATOM 2947 N N . ARG A 1 379 ? -3.120 -15.215 2.137 1.00 95.56 379 ARG A N 1
ATOM 2948 C CA . ARG A 1 379 ? -2.334 -15.783 3.244 1.00 95.56 379 ARG A CA 1
ATOM 2949 C C . ARG A 1 379 ? -2.689 -15.161 4.589 1.00 95.56 379 ARG A C 1
ATOM 2951 O O . ARG A 1 379 ? -2.869 -15.916 5.536 1.00 95.56 379 ARG A O 1
ATOM 2958 N N . LEU A 1 380 ? -2.903 -13.849 4.654 1.00 95.25 380 LEU A N 1
ATOM 2959 C CA . LEU A 1 380 ? -3.431 -13.180 5.847 1.00 95.25 380 LEU A CA 1
ATOM 2960 C C . LEU A 1 380 ? -4.738 -13.818 6.318 1.00 95.25 380 LEU A C 1
ATOM 2962 O O . LEU A 1 380 ? -4.887 -14.175 7.483 1.00 95.25 380 LEU A O 1
ATOM 2966 N N . ASN A 1 381 ? -5.657 -14.070 5.388 1.00 95.75 381 ASN A N 1
ATOM 2967 C CA . ASN A 1 381 ? -6.918 -14.729 5.712 1.00 95.75 381 ASN A CA 1
ATOM 2968 C C . ASN A 1 381 ? -6.741 -16.163 6.238 1.00 95.75 381 ASN A C 1
ATOM 2970 O O . ASN A 1 381 ? -7.530 -16.603 7.071 1.00 95.75 381 ASN A O 1
ATOM 2974 N N . LYS A 1 382 ? -5.691 -16.878 5.816 1.00 96.06 382 LYS A N 1
ATOM 2975 C CA . LYS A 1 382 ? -5.328 -18.182 6.395 1.00 96.06 382 LYS A CA 1
ATOM 2976 C C . LYS A 1 382 ? -4.699 -18.061 7.784 1.00 96.06 382 LYS A C 1
ATOM 2978 O O . LYS A 1 382 ? -4.877 -18.971 8.585 1.00 96.06 382 LYS A O 1
ATOM 2983 N N . LEU A 1 383 ? -3.992 -16.965 8.067 1.00 95.56 383 LEU A N 1
ATOM 2984 C CA . LEU A 1 383 ? -3.383 -16.688 9.373 1.00 95.56 383 LEU A CA 1
ATOM 2985 C C . LEU A 1 383 ? -4.383 -16.203 10.422 1.00 95.56 383 LEU A C 1
ATOM 2987 O O . LEU A 1 383 ? -4.089 -16.275 11.614 1.00 95.56 383 LEU A O 1
ATOM 2991 N N . ARG A 1 384 ? -5.575 -15.769 9.998 1.00 96.94 384 ARG A N 1
ATOM 2992 C CA . ARG A 1 384 ? -6.642 -15.262 10.870 1.00 96.94 384 ARG A CA 1
ATOM 2993 C C . ARG A 1 384 ? -6.860 -16.098 12.142 1.00 96.94 384 ARG A C 1
ATOM 2995 O O . ARG A 1 384 ? -6.865 -15.486 13.205 1.00 96.94 384 ARG A O 1
ATOM 3002 N N . PRO A 1 385 ? -6.995 -17.441 12.108 1.00 97.56 385 PRO A N 1
ATOM 3003 C CA . PRO A 1 385 ? -7.227 -18.213 13.331 1.00 97.56 385 PRO A CA 1
ATOM 3004 C C . PRO A 1 385 ? -6.045 -18.156 14.309 1.00 97.56 385 PRO A C 1
ATOM 3006 O O . PRO A 1 385 ? -6.251 -17.998 15.508 1.00 97.56 385 PRO A O 1
ATOM 3009 N N . ALA A 1 386 ? -4.809 -18.235 13.804 1.00 96.88 386 ALA A N 1
ATOM 3010 C CA . ALA A 1 386 ? -3.603 -18.149 14.629 1.00 96.88 386 ALA A CA 1
ATOM 3011 C C . ALA A 1 386 ? -3.452 -16.753 15.249 1.00 96.88 386 ALA A C 1
ATOM 3013 O O . ALA A 1 386 ? -3.177 -16.621 16.438 1.00 96.88 386 ALA A O 1
ATOM 3014 N N . MET A 1 387 ? -3.709 -15.709 14.459 1.00 96.88 387 MET A N 1
ATOM 3015 C CA . MET A 1 387 ? -3.723 -14.320 14.911 1.00 96.88 387 MET A CA 1
ATOM 3016 C C . MET A 1 387 ? -4.796 -14.064 15.979 1.00 96.88 387 MET A C 1
ATOM 3018 O O . MET A 1 387 ? -4.497 -13.465 17.007 1.00 96.88 387 MET A O 1
ATOM 3022 N N . GLN A 1 388 ? -6.019 -14.568 15.786 1.00 96.88 388 GLN A N 1
ATOM 3023 C CA . GLN A 1 388 ? -7.100 -14.477 16.775 1.00 96.88 388 GLN A CA 1
ATOM 3024 C C . GLN A 1 388 ? -6.737 -15.180 18.085 1.00 96.88 388 GLN A C 1
ATOM 3026 O O . GLN A 1 388 ? -6.955 -14.624 19.163 1.00 96.88 388 GLN A O 1
ATOM 3031 N N . GLU A 1 389 ? -6.152 -16.378 18.002 1.00 97.44 389 GLU A N 1
ATOM 3032 C CA . GLU A 1 389 ? -5.697 -17.103 19.187 1.00 97.44 389 GLU A CA 1
ATOM 3033 C C . GLU A 1 389 ? -4.571 -16.355 19.902 1.00 97.44 389 GLU A C 1
ATOM 3035 O O . GLU A 1 389 ? -4.592 -16.239 21.125 1.00 97.44 389 GLU A O 1
ATOM 3040 N N . MET A 1 390 ? -3.626 -15.776 19.160 1.00 97.38 390 MET A N 1
ATOM 3041 C CA . MET A 1 390 ? -2.547 -14.987 19.743 1.00 97.38 390 MET A CA 1
ATOM 3042 C C . MET A 1 390 ? -3.074 -13.747 20.468 1.00 97.38 390 MET A C 1
ATOM 3044 O O . MET A 1 390 ? -2.685 -13.502 21.607 1.00 97.38 390 MET A O 1
ATOM 3048 N N . VAL A 1 391 ? -3.995 -12.995 19.858 1.00 97.00 391 VAL A N 1
ATOM 3049 C CA . VAL A 1 391 ? -4.632 -11.831 20.499 1.00 97.00 391 VAL A CA 1
ATOM 3050 C C . VAL A 1 391 ? -5.357 -12.242 21.780 1.00 97.00 391 VAL A C 1
ATOM 3052 O O . VAL A 1 391 ? -5.200 -11.584 22.809 1.00 97.00 391 VAL A O 1
ATOM 3055 N N . ARG A 1 392 ? -6.093 -13.364 21.756 1.00 96.88 392 ARG A N 1
ATOM 3056 C CA . ARG A 1 392 ? -6.767 -13.914 22.942 1.00 96.88 392 ARG A CA 1
ATOM 3057 C C . ARG A 1 392 ? -5.770 -14.272 24.046 1.00 96.88 392 ARG A C 1
ATOM 3059 O O . ARG A 1 392 ? -5.952 -13.866 25.190 1.00 96.88 392 ARG A O 1
ATOM 3066 N N . LEU A 1 393 ? -4.703 -14.997 23.710 1.00 96.94 393 LEU A N 1
ATOM 3067 C CA . LEU A 1 393 ? -3.670 -15.393 24.668 1.00 96.94 393 LEU A CA 1
ATOM 3068 C C . LEU A 1 393 ? -2.936 -14.184 25.255 1.00 96.94 393 LEU A C 1
ATOM 3070 O O . LEU A 1 393 ? -2.681 -14.149 26.457 1.00 96.94 393 LEU A O 1
ATOM 3074 N N . VAL A 1 394 ? -2.616 -13.187 24.431 1.00 96.44 394 VAL A N 1
ATOM 3075 C CA . VAL A 1 394 ? -1.980 -11.945 24.877 1.00 96.44 394 VAL A CA 1
ATOM 3076 C C . VAL A 1 394 ? -2.901 -11.177 25.820 1.00 96.44 394 VAL A C 1
ATOM 3078 O O . VAL A 1 394 ? -2.440 -10.779 26.889 1.00 96.44 394 VAL A O 1
ATOM 3081 N N . ALA A 1 395 ? -4.188 -11.033 25.493 1.00 94.75 395 ALA A N 1
ATOM 3082 C CA . ALA A 1 395 ? -5.171 -10.394 26.368 1.00 94.75 395 ALA A CA 1
ATOM 3083 C C . ALA A 1 395 ? -5.280 -11.106 27.730 1.00 94.75 395 ALA A C 1
ATOM 3085 O O . ALA A 1 395 ? -5.144 -10.462 28.772 1.00 94.75 395 ALA A O 1
ATOM 3086 N N . ASP A 1 396 ? -5.412 -12.438 27.734 1.00 95.50 396 ASP A N 1
ATOM 3087 C CA . ASP A 1 396 ? -5.450 -13.254 28.955 1.00 95.50 396 ASP A CA 1
ATOM 3088 C C . ASP A 1 396 ? -4.177 -13.089 29.803 1.00 95.50 396 ASP A C 1
ATOM 3090 O O . ASP A 1 396 ? -4.223 -13.020 31.035 1.00 95.50 396 ASP A O 1
ATOM 3094 N N . CYS A 1 397 ? -3.008 -13.061 29.158 1.00 95.00 397 CYS A N 1
ATOM 3095 C CA . CYS A 1 397 ? -1.724 -12.885 29.831 1.00 95.00 397 CYS A CA 1
ATOM 3096 C C . CYS A 1 397 ? -1.560 -11.474 30.406 1.00 95.00 397 CYS A C 1
ATOM 3098 O O . CYS A 1 397 ? -0.996 -11.330 31.493 1.00 95.00 397 CYS A O 1
ATOM 3100 N N . ARG A 1 398 ? -2.052 -10.447 29.705 1.00 93.00 398 ARG A N 1
ATOM 3101 C CA . ARG A 1 398 ? -2.024 -9.048 30.154 1.00 93.00 398 ARG A CA 1
ATOM 3102 C C . ARG A 1 398 ? -2.943 -8.839 31.356 1.00 93.00 398 ARG A C 1
ATOM 3104 O O . ARG A 1 398 ? -2.470 -8.342 32.381 1.00 93.00 398 ARG A O 1
ATOM 3111 N N . ASP A 1 399 ? -4.169 -9.361 31.309 1.00 92.69 399 ASP A N 1
ATOM 3112 C CA . ASP A 1 399 ? -5.106 -9.305 32.438 1.00 92.69 399 ASP A CA 1
ATOM 3113 C C . ASP A 1 399 ? -4.521 -9.981 33.692 1.00 92.69 399 ASP A C 1
ATOM 3115 O O . ASP A 1 399 ? -4.432 -9.373 34.762 1.00 92.69 399 ASP A O 1
ATOM 3119 N N . LYS A 1 400 ? -3.953 -11.187 33.544 1.00 94.31 400 LYS A N 1
ATOM 3120 C CA . LYS A 1 400 ? -3.267 -11.891 34.646 1.00 94.31 400 LYS A CA 1
ATOM 3121 C C . LYS A 1 400 ? -1.994 -11.197 35.132 1.00 94.31 400 LYS A C 1
ATOM 3123 O O . LYS A 1 400 ? -1.580 -11.395 36.276 1.00 94.31 400 LYS A O 1
ATOM 3128 N N . ALA A 1 401 ? -1.335 -10.410 34.284 1.00 91.69 401 ALA A N 1
ATOM 3129 C CA . ALA A 1 401 ? -0.190 -9.596 34.679 1.00 91.69 401 ALA A CA 1
ATOM 3130 C C . ALA A 1 401 ? -0.606 -8.308 35.419 1.00 91.69 401 ALA A C 1
ATOM 3132 O O . ALA A 1 401 ? 0.250 -7.692 36.063 1.00 91.69 401 ALA A O 1
ATOM 3133 N N . GLY A 1 402 ? -1.895 -7.945 35.391 1.00 89.81 402 GLY A N 1
ATOM 3134 C CA . GLY A 1 402 ? -2.443 -6.709 35.954 1.00 89.81 402 GLY A CA 1
ATOM 3135 C C . GLY A 1 402 ? -2.376 -5.510 35.003 1.00 89.81 402 GLY A C 1
ATOM 3136 O O . GLY A 1 402 ? -2.485 -4.376 35.461 1.00 89.81 402 GLY A O 1
ATOM 3137 N N . ASP A 1 403 ? -2.174 -5.746 33.706 1.00 85.62 403 ASP A N 1
ATOM 3138 C CA . ASP A 1 403 ? -2.128 -4.727 32.657 1.00 85.62 403 ASP A CA 1
ATOM 3139 C C . ASP A 1 403 ? -3.380 -4.867 31.776 1.00 85.62 403 ASP A C 1
ATOM 3141 O O . ASP A 1 403 ? -3.524 -5.842 31.048 1.00 85.62 403 ASP A O 1
ATOM 3145 N N . ARG A 1 404 ? -4.340 -3.943 31.886 1.00 76.00 404 ARG A N 1
ATOM 3146 C CA . ARG A 1 404 ? -5.672 -4.110 31.264 1.00 76.00 404 ARG A CA 1
ATOM 3147 C C . ARG A 1 404 ? -5.774 -3.602 29.828 1.00 76.00 404 ARG A C 1
ATOM 3149 O O . ARG A 1 404 ? -6.762 -3.887 29.157 1.00 76.00 404 ARG A O 1
ATOM 3156 N N . VAL A 1 405 ? -4.801 -2.833 29.344 1.00 78.44 405 VAL A N 1
ATOM 3157 C CA . VAL A 1 405 ? -4.889 -2.219 28.011 1.00 78.44 405 VAL A CA 1
ATOM 3158 C C . VAL A 1 405 ? -4.273 -3.169 26.998 1.00 78.44 405 VAL A C 1
ATOM 3160 O O . VAL A 1 405 ? -3.076 -3.410 27.065 1.00 78.44 405 VAL A O 1
ATOM 3163 N N . THR A 1 406 ? -5.055 -3.709 26.065 1.00 79.69 406 THR A N 1
ATOM 3164 C CA . THR A 1 406 ? -4.537 -4.554 24.972 1.00 79.69 406 THR A CA 1
ATOM 3165 C C . THR A 1 406 ? -4.894 -3.890 23.650 1.00 79.69 406 THR A C 1
ATOM 3167 O O . THR A 1 406 ? -6.071 -3.826 23.297 1.00 79.69 406 THR A O 1
ATOM 3170 N N . MET A 1 407 ? -3.898 -3.348 22.945 1.00 81.44 407 MET A N 1
ATOM 3171 C CA . MET A 1 407 ? -4.138 -2.544 21.740 1.00 81.44 407 MET A CA 1
ATOM 3172 C C . MET A 1 407 ? -4.681 -3.410 20.600 1.00 81.44 407 MET A C 1
ATOM 3174 O O . MET A 1 407 ? -5.575 -2.987 19.869 1.00 81.44 407 MET A O 1
ATOM 3178 N N . SER A 1 408 ? -4.214 -4.654 20.494 1.00 79.69 408 SER A N 1
ATOM 3179 C CA . SER A 1 408 ? -4.653 -5.605 19.467 1.00 79.69 408 SER A CA 1
ATOM 3180 C C . SER A 1 408 ? -6.139 -5.995 19.542 1.00 79.69 408 SER A C 1
ATOM 3182 O O . SER A 1 408 ? -6.710 -6.375 18.522 1.00 79.69 408 SER A O 1
ATOM 3184 N N . LEU A 1 409 ? -6.812 -5.829 20.693 1.00 84.06 409 LEU A N 1
ATOM 3185 C CA . LEU A 1 409 ? -8.262 -6.064 20.822 1.00 84.06 409 LEU A CA 1
ATOM 3186 C C . LEU A 1 409 ? -9.120 -5.010 20.107 1.00 84.06 409 LEU A C 1
ATOM 3188 O O . LEU A 1 409 ? -10.309 -5.235 19.893 1.00 84.06 409 LEU A O 1
ATOM 3192 N N . THR A 1 410 ? -8.544 -3.861 19.748 1.00 85.12 410 THR A N 1
ATOM 3193 C CA . THR A 1 410 ? -9.281 -2.767 19.093 1.00 85.12 410 THR A CA 1
ATOM 3194 C C . THR A 1 410 ? -9.475 -2.980 17.588 1.00 85.12 410 THR A C 1
ATOM 3196 O O . THR A 1 410 ? -10.241 -2.254 16.956 1.00 85.12 410 THR A O 1
ATOM 3199 N N . VAL A 1 411 ? -8.812 -3.983 17.004 1.00 90.00 411 VAL A N 1
ATOM 3200 C CA . VAL A 1 411 ? -8.790 -4.216 15.558 1.00 90.00 411 VAL A CA 1
ATOM 3201 C C . VAL A 1 411 ? -9.969 -5.057 15.088 1.00 90.00 411 VAL A C 1
ATOM 3203 O O . VAL A 1 411 ? -10.257 -6.130 15.620 1.00 90.00 411 VAL A O 1
ATOM 3206 N N . ASN A 1 412 ? -10.593 -4.636 13.987 1.00 91.00 412 ASN A N 1
ATOM 3207 C CA . ASN A 1 412 ? -11.591 -5.440 13.294 1.00 91.00 412 ASN A CA 1
ATOM 3208 C C . ASN A 1 412 ? -10.950 -6.556 12.438 1.00 91.00 412 ASN A C 1
ATOM 3210 O O . ASN A 1 412 ? -10.766 -6.410 11.228 1.00 91.00 412 ASN A O 1
ATOM 3214 N N . MET A 1 413 ? -10.686 -7.712 13.052 1.00 92.75 413 MET A N 1
ATOM 3215 C CA . MET A 1 413 ? -10.126 -8.905 12.389 1.00 92.75 413 MET A CA 1
ATOM 3216 C C . MET A 1 413 ? -11.057 -9.574 11.351 1.00 92.75 413 MET A C 1
ATOM 3218 O O . MET A 1 413 ? -10.678 -10.585 10.754 1.00 92.75 413 MET A O 1
ATOM 3222 N N . ALA A 1 414 ? -12.278 -9.066 11.136 1.00 93.00 414 ALA A N 1
ATOM 3223 C CA . ALA A 1 414 ? -13.146 -9.555 10.060 1.00 93.00 414 ALA A CA 1
ATOM 3224 C C . ALA A 1 414 ? -12.671 -9.090 8.670 1.00 93.00 414 ALA A C 1
ATOM 3226 O O . ALA A 1 414 ? -12.945 -9.765 7.675 1.00 93.00 414 ALA A O 1
ATOM 3227 N N . THR A 1 415 ? -11.947 -7.968 8.626 1.00 95.38 415 THR A N 1
ATOM 3228 C CA . THR A 1 415 ? -11.420 -7.326 7.411 1.00 95.38 415 THR A CA 1
ATOM 3229 C C . THR A 1 415 ? -9.965 -7.717 7.155 1.00 95.38 415 THR A C 1
ATOM 3231 O O . THR A 1 415 ? -9.250 -8.099 8.086 1.00 95.38 415 THR A O 1
ATOM 3234 N N . THR A 1 416 ? -9.506 -7.631 5.904 1.00 95.44 416 THR A N 1
ATOM 3235 C CA . THR A 1 416 ? -8.107 -7.948 5.568 1.00 95.44 416 THR A CA 1
ATOM 3236 C C . THR A 1 416 ? -7.164 -6.845 6.053 1.00 95.44 416 THR A C 1
ATOM 3238 O O . THR A 1 416 ? -6.106 -7.164 6.584 1.00 95.44 416 THR A O 1
ATOM 3241 N N . ALA A 1 417 ? -7.570 -5.576 5.974 1.00 94.44 417 ALA A N 1
ATOM 3242 C CA . ALA A 1 417 ? -6.862 -4.422 6.528 1.00 94.44 417 ALA A CA 1
ATOM 3243 C C . ALA A 1 417 ? -6.709 -4.522 8.054 1.00 94.44 417 ALA A C 1
ATOM 3245 O O . ALA A 1 417 ? -5.641 -4.263 8.610 1.00 94.44 417 ALA A O 1
ATOM 3246 N N . GLY A 1 418 ? -7.741 -5.007 8.753 1.00 94.75 418 GLY A N 1
ATOM 3247 C CA . GLY A 1 418 ? -7.619 -5.343 10.169 1.00 94.75 418 GLY A CA 1
ATOM 3248 C C . GLY A 1 418 ? -6.544 -6.406 10.420 1.00 94.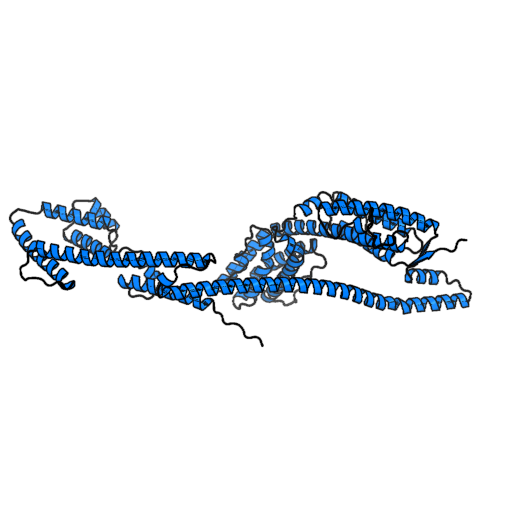75 418 GLY A C 1
ATOM 3249 O O . GLY A 1 418 ? -5.690 -6.243 11.283 1.00 94.75 418 GLY A O 1
ATOM 3250 N N . LEU A 1 419 ? -6.512 -7.480 9.630 1.00 95.88 419 LEU A N 1
ATOM 3251 C CA . LEU A 1 419 ? -5.464 -8.501 9.768 1.00 95.88 419 LEU A CA 1
ATOM 3252 C C . LEU A 1 419 ? -4.064 -7.980 9.415 1.00 95.88 419 LEU A C 1
ATOM 3254 O O . LEU A 1 419 ? -3.095 -8.403 10.036 1.00 95.88 419 LEU A O 1
ATOM 3258 N N . ALA A 1 420 ? -3.964 -7.067 8.453 1.00 95.62 420 ALA A N 1
ATOM 3259 C CA . ALA A 1 420 ? -2.721 -6.440 8.015 1.00 95.62 420 ALA A CA 1
ATOM 3260 C C . ALA A 1 420 ? -2.160 -5.425 9.032 1.00 95.62 420 ALA A C 1
ATOM 3262 O O . ALA A 1 420 ? -0.951 -5.285 9.175 1.00 95.62 420 ALA A O 1
ATOM 3263 N N . SER A 1 421 ? -3.019 -4.741 9.792 1.00 95.38 421 SER A N 1
ATOM 3264 C CA . SER A 1 421 ? -2.591 -3.823 10.866 1.00 95.38 421 SER A CA 1
ATOM 3265 C C . SER A 1 421 ? -2.212 -4.544 12.168 1.00 95.38 421 SER A C 1
ATOM 3267 O O . SER A 1 421 ? -1.504 -3.996 13.018 1.00 95.38 421 SER A O 1
ATOM 3269 N N . LEU A 1 422 ? -2.652 -5.795 12.334 1.00 95.81 422 LEU A N 1
ATOM 3270 C CA . LEU A 1 422 ? -2.470 -6.556 13.566 1.00 95.81 422 LEU A CA 1
ATOM 3271 C C . LEU A 1 422 ? -1.003 -6.829 13.959 1.00 95.81 422 LEU A C 1
ATOM 3273 O O . LEU A 1 422 ? -0.715 -6.704 15.150 1.00 95.81 422 LEU A O 1
ATOM 3277 N N . PRO A 1 423 ? -0.065 -7.173 13.050 1.00 96.38 423 PRO A N 1
ATOM 3278 C CA . PRO A 1 423 ? 1.336 -7.431 13.394 1.00 96.38 423 PRO A CA 1
ATOM 3279 C C . PRO A 1 423 ? 1.991 -6.304 14.198 1.00 96.38 423 PRO A C 1
ATOM 3281 O O . PRO A 1 423 ? 2.673 -6.580 15.186 1.00 96.38 423 PRO A O 1
ATOM 3284 N N . LEU A 1 424 ? 1.733 -5.043 13.833 1.00 96.62 424 LEU A N 1
ATOM 3285 C CA . LEU A 1 424 ? 2.293 -3.876 14.516 1.00 96.62 424 LEU A CA 1
ATOM 3286 C C . LEU A 1 424 ? 1.746 -3.731 15.945 1.00 96.62 424 LEU A C 1
ATOM 3288 O O . LEU A 1 424 ? 2.505 -3.543 16.897 1.00 96.62 424 LEU A O 1
ATOM 3292 N N . LEU A 1 425 ? 0.427 -3.853 16.114 1.00 96.25 425 LEU A N 1
ATOM 3293 C CA . LEU A 1 425 ? -0.213 -3.731 17.428 1.00 96.25 425 LEU A CA 1
ATOM 3294 C C . LEU A 1 425 ? 0.128 -4.911 18.338 1.00 96.25 425 LEU A C 1
ATOM 3296 O O . LEU A 1 425 ? 0.422 -4.726 19.521 1.00 96.25 425 LEU A O 1
ATOM 3300 N N . LEU A 1 426 ? 0.147 -6.117 17.770 1.00 96.62 426 LEU A N 1
ATOM 3301 C CA . LEU A 1 426 ? 0.542 -7.331 18.465 1.00 96.62 426 LEU A CA 1
ATOM 3302 C C . LEU A 1 426 ? 1.995 -7.240 18.941 1.00 96.62 426 LEU A C 1
ATOM 3304 O O . LEU A 1 426 ? 2.280 -7.596 20.084 1.00 96.62 426 LEU A O 1
ATOM 3308 N N . ALA A 1 427 ? 2.905 -6.715 18.116 1.00 97.56 427 ALA A N 1
ATOM 3309 C CA . ALA A 1 427 ? 4.283 -6.476 18.526 1.00 97.56 427 ALA A CA 1
ATOM 3310 C C . ALA A 1 427 ? 4.365 -5.534 19.740 1.00 97.56 427 ALA A C 1
ATOM 3312 O O . ALA A 1 427 ? 5.093 -5.822 20.691 1.00 97.56 427 ALA A O 1
ATOM 3313 N N . GLY A 1 428 ? 3.571 -4.458 19.763 1.00 96.31 428 GLY A N 1
ATOM 3314 C CA . GLY A 1 428 ? 3.474 -3.554 20.913 1.00 96.31 428 GLY A CA 1
ATOM 3315 C C . GLY A 1 428 ? 3.025 -4.259 22.201 1.00 96.31 428 GLY A C 1
ATOM 3316 O O . GLY A 1 428 ? 3.672 -4.123 23.248 1.00 96.31 428 GLY A O 1
ATOM 3317 N N . ASP A 1 429 ? 1.964 -5.066 22.121 1.00 96.25 429 ASP A N 1
ATOM 3318 C CA . ASP A 1 429 ? 1.443 -5.821 23.267 1.00 96.25 429 ASP A CA 1
ATOM 3319 C C . ASP A 1 429 ? 2.450 -6.882 23.768 1.00 96.25 429 ASP A C 1
ATOM 3321 O O . ASP A 1 429 ? 2.657 -7.026 24.982 1.00 96.25 429 ASP A O 1
ATOM 3325 N N . LEU A 1 430 ? 3.130 -7.581 22.847 1.00 97.19 430 LEU A N 1
ATOM 3326 C CA . LEU A 1 430 ? 4.180 -8.568 23.139 1.00 97.19 430 LEU A CA 1
ATOM 3327 C C . LEU A 1 430 ? 5.409 -7.928 23.798 1.00 97.19 430 LEU A C 1
ATOM 3329 O O . LEU A 1 430 ? 5.920 -8.449 24.794 1.00 97.19 430 LEU A O 1
ATOM 3333 N N . LEU A 1 431 ? 5.865 -6.776 23.298 1.00 96.62 431 LEU A N 1
ATOM 3334 C CA . LEU A 1 431 ? 6.974 -6.021 23.888 1.00 96.62 431 LEU A CA 1
ATOM 3335 C C . LEU A 1 431 ? 6.646 -5.561 25.308 1.00 96.62 431 LEU A C 1
ATOM 3337 O O . LEU A 1 431 ? 7.499 -5.636 26.198 1.00 96.62 431 LEU A O 1
ATOM 3341 N N . SER A 1 432 ? 5.415 -5.106 25.535 1.00 94.88 432 SER A N 1
ATOM 3342 C CA . SER A 1 432 ? 4.946 -4.705 26.861 1.00 94.88 432 SER A CA 1
ATOM 3343 C C . SER A 1 432 ? 4.947 -5.893 27.842 1.00 94.88 432 SER A C 1
ATOM 3345 O O . SER A 1 432 ? 5.525 -5.797 28.933 1.00 94.88 432 SER A O 1
ATOM 3347 N N . LEU A 1 433 ? 4.441 -7.063 27.425 1.00 95.25 433 LEU A N 1
ATOM 3348 C CA . LEU A 1 433 ? 4.506 -8.299 28.220 1.00 95.25 433 LEU A CA 1
ATOM 3349 C C . LEU A 1 433 ? 5.948 -8.737 28.519 1.00 95.25 433 LEU A C 1
ATOM 3351 O O . LEU A 1 433 ? 6.271 -9.045 29.669 1.00 95.25 433 LEU A O 1
ATOM 3355 N N . ALA A 1 434 ? 6.833 -8.720 27.521 1.00 96.06 434 ALA A N 1
ATOM 3356 C CA . ALA A 1 434 ? 8.231 -9.125 27.680 1.00 96.06 434 ALA A CA 1
ATOM 3357 C C . ALA A 1 434 ? 9.028 -8.190 28.612 1.00 96.06 434 ALA A C 1
ATOM 3359 O O . ALA A 1 434 ? 9.989 -8.618 29.265 1.00 96.06 434 ALA A O 1
ATOM 3360 N N . ARG A 1 435 ? 8.637 -6.911 28.710 1.00 95.31 435 ARG A N 1
ATOM 3361 C CA . ARG A 1 435 ? 9.243 -5.929 29.627 1.00 95.31 435 ARG A CA 1
ATOM 3362 C C . ARG A 1 435 ? 8.728 -6.078 31.061 1.00 95.31 435 ARG A C 1
ATOM 3364 O O . ARG A 1 435 ? 9.519 -5.942 31.998 1.00 95.31 435 ARG A O 1
ATOM 3371 N N . SER A 1 436 ? 7.447 -6.403 31.242 1.00 94.75 436 SER A N 1
ATOM 3372 C CA . SER A 1 436 ? 6.812 -6.550 32.558 1.00 94.75 436 SER A CA 1
ATOM 3373 C C . SER A 1 436 ? 7.405 -7.698 33.385 1.00 94.75 436 SER A C 1
ATOM 3375 O O . SER A 1 436 ? 7.603 -8.811 32.901 1.00 94.75 436 SER A O 1
ATOM 3377 N N . ARG A 1 437 ? 7.637 -7.466 34.688 1.00 93.81 437 ARG A N 1
ATOM 3378 C CA . ARG A 1 437 ? 8.149 -8.500 35.609 1.00 93.81 437 ARG A CA 1
ATOM 3379 C C . ARG A 1 437 ? 7.203 -9.701 35.713 1.00 93.81 437 ARG A C 1
ATOM 3381 O O . ARG A 1 437 ? 7.685 -10.827 35.732 1.00 93.81 437 ARG A O 1
ATOM 3388 N N . ARG A 1 438 ? 5.887 -9.456 35.766 1.00 93.12 438 ARG A N 1
ATOM 3389 C CA . ARG A 1 438 ? 4.851 -10.507 35.773 1.00 93.12 438 ARG A CA 1
ATOM 3390 C C . ARG A 1 438 ? 4.573 -11.051 34.370 1.00 93.12 438 ARG A C 1
ATOM 3392 O O . ARG A 1 438 ? 4.255 -12.220 34.239 1.00 93.12 438 ARG A O 1
ATOM 3399 N N . GLY A 1 439 ? 4.736 -10.239 33.324 1.00 91.69 439 GLY A N 1
ATOM 3400 C CA . GLY A 1 439 ? 4.538 -10.675 31.935 1.00 91.69 439 GLY A CA 1
ATOM 3401 C C . GLY A 1 439 ? 5.562 -11.718 31.462 1.00 91.69 439 GLY A C 1
ATOM 3402 O O . GLY A 1 439 ? 5.216 -12.646 30.731 1.00 91.69 439 GLY A O 1
ATOM 3403 N N . LYS A 1 440 ? 6.807 -11.639 31.952 1.00 94.75 440 LYS A N 1
ATOM 3404 C CA . LYS A 1 440 ? 7.895 -12.569 31.592 1.00 94.75 440 LYS A CA 1
ATOM 3405 C C . LYS A 1 440 ? 7.582 -14.045 31.845 1.00 94.75 440 LYS A C 1
ATOM 3407 O O . LYS A 1 440 ? 8.041 -14.876 31.067 1.00 94.75 440 LYS A O 1
ATOM 3412 N N . SER A 1 441 ? 6.806 -14.382 32.881 1.00 95.69 441 SER A N 1
ATOM 3413 C CA . SER A 1 441 ? 6.436 -15.779 33.163 1.00 95.69 441 SER A CA 1
ATOM 3414 C C . SER A 1 441 ? 5.489 -16.375 32.121 1.00 95.69 441 SER A C 1
ATOM 3416 O O . SER A 1 441 ? 5.363 -17.589 32.044 1.00 95.69 441 SER A O 1
ATOM 3418 N N . TYR A 1 442 ? 4.832 -15.541 31.312 1.00 96.50 442 TYR A N 1
ATOM 3419 C CA . TYR A 1 442 ? 3.922 -15.990 30.259 1.00 96.50 442 TYR A CA 1
ATOM 3420 C C . TYR A 1 442 ? 4.585 -16.095 28.880 1.00 96.50 442 TYR A C 1
ATOM 3422 O O . TYR A 1 442 ? 4.008 -16.691 27.976 1.00 96.50 442 TYR A O 1
ATOM 3430 N N . CYS A 1 443 ? 5.801 -15.562 28.710 1.00 96.38 443 CYS A N 1
ATOM 3431 C CA . CYS A 1 443 ? 6.495 -15.554 27.418 1.00 96.38 443 CYS A CA 1
ATOM 3432 C C . CYS A 1 443 ? 6.771 -16.967 26.882 1.00 96.38 443 CYS A C 1
ATOM 3434 O O . CYS A 1 443 ? 6.699 -17.174 25.679 1.00 96.38 443 CYS A O 1
ATOM 3436 N N . GLU A 1 444 ? 7.032 -17.942 27.756 1.00 97.06 444 GLU A N 1
ATOM 3437 C CA . GLU A 1 444 ? 7.240 -19.346 27.364 1.00 97.06 444 GLU A CA 1
ATOM 3438 C C . GLU A 1 444 ? 5.997 -19.957 26.702 1.00 97.06 444 GLU A C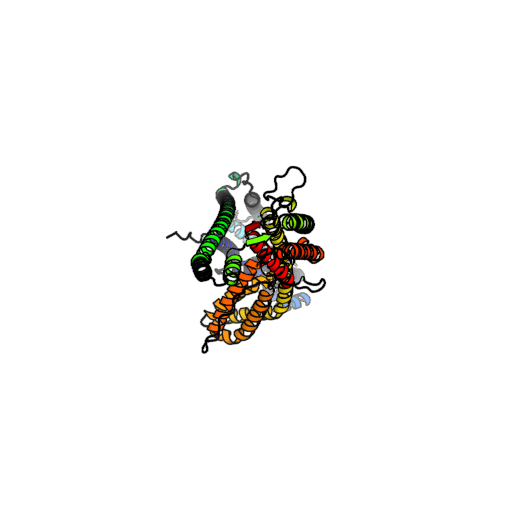 1
ATOM 3440 O O . GLU A 1 444 ? 6.111 -20.686 25.723 1.00 97.06 444 GLU A O 1
ATOM 3445 N N . ARG A 1 445 ? 4.800 -19.590 27.175 1.00 96.94 445 ARG A N 1
ATOM 3446 C CA . ARG A 1 445 ? 3.528 -20.044 26.597 1.00 96.94 445 ARG A CA 1
ATOM 3447 C C . ARG A 1 445 ? 3.224 -19.381 25.249 1.00 96.94 445 ARG A C 1
ATOM 3449 O O . ARG A 1 445 ? 2.598 -20.007 24.402 1.00 96.94 445 ARG A O 1
ATOM 3456 N N . LEU A 1 446 ? 3.616 -18.119 25.074 1.00 97.50 446 LEU A N 1
ATOM 3457 C CA . LEU A 1 446 ? 3.340 -17.341 23.859 1.00 97.50 446 LEU A CA 1
ATOM 3458 C C . LEU A 1 446 ? 4.323 -17.646 22.721 1.00 97.50 446 LEU A C 1
ATOM 3460 O O . LEU A 1 446 ? 3.976 -17.468 21.556 1.00 97.50 446 LEU A O 1
ATOM 3464 N N . LEU A 1 447 ? 5.540 -18.081 23.055 1.00 97.69 447 LEU A N 1
ATOM 3465 C CA . LEU A 1 447 ? 6.649 -18.181 22.108 1.00 97.69 447 LEU A CA 1
ATOM 3466 C C . LEU A 1 447 ? 6.355 -19.053 20.875 1.00 97.69 447 LEU A C 1
ATOM 3468 O O . LEU A 1 447 ? 6.535 -18.524 19.781 1.00 97.69 447 LEU A O 1
ATOM 3472 N N . PRO A 1 448 ? 5.840 -20.295 20.989 1.00 97.88 448 PRO A N 1
ATOM 3473 C CA . PRO A 1 448 ? 5.642 -21.149 19.814 1.00 97.88 448 PRO A CA 1
ATOM 3474 C C . PRO A 1 448 ? 4.679 -20.534 18.790 1.00 97.88 448 PRO A C 1
ATOM 3476 O O . PRO A 1 448 ? 4.980 -20.458 17.605 1.00 97.88 448 PRO A O 1
ATOM 3479 N N . LEU A 1 449 ? 3.549 -19.993 19.262 1.00 97.56 449 LEU A N 1
ATOM 3480 C CA . LEU A 1 449 ? 2.571 -19.351 18.383 1.00 97.56 449 LEU A CA 1
ATOM 3481 C C . LEU A 1 449 ? 3.121 -18.050 17.774 1.00 97.56 449 LEU A C 1
ATOM 3483 O O . LEU A 1 449 ? 2.750 -17.681 16.664 1.00 97.56 449 LEU A O 1
ATOM 3487 N N . CYS A 1 450 ? 3.998 -17.345 18.495 1.00 97.62 450 CYS A N 1
ATOM 3488 C CA . CYS A 1 450 ? 4.644 -16.135 17.993 1.00 97.62 450 CYS A CA 1
ATOM 3489 C C . CYS A 1 450 ? 5.601 -16.475 16.850 1.00 97.62 450 CYS A C 1
ATOM 3491 O O . CYS A 1 450 ? 5.534 -15.839 15.802 1.00 97.62 450 CYS A O 1
ATOM 3493 N N . GLU A 1 451 ? 6.431 -17.506 17.023 1.00 97.50 451 GLU A N 1
ATOM 3494 C CA . GLU A 1 451 ? 7.331 -18.010 15.981 1.00 97.50 451 GLU A CA 1
ATOM 3495 C C . GLU A 1 451 ? 6.554 -18.422 14.728 1.00 97.50 451 GLU A C 1
ATOM 3497 O O . GLU A 1 451 ? 6.896 -17.977 13.632 1.00 97.50 451 GLU A O 1
ATOM 3502 N N . ASP A 1 452 ? 5.467 -19.180 14.884 1.00 96.69 452 ASP A N 1
ATOM 3503 C CA . ASP A 1 452 ? 4.616 -19.602 13.766 1.00 96.69 452 ASP A CA 1
ATOM 3504 C C . ASP A 1 452 ? 4.019 -18.405 13.011 1.00 96.69 452 ASP A C 1
ATOM 3506 O O . ASP A 1 452 ? 4.093 -18.342 11.781 1.00 96.69 452 ASP A O 1
ATOM 3510 N N . ILE A 1 453 ? 3.468 -17.420 13.732 1.00 97.50 453 ILE A N 1
ATOM 3511 C CA . ILE A 1 453 ? 2.884 -16.217 13.121 1.00 97.50 453 ILE A CA 1
ATOM 3512 C C . ILE A 1 453 ? 3.953 -15.394 12.403 1.00 97.50 453 ILE A C 1
ATOM 3514 O O . ILE A 1 453 ? 3.722 -14.983 11.267 1.00 97.50 453 ILE A O 1
ATOM 3518 N N . VAL A 1 454 ? 5.110 -15.156 13.029 1.00 97.81 454 VAL A N 1
ATOM 3519 C CA . VAL A 1 454 ? 6.207 -14.382 12.425 1.00 97.81 454 VAL A CA 1
ATOM 3520 C C . VAL A 1 454 ? 6.701 -15.066 11.154 1.00 97.81 454 VAL A C 1
ATOM 3522 O O . VAL A 1 454 ? 6.818 -14.414 10.116 1.00 97.81 454 VAL A O 1
ATOM 3525 N N . ASN A 1 455 ? 6.944 -16.377 11.214 1.00 96.50 455 ASN A N 1
ATOM 3526 C CA . ASN A 1 455 ? 7.438 -17.154 10.082 1.00 96.50 455 ASN A CA 1
ATOM 3527 C C . ASN A 1 455 ? 6.434 -17.154 8.926 1.00 96.50 455 ASN A C 1
ATOM 3529 O O . ASN A 1 455 ? 6.801 -16.877 7.784 1.00 96.50 455 ASN A O 1
ATOM 3533 N N . GLU A 1 456 ? 5.156 -17.419 9.199 1.00 95.88 456 GLU A N 1
ATOM 3534 C CA . GLU A 1 456 ? 4.130 -17.425 8.157 1.00 95.88 456 GLU A CA 1
ATOM 3535 C C . GLU A 1 456 ? 3.857 -16.032 7.586 1.00 95.88 456 GLU A C 1
ATOM 3537 O O . GLU A 1 456 ? 3.649 -15.896 6.377 1.00 95.88 456 GLU A O 1
ATOM 3542 N N . TYR A 1 457 ? 3.897 -14.989 8.416 1.00 96.75 457 TYR A N 1
ATOM 3543 C CA . TYR A 1 457 ? 3.740 -13.609 7.968 1.00 96.75 457 TYR A CA 1
ATOM 3544 C C . TYR A 1 457 ? 4.920 -13.169 7.088 1.00 96.75 457 TYR A C 1
ATOM 3546 O O . TYR A 1 457 ? 4.706 -12.658 5.986 1.00 96.75 457 TYR A O 1
ATOM 3554 N N . GLN A 1 458 ? 6.160 -13.471 7.490 1.00 96.69 458 GLN A N 1
ATOM 3555 C CA . GLN A 1 458 ? 7.352 -13.245 6.666 1.00 96.69 458 GLN A CA 1
ATOM 3556 C C . GLN A 1 458 ? 7.267 -14.022 5.344 1.00 96.69 458 GLN A C 1
ATOM 3558 O O . GLN A 1 458 ? 7.494 -13.453 4.279 1.00 96.69 458 GLN A O 1
ATOM 3563 N N . ASN A 1 459 ? 6.871 -15.298 5.381 1.00 93.31 459 ASN A N 1
ATOM 3564 C CA . ASN A 1 459 ? 6.682 -16.125 4.186 1.00 93.31 459 ASN A CA 1
ATOM 3565 C C . ASN A 1 459 ? 5.564 -15.607 3.272 1.00 93.31 459 ASN A C 1
ATOM 3567 O O . ASN A 1 459 ? 5.596 -15.831 2.058 1.00 93.31 459 ASN A O 1
ATOM 3571 N N . ALA A 1 460 ? 4.538 -14.967 3.835 1.00 92.88 460 ALA A N 1
ATOM 3572 C CA . ALA A 1 460 ? 3.485 -14.327 3.064 1.00 92.88 460 ALA A CA 1
ATOM 3573 C C . ALA A 1 460 ? 4.002 -13.078 2.350 1.00 92.88 460 ALA A C 1
ATOM 3575 O O . ALA A 1 460 ? 3.740 -12.918 1.157 1.00 92.88 460 ALA A O 1
ATOM 3576 N N . LEU A 1 461 ? 4.762 -12.242 3.057 1.00 94.31 461 LEU A N 1
ATOM 3577 C CA . LEU A 1 461 ? 5.278 -10.981 2.541 1.00 94.31 461 LEU A CA 1
ATOM 3578 C C . LEU A 1 461 ? 6.428 -11.183 1.538 1.00 94.31 461 LEU A C 1
ATOM 3580 O O . LEU A 1 461 ? 6.434 -10.546 0.489 1.00 94.31 461 LEU A O 1
ATOM 3584 N N . ALA A 1 462 ? 7.326 -12.147 1.771 1.00 92.00 462 ALA A N 1
ATOM 3585 C CA . ALA A 1 462 ? 8.470 -12.459 0.899 1.00 92.00 462 ALA A CA 1
ATOM 3586 C C . ALA A 1 462 ? 8.075 -12.959 -0.503 1.00 92.00 462 ALA A C 1
ATOM 3588 O O . ALA A 1 462 ? 8.896 -13.013 -1.413 1.00 92.00 462 ALA A O 1
ATOM 3589 N N . LYS A 1 463 ? 6.810 -13.350 -0.700 1.00 84.62 463 LYS A N 1
ATOM 3590 C CA . LYS A 1 463 ? 6.282 -13.703 -2.029 1.00 84.62 463 LYS A CA 1
ATOM 3591 C C . LYS A 1 463 ? 5.859 -12.492 -2.848 1.00 84.62 463 LYS A C 1
ATOM 3593 O O . LYS A 1 463 ? 5.684 -12.624 -4.056 1.00 84.62 463 LYS A O 1
ATOM 3598 N N . ALA A 1 464 ? 5.647 -11.359 -2.193 1.00 84.19 464 ALA A N 1
ATOM 3599 C CA . ALA A 1 464 ? 5.217 -10.127 -2.829 1.00 84.19 464 ALA A CA 1
ATOM 3600 C C . ALA A 1 464 ? 6.324 -9.068 -2.871 1.00 84.19 464 ALA A C 1
ATOM 3602 O O 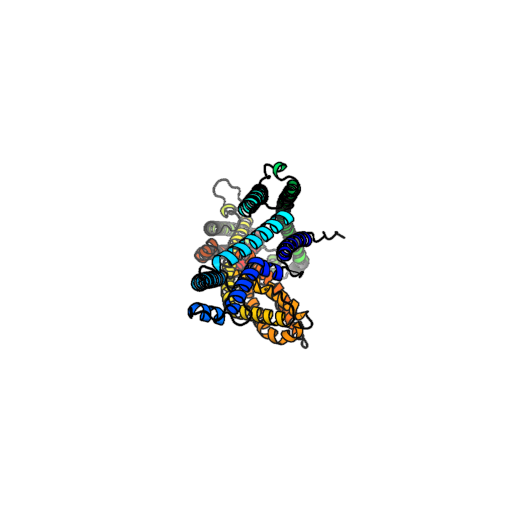. ALA A 1 464 ? 6.392 -8.296 -3.822 1.00 84.19 464 ALA A O 1
ATOM 3603 N N . VAL A 1 465 ? 7.201 -9.060 -1.867 1.00 89.88 465 VAL A N 1
ATOM 3604 C CA . VAL A 1 465 ? 8.253 -8.062 -1.672 1.00 89.88 465 VAL A CA 1
ATOM 3605 C C . VAL A 1 465 ? 9.616 -8.723 -1.874 1.00 89.88 465 VAL A C 1
ATOM 3607 O O . VAL A 1 465 ? 9.883 -9.761 -1.271 1.00 89.88 465 VAL A O 1
ATOM 3610 N N . ASP A 1 466 ? 10.465 -8.131 -2.722 1.00 86.38 466 ASP A N 1
ATOM 3611 C CA . ASP A 1 466 ? 11.869 -8.560 -2.840 1.00 86.38 466 ASP A CA 1
ATOM 3612 C C . ASP A 1 466 ? 12.681 -8.051 -1.644 1.00 86.38 466 ASP A C 1
ATOM 3614 O O . ASP A 1 466 ? 12.320 -7.046 -1.031 1.00 86.38 466 ASP A O 1
ATOM 3618 N N . ASP A 1 467 ? 13.793 -8.723 -1.344 1.00 89.56 467 ASP A N 1
ATOM 3619 C CA . ASP A 1 467 ? 14.793 -8.273 -0.365 1.00 89.56 467 ASP A CA 1
ATOM 3620 C C . ASP A 1 467 ? 14.243 -8.035 1.052 1.00 89.56 467 ASP A C 1
ATOM 3622 O O . ASP A 1 467 ? 14.739 -7.199 1.812 1.00 89.56 467 ASP A O 1
ATOM 3626 N N . LEU A 1 468 ? 13.209 -8.791 1.431 1.00 93.19 468 LEU A N 1
ATOM 3627 C CA . LEU A 1 468 ? 12.629 -8.717 2.765 1.00 93.19 468 LEU A CA 1
ATOM 3628 C C . LEU A 1 468 ? 13.673 -9.132 3.825 1.00 93.19 468 LEU A C 1
ATOM 3630 O O . LEU A 1 468 ? 14.296 -10.190 3.679 1.00 93.19 468 LEU A O 1
ATOM 3634 N N . PRO A 1 469 ? 13.859 -8.353 4.908 1.00 94.06 469 PRO A N 1
ATOM 3635 C CA . PRO A 1 469 ? 14.838 -8.677 5.936 1.00 94.06 469 PRO A CA 1
ATOM 3636 C C . PRO A 1 469 ? 14.516 -10.018 6.601 1.00 94.06 469 PRO A C 1
ATOM 3638 O O . PRO A 1 469 ? 13.363 -10.321 6.919 1.00 94.06 469 PRO A O 1
ATOM 3641 N N . LEU A 1 470 ? 15.556 -10.819 6.831 1.00 94.56 470 LEU A N 1
ATOM 3642 C CA . LEU A 1 470 ? 15.441 -12.081 7.554 1.00 94.56 470 LEU A CA 1
ATOM 3643 C C . LEU A 1 470 ? 15.329 -11.830 9.058 1.00 94.56 470 LEU A C 1
ATOM 3645 O O . LEU A 1 470 ? 15.911 -10.881 9.586 1.00 94.56 470 LEU A O 1
ATOM 3649 N N . CYS A 1 471 ? 14.601 -12.708 9.752 1.00 94.19 471 CYS A N 1
ATOM 3650 C CA . CYS A 1 471 ? 14.532 -12.665 11.206 1.00 94.19 471 CYS A CA 1
ATOM 3651 C C . CYS A 1 471 ? 15.940 -12.856 11.799 1.00 94.19 471 CYS A C 1
ATOM 3653 O O . CYS A 1 471 ? 16.629 -13.802 11.404 1.00 94.19 471 CYS A O 1
ATOM 3655 N N . PRO A 1 472 ? 16.380 -12.003 12.744 1.00 93.12 472 PRO A N 1
ATOM 3656 C CA . PRO A 1 472 ? 17.672 -12.170 13.395 1.00 93.12 472 PRO A CA 1
ATOM 3657 C C . PRO A 1 472 ? 17.783 -13.539 14.073 1.00 93.12 472 PRO A C 1
ATOM 3659 O O . PRO A 1 472 ? 16.834 -13.995 14.723 1.00 93.12 472 PRO A O 1
ATOM 3662 N N . GLU A 1 473 ? 18.950 -14.175 13.958 1.00 92.75 473 GLU A N 1
ATOM 3663 C CA . GLU A 1 473 ? 19.204 -15.486 14.557 1.00 92.75 473 GLU A CA 1
ATOM 3664 C C . GLU A 1 473 ? 19.082 -15.448 16.088 1.00 92.75 473 GLU A C 1
ATOM 3666 O O . GLU A 1 473 ? 19.523 -14.509 16.758 1.00 92.75 473 GLU A O 1
ATOM 3671 N N . SER A 1 474 ? 18.494 -16.499 16.664 1.00 92.38 474 SER A N 1
ATOM 3672 C CA . SER A 1 474 ? 18.400 -16.656 18.116 1.00 92.38 474 SER A CA 1
ATOM 3673 C C . SER A 1 474 ? 19.775 -16.922 18.727 1.00 92.38 474 SER A C 1
ATOM 3675 O O . SER A 1 474 ? 20.523 -17.781 18.250 1.00 92.38 474 SER A O 1
ATOM 3677 N N . SER A 1 475 ? 20.094 -16.283 19.855 1.00 93.88 475 SER A N 1
ATOM 3678 C CA . SER A 1 475 ? 21.298 -16.657 20.608 1.00 93.88 475 SER A CA 1
ATOM 3679 C C . SER A 1 475 ? 21.121 -18.038 21.262 1.00 93.88 475 SER A C 1
ATOM 3681 O O . SER A 1 475 ? 20.047 -18.347 21.778 1.00 93.88 475 SER A O 1
ATOM 3683 N N . LYS A 1 476 ? 22.191 -18.843 21.354 1.00 91.25 476 LYS A N 1
ATOM 3684 C CA . LYS A 1 476 ? 22.163 -20.199 21.959 1.00 91.25 476 LYS A CA 1
ATOM 3685 C C . LYS A 1 476 ? 21.635 -20.259 23.405 1.00 91.25 476 LYS A C 1
ATOM 3687 O O . LYS A 1 476 ? 21.366 -21.343 23.908 1.00 91.25 476 LYS A O 1
ATOM 3692 N N . ARG A 1 477 ? 21.556 -19.124 24.109 1.00 93.44 477 ARG A N 1
ATOM 3693 C CA . ARG A 1 477 ? 21.080 -19.016 25.502 1.00 93.44 477 ARG A CA 1
ATOM 3694 C C . ARG A 1 477 ? 19.983 -17.956 25.651 1.00 93.44 477 ARG A C 1
ATOM 3696 O O . ARG A 1 477 ? 19.873 -17.318 26.699 1.00 93.44 477 ARG A O 1
ATOM 3703 N N . GLU A 1 478 ? 19.204 -17.729 24.597 1.00 96.62 478 GLU A N 1
ATOM 3704 C CA . GLU A 1 478 ? 18.118 -16.753 24.611 1.00 96.62 478 GLU A CA 1
ATOM 3705 C C . GLU A 1 478 ? 16.986 -17.222 25.540 1.00 96.62 478 GLU A C 1
ATOM 3707 O O . GLU A 1 478 ? 16.460 -18.323 25.412 1.00 96.62 478 GLU A O 1
ATOM 3712 N N . ARG A 1 479 ? 16.618 -16.387 26.519 1.00 97.38 479 ARG A N 1
ATOM 3713 C CA . ARG A 1 479 ? 15.454 -16.650 27.382 1.00 97.38 479 ARG A CA 1
ATOM 3714 C C . ARG A 1 479 ? 14.159 -16.385 26.598 1.00 97.38 479 ARG A C 1
ATOM 3716 O O . ARG A 1 479 ? 14.176 -15.480 25.765 1.00 97.38 479 ARG A O 1
ATOM 3723 N N . PRO A 1 480 ? 13.015 -17.014 26.937 1.00 97.62 480 PRO A N 1
ATOM 3724 C CA . PRO A 1 480 ? 11.754 -16.813 26.210 1.00 97.62 480 PRO A CA 1
ATOM 3725 C C . PRO A 1 480 ? 11.331 -15.345 26.063 1.00 97.62 480 PRO A C 1
ATOM 3727 O O . PRO A 1 480 ? 10.908 -14.919 24.997 1.00 97.62 480 PRO A O 1
ATOM 3730 N N . ALA A 1 481 ? 11.514 -14.526 27.104 1.00 97.19 481 ALA A N 1
ATOM 3731 C CA . ALA A 1 481 ? 11.232 -13.089 27.028 1.00 97.19 481 ALA A CA 1
ATOM 3732 C C . ALA A 1 481 ? 12.171 -12.326 26.068 1.00 97.19 481 ALA A C 1
ATOM 3734 O O . ALA A 1 481 ? 11.770 -11.319 25.493 1.00 97.19 481 ALA A O 1
ATOM 3735 N N . GLY A 1 482 ? 13.416 -12.791 25.907 1.00 97.69 482 GLY A N 1
ATOM 3736 C CA . GLY A 1 482 ? 14.345 -12.279 24.897 1.00 97.69 482 GLY A CA 1
ATOM 3737 C C . GLY A 1 482 ? 13.885 -12.641 23.486 1.00 97.69 482 GLY A C 1
ATOM 3738 O O . GLY A 1 482 ? 13.764 -11.749 22.653 1.00 97.69 482 GLY A O 1
ATOM 3739 N N . ALA A 1 483 ? 13.500 -13.904 23.277 1.00 97.81 483 ALA A N 1
ATOM 3740 C CA . ALA A 1 483 ? 12.988 -14.386 21.996 1.00 97.81 483 ALA A CA 1
ATOM 3741 C C . ALA A 1 483 ? 11.704 -13.653 21.573 1.00 97.81 483 ALA A C 1
ATOM 3743 O O . ALA A 1 483 ? 11.634 -13.152 20.455 1.00 97.81 483 ALA A O 1
ATOM 3744 N N . ILE A 1 484 ? 10.730 -13.480 22.479 1.00 98.06 484 ILE A N 1
ATOM 3745 C CA . ILE A 1 484 ? 9.515 -12.689 22.208 1.00 98.06 484 ILE A CA 1
ATOM 3746 C C . ILE A 1 484 ? 9.860 -11.250 21.814 1.00 98.06 484 ILE A C 1
ATOM 3748 O O . ILE A 1 484 ? 9.258 -10.721 20.886 1.00 98.06 484 ILE A O 1
ATOM 3752 N N . ARG A 1 485 ? 10.831 -10.614 22.483 1.00 98.00 485 ARG A N 1
ATOM 3753 C CA . ARG A 1 485 ? 11.256 -9.252 22.134 1.00 98.00 485 ARG A CA 1
ATOM 3754 C C . ARG A 1 485 ? 11.852 -9.194 20.728 1.00 98.00 485 ARG A C 1
ATOM 3756 O O . ARG A 1 485 ? 11.437 -8.346 19.953 1.00 98.00 485 ARG A O 1
ATOM 3763 N N . ARG A 1 486 ? 12.763 -10.113 20.394 1.00 98.00 486 ARG A N 1
ATOM 3764 C CA . ARG A 1 486 ? 13.369 -10.217 19.057 1.00 98.00 486 ARG A CA 1
ATOM 3765 C C . ARG A 1 486 ? 12.314 -10.433 17.968 1.00 98.00 486 ARG A C 1
ATOM 3767 O O . ARG A 1 486 ? 12.347 -9.753 16.949 1.00 98.00 486 ARG A O 1
ATOM 3774 N N . LEU A 1 487 ? 11.368 -11.346 18.193 1.00 98.25 487 LEU A N 1
ATOM 3775 C CA . LEU A 1 487 ? 10.277 -11.626 17.255 1.00 98.25 487 LEU A CA 1
ATOM 3776 C C . LEU A 1 487 ? 9.322 -10.438 17.108 1.00 98.25 487 LEU A C 1
ATOM 3778 O O . LEU A 1 487 ? 8.909 -10.132 15.996 1.00 98.25 487 LEU A O 1
ATOM 3782 N N . ALA A 1 488 ? 9.001 -9.743 18.200 1.00 98.00 488 ALA A N 1
ATOM 3783 C CA . ALA A 1 488 ? 8.162 -8.551 18.154 1.00 98.00 488 ALA A CA 1
ATOM 3784 C C . ALA A 1 488 ? 8.853 -7.390 17.421 1.00 98.00 488 ALA A C 1
ATOM 3786 O O . ALA A 1 488 ? 8.228 -6.765 16.571 1.00 98.00 488 ALA A O 1
ATOM 3787 N N . ASP A 1 489 ? 10.143 -7.146 17.676 1.00 97.94 489 ASP A N 1
ATOM 3788 C CA . ASP A 1 489 ? 10.931 -6.151 16.936 1.00 97.94 489 ASP A CA 1
ATOM 3789 C C . ASP A 1 489 ? 10.966 -6.496 15.427 1.00 97.94 489 ASP A C 1
ATOM 3791 O O . ASP A 1 489 ? 10.822 -5.615 14.578 1.00 97.94 489 ASP A O 1
ATOM 3795 N N . HIS A 1 490 ? 11.061 -7.786 15.076 1.00 98.06 490 HIS A N 1
ATOM 3796 C CA . HIS A 1 490 ? 10.963 -8.242 13.683 1.00 98.06 490 HIS A CA 1
ATOM 3797 C C . HIS A 1 490 ? 9.557 -8.064 13.089 1.00 98.06 490 HIS A C 1
ATOM 3799 O O . HIS A 1 490 ? 9.432 -7.659 11.939 1.00 98.06 490 HIS A O 1
ATOM 3805 N N . LEU A 1 491 ? 8.484 -8.297 13.855 1.00 97.81 491 LEU A N 1
ATOM 3806 C CA . LEU A 1 491 ? 7.110 -8.023 13.406 1.00 97.81 491 LEU A CA 1
ATOM 3807 C C . LEU A 1 491 ? 6.882 -6.540 13.102 1.00 97.81 491 LEU A C 1
ATOM 3809 O O . LEU A 1 491 ? 6.217 -6.243 12.112 1.00 97.81 491 LEU A O 1
ATOM 3813 N N . VAL A 1 492 ? 7.443 -5.623 13.903 1.00 97.81 492 VAL A N 1
ATOM 3814 C CA . VAL A 1 492 ? 7.403 -4.176 13.610 1.00 97.81 492 VAL A CA 1
ATOM 3815 C C . VAL A 1 492 ? 8.060 -3.901 12.262 1.00 97.81 492 VAL A C 1
ATOM 3817 O O . VAL A 1 492 ? 7.448 -3.273 11.403 1.00 97.81 492 VAL A O 1
ATOM 3820 N N . LEU A 1 493 ? 9.262 -4.439 12.041 1.00 97.75 493 LEU A N 1
ATOM 3821 C CA . LEU A 1 493 ? 9.975 -4.284 10.776 1.00 97.75 493 LEU A CA 1
ATOM 3822 C C . LEU A 1 493 ? 9.151 -4.824 9.596 1.00 97.75 493 LEU A C 1
ATOM 3824 O O . LEU A 1 493 ? 9.002 -4.149 8.581 1.00 97.75 493 LEU A O 1
ATOM 3828 N N . LEU A 1 494 ? 8.575 -6.022 9.721 1.00 97.56 494 LEU A N 1
ATOM 3829 C CA . LEU A 1 494 ? 7.736 -6.608 8.674 1.00 97.56 494 LEU A CA 1
ATOM 3830 C C . LEU A 1 494 ? 6.462 -5.783 8.413 1.00 97.56 494 LEU A C 1
ATOM 3832 O O . LEU A 1 494 ? 6.033 -5.688 7.263 1.00 97.56 494 LEU A O 1
ATOM 3836 N N . ALA A 1 495 ? 5.866 -5.175 9.442 1.00 96.75 495 ALA A N 1
ATOM 3837 C CA . ALA A 1 495 ? 4.726 -4.271 9.289 1.00 96.75 495 ALA A CA 1
ATOM 3838 C C . ALA A 1 495 ? 5.113 -2.985 8.538 1.00 96.75 495 ALA A C 1
ATOM 3840 O O . ALA A 1 495 ? 4.427 -2.604 7.597 1.00 96.75 495 ALA A O 1
ATOM 3841 N N . GLU A 1 496 ? 6.263 -2.379 8.846 1.00 96.38 496 GLU A N 1
ATOM 3842 C CA . GLU A 1 496 ? 6.767 -1.215 8.098 1.00 96.38 496 GLU A CA 1
ATOM 3843 C C . GLU A 1 496 ? 7.006 -1.533 6.612 1.00 96.38 496 GLU A C 1
ATOM 3845 O O . GLU A 1 496 ? 6.753 -0.704 5.733 1.00 96.38 496 GLU A O 1
ATOM 3850 N N . TRP A 1 497 ? 7.496 -2.741 6.313 1.00 96.94 497 TRP A N 1
ATOM 3851 C CA . TRP A 1 497 ? 7.666 -3.209 4.937 1.00 96.94 497 TRP A CA 1
ATOM 3852 C C . TRP A 1 497 ? 6.333 -3.447 4.230 1.00 96.94 497 TRP A C 1
ATOM 3854 O O . TRP A 1 497 ? 6.201 -3.065 3.065 1.00 96.94 497 TRP A O 1
ATOM 3864 N N . GLN A 1 498 ? 5.352 -4.037 4.920 1.00 96.25 498 GLN A N 1
ATOM 3865 C CA . GLN A 1 498 ? 3.987 -4.147 4.408 1.00 96.25 498 GLN A CA 1
ATOM 3866 C C . GLN A 1 498 ? 3.446 -2.763 4.058 1.00 96.25 498 GLN A C 1
ATOM 3868 O O . GLN A 1 498 ? 3.013 -2.570 2.926 1.00 96.25 498 GLN A O 1
ATOM 3873 N N . ASP A 1 499 ? 3.498 -1.810 4.985 1.00 95.19 499 ASP A N 1
ATOM 3874 C CA . ASP A 1 499 ? 2.916 -0.484 4.787 1.00 95.19 499 ASP A CA 1
ATOM 3875 C C . ASP A 1 499 ? 3.601 0.241 3.629 1.00 95.19 499 ASP A C 1
ATOM 3877 O O . ASP A 1 499 ? 2.937 0.757 2.735 1.00 95.19 499 ASP A O 1
ATOM 3881 N N . ARG A 1 500 ? 4.936 0.188 3.547 1.00 94.62 500 ARG A N 1
ATOM 3882 C CA . ARG A 1 500 ? 5.677 0.779 2.423 1.00 94.62 500 ARG A CA 1
ATOM 3883 C C . ARG A 1 500 ? 5.281 0.174 1.077 1.00 94.62 500 ARG A C 1
ATOM 3885 O O . ARG A 1 500 ? 5.246 0.890 0.079 1.00 94.62 500 ARG A O 1
ATOM 3892 N N . HIS A 1 501 ? 5.042 -1.134 1.029 1.00 94.38 501 HIS A N 1
ATOM 3893 C CA . HIS A 1 501 ? 4.763 -1.826 -0.225 1.00 94.38 501 HIS A CA 1
ATOM 3894 C C . HIS A 1 501 ? 3.280 -1.787 -0.608 1.00 94.38 501 HIS A C 1
ATOM 3896 O O . HIS A 1 501 ? 2.967 -1.757 -1.793 1.00 94.38 501 HIS A O 1
ATOM 3902 N N . PHE A 1 502 ? 2.368 -1.769 0.362 1.00 95.31 502 PHE A N 1
ATOM 3903 C CA . PHE A 1 502 ? 0.927 -1.924 0.161 1.00 95.31 502 PHE A CA 1
ATOM 3904 C C . PHE A 1 502 ? 0.083 -0.762 0.703 1.00 95.31 502 PHE A C 1
ATOM 3906 O O . PHE A 1 502 ? -1.134 -0.908 0.778 1.00 95.31 502 PHE A O 1
ATOM 3913 N N . ALA A 1 503 ? 0.673 0.402 1.003 1.00 93.19 503 ALA A N 1
ATOM 3914 C CA . ALA A 1 503 ? -0.061 1.597 1.445 1.00 93.19 503 ALA A CA 1
ATOM 3915 C C . ALA A 1 503 ? -1.280 1.921 0.562 1.00 93.19 503 ALA A C 1
ATOM 3917 O O . ALA A 1 503 ? -2.354 2.235 1.064 1.00 93.19 503 ALA A O 1
ATOM 3918 N N . GLU A 1 504 ? -1.140 1.799 -0.763 1.00 91.38 504 GLU A N 1
ATOM 3919 C CA . GLU A 1 504 ? -2.235 2.050 -1.713 1.00 91.38 504 GLU A CA 1
ATOM 3920 C C . GLU A 1 504 ? -3.404 1.059 -1.571 1.00 91.38 504 GLU A C 1
ATOM 3922 O O . GLU A 1 504 ? -4.541 1.385 -1.911 1.00 91.38 504 GLU A O 1
ATOM 3927 N N . ALA A 1 505 ? -3.126 -0.157 -1.096 1.00 91.94 505 ALA A N 1
ATOM 3928 C CA . ALA A 1 505 ? -4.100 -1.235 -0.984 1.00 91.94 505 ALA A CA 1
ATOM 3929 C C . ALA A 1 505 ? -4.902 -1.180 0.323 1.00 91.94 505 ALA A C 1
ATOM 3931 O O . ALA A 1 505 ? -6.006 -1.722 0.370 1.00 91.94 505 ALA A O 1
ATOM 3932 N N . ASP A 1 506 ? -4.389 -0.510 1.359 1.00 89.25 506 ASP A N 1
ATOM 3933 C CA . ASP A 1 506 ? -5.065 -0.373 2.657 1.00 89.25 506 ASP A CA 1
ATOM 3934 C C . ASP A 1 506 ? -6.443 0.301 2.508 1.00 89.25 506 ASP A C 1
ATOM 3936 O O . ASP A 1 506 ? -7.452 -0.175 3.028 1.00 89.25 506 ASP A O 1
ATOM 3940 N N . ILE A 1 507 ? -6.526 1.315 1.637 1.00 87.19 507 ILE A N 1
ATOM 3941 C CA . ILE A 1 507 ? -7.768 2.031 1.290 1.00 87.19 507 ILE A CA 1
ATOM 3942 C C . ILE A 1 507 ? -8.838 1.088 0.700 1.00 87.19 507 ILE A C 1
ATOM 3944 O O . ILE A 1 507 ? -10.034 1.364 0.793 1.00 87.19 507 ILE A O 1
ATOM 3948 N N . GLN A 1 508 ? -8.424 -0.019 0.080 1.00 91.44 508 GLN A N 1
ATOM 3949 C CA . GLN A 1 508 ? -9.296 -0.966 -0.623 1.00 91.44 508 GLN A CA 1
ATOM 3950 C C . GLN A 1 508 ? -9.357 -2.337 0.067 1.00 91.44 508 GLN A C 1
ATOM 3952 O O . GLN A 1 508 ? -9.616 -3.340 -0.594 1.00 91.44 508 GLN A O 1
ATOM 3957 N N . ASP A 1 509 ? -9.114 -2.404 1.381 1.00 93.12 509 ASP A N 1
ATOM 3958 C CA . ASP A 1 509 ? -9.107 -3.656 2.161 1.00 93.12 509 ASP A CA 1
ATOM 3959 C C . ASP A 1 509 ? -8.197 -4.739 1.546 1.00 93.12 509 ASP A C 1
ATOM 3961 O O . ASP A 1 509 ? -8.554 -5.917 1.442 1.00 93.12 509 ASP A O 1
ATOM 3965 N N . PHE A 1 510 ? -7.016 -4.321 1.077 1.00 94.75 510 PHE A N 1
ATOM 3966 C CA . PHE A 1 510 ? -6.034 -5.175 0.403 1.00 94.75 510 PHE A CA 1
ATOM 3967 C C . PHE A 1 510 ? -6.585 -5.896 -0.843 1.00 94.75 510 PHE A C 1
ATOM 3969 O O . PHE A 1 510 ? -6.076 -6.946 -1.246 1.00 94.75 510 PHE A O 1
ATOM 3976 N N . GLN A 1 511 ? -7.618 -5.337 -1.480 1.00 94.44 511 GLN A N 1
ATOM 3977 C CA . GLN A 1 511 ? -8.115 -5.788 -2.777 1.00 94.44 511 GLN A CA 1
ATOM 3978 C C . GLN A 1 511 ? -7.479 -4.982 -3.915 1.00 94.44 511 GLN A C 1
ATOM 3980 O O . GLN A 1 511 ? -7.260 -3.778 -3.780 1.00 94.44 511 GLN A O 1
ATOM 3985 N N . PRO A 1 512 ? -7.201 -5.619 -5.065 1.00 94.81 512 PRO A N 1
ATOM 3986 C CA . PRO A 1 512 ? -6.743 -4.900 -6.241 1.00 94.81 512 PRO A CA 1
ATOM 3987 C C . PRO A 1 512 ? -7.864 -4.022 -6.800 1.00 94.81 512 PRO A C 1
ATOM 3989 O O . PRO A 1 512 ? -9.020 -4.454 -6.881 1.00 94.81 512 PRO A O 1
ATOM 3992 N N . SER A 1 513 ? -7.513 -2.817 -7.251 1.00 95.75 513 SER A N 1
ATOM 3993 C CA . SER A 1 513 ? -8.479 -1.891 -7.841 1.00 95.75 513 SER A CA 1
ATOM 3994 C C . SER A 1 513 ? -9.101 -2.449 -9.121 1.00 95.75 513 SER A C 1
ATOM 3996 O O . SER A 1 513 ? -8.581 -3.374 -9.747 1.00 95.75 513 SER A O 1
ATOM 3998 N N . ARG A 1 514 ? -10.203 -1.851 -9.587 1.00 96.06 514 ARG A N 1
ATOM 3999 C CA . ARG A 1 514 ? -10.810 -2.244 -10.871 1.00 96.06 514 ARG A CA 1
ATOM 4000 C C . ARG A 1 514 ? -9.816 -2.142 -12.036 1.00 96.06 514 ARG A C 1
ATOM 4002 O O . ARG A 1 514 ? -9.813 -3.010 -12.901 1.00 96.06 514 ARG A O 1
ATOM 4009 N N . ALA A 1 515 ? -8.981 -1.104 -12.055 1.00 96.31 515 ALA A N 1
ATOM 4010 C CA . ALA A 1 515 ? -7.957 -0.930 -13.083 1.00 96.31 515 ALA A CA 1
ATOM 4011 C C . ALA A 1 515 ? -6.869 -2.013 -12.990 1.00 96.31 515 ALA A C 1
ATOM 4013 O O . ALA A 1 515 ? -6.457 -2.557 -14.011 1.00 96.31 515 ALA A O 1
ATOM 4014 N N . ASP A 1 516 ? -6.470 -2.393 -11.774 1.00 96.69 516 ASP A N 1
ATOM 4015 C CA . ASP A 1 516 ? -5.529 -3.495 -11.544 1.00 96.69 516 ASP A CA 1
ATOM 4016 C C . ASP A 1 516 ? -6.097 -4.842 -12.011 1.00 96.69 516 ASP A C 1
ATOM 4018 O O . ASP A 1 516 ? -5.410 -5.623 -12.667 1.00 96.69 516 ASP A O 1
ATOM 4022 N N . GLN A 1 517 ? -7.371 -5.109 -11.721 1.00 96.25 517 GLN A N 1
ATOM 4023 C CA . GLN A 1 517 ? -8.057 -6.324 -12.167 1.00 96.25 517 GLN A CA 1
ATOM 4024 C C . GLN A 1 517 ? -8.148 -6.396 -13.696 1.00 96.25 517 GLN A C 1
ATOM 4026 O O . GLN A 1 517 ? -7.900 -7.456 -14.268 1.00 96.25 517 GLN A O 1
ATOM 4031 N N . LEU A 1 518 ? -8.451 -5.276 -14.361 1.00 96.50 518 LEU A N 1
ATOM 4032 C CA . LEU A 1 518 ? -8.443 -5.190 -15.825 1.00 96.50 518 LEU A CA 1
ATOM 4033 C C . LEU A 1 518 ? -7.036 -5.407 -16.394 1.00 96.50 518 LEU A C 1
ATOM 4035 O O . LEU A 1 518 ? -6.877 -6.167 -17.343 1.00 96.50 518 LEU A O 1
ATOM 4039 N N . LEU A 1 519 ? -6.000 -4.835 -15.774 1.00 95.94 519 LEU A N 1
ATOM 4040 C CA . LEU A 1 519 ? -4.612 -5.058 -16.189 1.00 95.94 519 LEU A CA 1
ATOM 4041 C C . LEU A 1 519 ? -4.210 -6.538 -16.063 1.00 95.94 519 LEU A C 1
ATOM 4043 O O . LEU A 1 519 ? -3.510 -7.067 -16.927 1.00 95.94 519 LEU A O 1
ATOM 4047 N N . LEU A 1 520 ? -4.668 -7.228 -15.011 1.00 94.12 520 LEU A N 1
ATOM 4048 C CA . LEU A 1 520 ? -4.464 -8.671 -14.866 1.00 94.12 520 LEU A CA 1
ATOM 4049 C C . LEU A 1 520 ? -5.286 -9.505 -15.853 1.00 94.12 520 LEU A C 1
ATOM 4051 O O . LEU A 1 520 ? -4.851 -10.613 -16.171 1.00 94.12 520 LEU A O 1
ATOM 4055 N N . ALA A 1 521 ? -6.447 -9.026 -16.297 1.00 94.38 521 ALA A N 1
ATOM 4056 C CA . ALA A 1 521 ? -7.249 -9.690 -17.319 1.00 94.38 521 ALA A CA 1
ATOM 4057 C C . ALA A 1 521 ? -6.596 -9.554 -18.706 1.00 94.38 521 ALA A C 1
ATOM 4059 O O . ALA A 1 521 ? -6.488 -10.540 -19.431 1.00 94.38 521 ALA A O 1
ATOM 4060 N N . ASP A 1 522 ? -6.051 -8.378 -19.021 1.00 94.19 522 ASP A N 1
ATOM 4061 C CA . ASP A 1 522 ? -5.466 -8.050 -20.325 1.00 94.19 522 ASP A CA 1
ATOM 4062 C C . ASP A 1 522 ? -3.937 -8.249 -20.381 1.00 94.19 522 ASP A C 1
ATOM 4064 O O . ASP A 1 522 ? -3.204 -7.490 -21.022 1.00 94.19 522 ASP A O 1
ATOM 4068 N N . ARG A 1 523 ? -3.411 -9.312 -19.753 1.00 93.19 523 ARG A N 1
ATOM 4069 C CA . ARG A 1 523 ? -1.961 -9.636 -19.770 1.00 93.19 523 ARG A CA 1
ATOM 4070 C C . ARG A 1 523 ? -1.394 -9.860 -21.169 1.00 93.19 523 ARG A C 1
ATOM 4072 O O . ARG A 1 523 ? -0.185 -9.745 -21.362 1.00 93.19 523 ARG A O 1
ATOM 4079 N N . ASP A 1 524 ? -2.245 -10.137 -22.150 1.00 94.38 524 ASP A N 1
ATOM 4080 C CA . ASP A 1 524 ? -1.864 -10.226 -23.559 1.00 94.38 524 ASP A CA 1
ATOM 4081 C C . ASP A 1 524 ? -1.267 -8.919 -24.088 1.00 94.38 524 ASP A C 1
ATOM 4083 O O . ASP A 1 524 ? -0.420 -8.947 -24.983 1.00 94.38 524 ASP A O 1
ATOM 4087 N N . LEU A 1 525 ? -1.674 -7.767 -23.543 1.00 95.44 525 LEU A N 1
ATOM 4088 C CA . LEU A 1 525 ? -1.028 -6.489 -23.837 1.00 95.44 525 LEU A CA 1
ATOM 4089 C C . LEU A 1 525 ? 0.405 -6.478 -23.304 1.00 95.44 525 LEU A C 1
ATOM 4091 O O . LEU A 1 525 ? 1.334 -6.235 -24.065 1.00 95.44 525 LEU A O 1
ATOM 4095 N N . LEU A 1 526 ? 0.615 -6.826 -22.032 1.00 95.06 526 LEU A N 1
ATOM 4096 C CA . LEU A 1 526 ? 1.963 -6.870 -21.461 1.00 95.06 526 LEU A CA 1
ATOM 4097 C C . LEU A 1 526 ? 2.864 -7.877 -22.191 1.00 95.06 526 LEU A C 1
ATOM 4099 O O . LEU A 1 526 ? 4.039 -7.594 -22.430 1.00 95.06 526 LEU A O 1
ATOM 4103 N N . ARG A 1 527 ? 2.305 -9.021 -22.606 1.00 95.56 527 ARG A N 1
ATOM 4104 C CA . ARG A 1 527 ? 3.016 -9.994 -23.437 1.00 95.56 527 ARG A CA 1
ATOM 4105 C C . ARG A 1 527 ? 3.451 -9.399 -24.762 1.00 95.56 527 ARG A C 1
ATOM 4107 O O . ARG A 1 527 ? 4.612 -9.559 -25.116 1.00 95.56 527 ARG A O 1
ATOM 4114 N N . ARG A 1 528 ? 2.543 -8.720 -25.470 1.00 96.75 528 ARG A N 1
ATOM 4115 C CA . ARG A 1 528 ? 2.873 -8.015 -26.715 1.00 96.75 528 ARG A CA 1
ATOM 4116 C C . ARG A 1 528 ? 3.998 -7.013 -26.485 1.00 96.75 528 ARG A C 1
ATOM 4118 O O . ARG A 1 528 ? 4.982 -7.074 -27.204 1.00 96.75 528 ARG A O 1
ATOM 4125 N N . GLY A 1 529 ? 3.916 -6.198 -25.432 1.00 96.75 529 GLY A N 1
ATOM 4126 C CA . GLY A 1 529 ? 4.995 -5.287 -25.043 1.00 96.75 529 GLY A CA 1
ATOM 4127 C C . GLY A 1 529 ? 6.338 -6.005 -24.877 1.00 96.75 529 GLY A C 1
ATOM 4128 O O . GLY A 1 529 ? 7.310 -5.628 -25.518 1.00 96.75 529 GLY A O 1
ATOM 4129 N N . CYS A 1 530 ? 6.388 -7.090 -24.097 1.00 96.75 530 CYS A N 1
ATOM 4130 C CA . CYS A 1 530 ? 7.614 -7.879 -23.913 1.00 96.75 530 CYS A CA 1
ATOM 4131 C C . CYS A 1 530 ? 8.119 -8.525 -25.217 1.00 96.75 530 CYS A C 1
ATOM 4133 O O . CYS A 1 530 ? 9.325 -8.617 -25.418 1.00 96.75 530 CYS A O 1
ATOM 4135 N N . SER A 1 531 ? 7.220 -8.963 -26.104 1.00 97.25 531 SER A N 1
ATOM 4136 C CA . SER A 1 531 ? 7.581 -9.491 -27.425 1.00 97.25 531 SER A CA 1
ATOM 4137 C C . SER A 1 531 ? 8.206 -8.429 -28.325 1.00 97.25 531 SER A C 1
ATOM 4139 O O . SER A 1 531 ? 9.204 -8.717 -28.978 1.00 97.25 531 SER A O 1
ATOM 4141 N N . GLU A 1 532 ? 7.679 -7.204 -28.328 1.00 97.88 532 GLU A N 1
ATOM 4142 C CA . GLU A 1 532 ? 8.281 -6.100 -29.085 1.00 97.88 532 GLU A CA 1
ATOM 4143 C C . GLU A 1 532 ? 9.644 -5.697 -28.504 1.00 97.88 532 GLU A C 1
ATOM 4145 O O . GLU A 1 532 ? 10.568 -5.427 -29.268 1.00 97.88 532 GLU A O 1
ATOM 4150 N N . LEU A 1 533 ? 9.818 -5.733 -27.174 1.00 97.56 533 LEU A N 1
ATOM 4151 C CA . LEU A 1 533 ? 11.136 -5.528 -26.559 1.00 97.56 533 LEU A CA 1
ATOM 4152 C C . LEU A 1 533 ? 12.138 -6.605 -26.985 1.00 97.56 533 LEU A C 1
ATOM 4154 O O . LEU A 1 533 ? 13.273 -6.278 -27.319 1.00 97.56 533 LEU A O 1
ATOM 4158 N N . ALA A 1 534 ? 11.731 -7.876 -27.008 1.00 96.88 534 ALA A N 1
ATOM 4159 C CA . ALA A 1 534 ? 12.582 -8.961 -27.491 1.00 96.88 534 ALA A CA 1
ATOM 4160 C C . ALA A 1 534 ? 12.977 -8.769 -28.963 1.00 96.88 534 ALA A C 1
ATOM 4162 O O . ALA A 1 534 ? 14.149 -8.927 -29.294 1.00 96.88 534 ALA A O 1
ATOM 4163 N N . ALA A 1 535 ? 12.040 -8.343 -29.817 1.00 96.88 535 ALA A N 1
ATOM 4164 C CA . ALA A 1 535 ? 12.330 -8.021 -31.213 1.00 96.88 535 ALA A CA 1
ATOM 4165 C C . ALA A 1 535 ? 13.322 -6.850 -31.340 1.00 96.88 535 ALA A C 1
ATOM 4167 O O . ALA A 1 535 ? 14.273 -6.932 -32.111 1.00 96.88 535 ALA A O 1
ATOM 4168 N N . MET A 1 536 ? 13.164 -5.778 -30.550 1.00 97.12 536 MET A N 1
ATOM 4169 C CA . MET A 1 536 ? 14.136 -4.672 -30.520 1.00 97.12 536 MET A CA 1
ATOM 4170 C C . MET A 1 536 ? 15.539 -5.155 -30.150 1.00 97.12 536 MET A C 1
ATOM 4172 O O . MET A 1 536 ? 16.510 -4.757 -30.793 1.00 97.12 536 MET A O 1
ATOM 4176 N N . VAL A 1 537 ? 15.639 -6.005 -29.123 1.00 96.38 537 VAL A N 1
ATOM 4177 C CA . VAL A 1 537 ? 16.911 -6.599 -28.700 1.00 96.38 537 VAL A CA 1
ATOM 4178 C C . VAL A 1 537 ? 17.505 -7.443 -29.824 1.00 96.38 537 VAL A C 1
ATOM 4180 O O . VAL A 1 537 ? 18.672 -7.262 -30.147 1.00 96.38 537 VAL A O 1
ATOM 4183 N N . GLU A 1 538 ? 16.712 -8.296 -30.472 1.00 95.12 538 GLU A N 1
ATOM 4184 C CA . GLU A 1 538 ? 17.151 -9.126 -31.599 1.00 95.12 538 GLU A CA 1
ATOM 4185 C C . GLU A 1 538 ? 17.713 -8.274 -32.747 1.00 95.12 538 GLU A C 1
ATOM 4187 O O . GLU A 1 538 ? 18.847 -8.491 -33.168 1.00 95.12 538 GLU A O 1
ATOM 4192 N N . HIS A 1 539 ? 16.992 -7.230 -33.167 1.00 94.75 539 HIS A N 1
ATOM 4193 C CA . HIS A 1 539 ? 17.427 -6.329 -34.241 1.00 94.75 539 HIS A CA 1
ATOM 4194 C C . HIS A 1 539 ? 18.729 -5.577 -33.929 1.00 94.75 539 HIS A C 1
ATOM 4196 O O . HIS A 1 539 ? 19.489 -5.254 -34.843 1.00 94.75 539 HIS A O 1
ATOM 4202 N N . CYS A 1 540 ? 18.976 -5.255 -32.656 1.00 92.31 540 CYS A N 1
ATOM 4203 C CA . CYS A 1 540 ? 20.183 -4.542 -32.234 1.00 92.31 540 CYS A CA 1
ATOM 4204 C C . CYS A 1 540 ? 21.359 -5.477 -31.992 1.00 92.31 540 CYS A C 1
ATOM 4206 O O . CYS A 1 540 ? 22.505 -5.104 -32.214 1.00 92.31 540 CYS A O 1
ATOM 4208 N N . ALA A 1 541 ? 21.089 -6.672 -31.487 1.00 90.06 541 ALA A N 1
ATOM 4209 C CA . ALA A 1 541 ? 22.125 -7.600 -31.086 1.00 90.06 541 ALA A CA 1
ATOM 4210 C C . ALA A 1 541 ? 22.764 -8.320 -32.284 1.00 90.06 541 ALA A C 1
ATOM 4212 O O . ALA A 1 541 ? 23.712 -9.075 -32.091 1.00 90.06 541 ALA A O 1
ATOM 4213 N N . ASP A 1 542 ? 22.225 -8.143 -33.493 1.00 87.62 542 ASP A N 1
ATOM 4214 C CA . ASP A 1 542 ? 22.860 -8.547 -34.756 1.00 87.62 542 ASP A CA 1
ATOM 4215 C C . ASP A 1 542 ? 23.914 -7.523 -35.229 1.00 87.62 542 ASP A C 1
ATOM 4217 O O . ASP A 1 542 ? 24.655 -7.777 -36.179 1.00 87.62 542 ASP A O 1
ATOM 4221 N N . LEU A 1 543 ? 24.002 -6.357 -34.576 1.00 88.19 543 LEU A N 1
ATOM 4222 C CA . LEU A 1 543 ? 25.046 -5.373 -34.845 1.00 88.19 543 LEU A CA 1
ATOM 4223 C C . LEU A 1 543 ? 26.372 -5.818 -34.208 1.00 88.19 543 LEU A C 1
ATOM 4225 O O . LEU A 1 543 ? 26.400 -6.294 -33.071 1.00 88.19 543 LEU A O 1
ATOM 4229 N N . GLY A 1 544 ? 27.484 -5.633 -34.925 1.00 81.88 544 GLY A N 1
ATOM 4230 C CA . GLY A 1 544 ? 28.813 -5.995 -34.429 1.00 81.88 544 GLY A CA 1
ATOM 4231 C C . GLY A 1 544 ? 29.168 -5.216 -33.161 1.00 81.88 544 GLY A C 1
ATOM 4232 O O . GLY A 1 544 ? 29.031 -3.995 -33.141 1.00 81.88 544 GLY A O 1
ATOM 4233 N N . GLY A 1 545 ? 29.610 -5.915 -32.112 1.00 79.00 545 GLY A N 1
ATOM 4234 C CA . GLY A 1 545 ? 29.952 -5.307 -30.818 1.00 79.00 545 GLY A CA 1
ATOM 4235 C C . GLY A 1 545 ? 28.749 -4.951 -29.934 1.00 79.00 545 GLY A C 1
ATOM 4236 O O . GLY A 1 545 ? 28.884 -4.135 -29.030 1.00 79.00 545 GLY A O 1
ATOM 4237 N N . GLY A 1 546 ? 27.556 -5.502 -30.195 1.00 80.88 546 GLY A N 1
ATOM 4238 C CA . GLY A 1 546 ? 26.393 -5.339 -29.315 1.00 80.88 546 GLY A CA 1
ATOM 4239 C C . GLY A 1 546 ? 26.526 -6.085 -27.969 1.00 80.88 546 GLY A C 1
ATOM 4240 O O . GLY A 1 546 ? 27.284 -7.051 -27.876 1.00 80.88 546 GLY A O 1
ATOM 4241 N N . PRO A 1 547 ? 25.768 -5.687 -26.924 1.00 83.56 547 PRO A N 1
ATOM 4242 C CA . PRO A 1 547 ? 25.827 -6.348 -25.621 1.00 83.56 547 PRO A CA 1
ATOM 4243 C C . PRO A 1 547 ? 25.419 -7.831 -25.679 1.00 83.56 547 PRO A C 1
ATOM 4245 O O . PRO A 1 547 ? 24.533 -8.226 -26.443 1.00 83.56 547 PRO A O 1
ATOM 4248 N N . ASN A 1 548 ? 26.014 -8.653 -24.809 1.00 83.56 548 ASN A N 1
ATOM 4249 C CA . ASN A 1 548 ? 25.754 -10.094 -24.751 1.00 83.56 548 ASN A CA 1
ATOM 4250 C C . ASN A 1 548 ? 24.273 -10.414 -24.441 1.00 83.56 548 ASN A C 1
ATOM 4252 O O . ASN A 1 548 ? 23.634 -9.762 -23.615 1.00 83.56 548 ASN A O 1
ATOM 4256 N N . ARG A 1 549 ? 23.723 -11.442 -25.104 1.00 86.31 549 ARG A N 1
ATOM 4257 C CA . ARG A 1 549 ? 22.338 -11.925 -24.940 1.00 86.31 549 ARG A CA 1
ATOM 4258 C C . ARG A 1 549 ? 22.171 -12.969 -23.829 1.00 86.31 549 ARG A C 1
ATOM 4260 O O . ARG A 1 549 ? 21.039 -13.334 -23.522 1.00 86.31 549 ARG A O 1
ATOM 4267 N N . SER A 1 550 ? 23.260 -13.488 -23.256 1.00 80.44 550 SER A N 1
ATOM 4268 C CA . SER A 1 550 ? 23.241 -14.662 -22.365 1.00 80.44 550 SER A CA 1
ATOM 4269 C C . SER A 1 550 ? 22.381 -14.507 -21.106 1.00 80.44 550 SER A C 1
ATOM 4271 O O . SER A 1 550 ? 21.977 -15.509 -20.524 1.00 80.44 550 SER A O 1
ATOM 4273 N N . GLU A 1 551 ? 22.075 -13.274 -20.700 1.00 83.12 551 GLU A N 1
ATOM 4274 C CA . GLU A 1 551 ? 21.310 -12.960 -19.485 1.00 83.12 551 GLU A CA 1
ATOM 4275 C C . GLU A 1 551 ? 19.828 -12.627 -19.751 1.00 83.12 551 GLU A C 1
ATOM 4277 O O . GLU A 1 551 ? 19.088 -12.258 -18.837 1.00 83.12 551 GLU A O 1
ATOM 4282 N N . LEU A 1 552 ? 19.353 -12.756 -20.996 1.00 88.88 552 LEU A N 1
ATOM 4283 C CA . LEU A 1 552 ? 17.970 -12.427 -21.343 1.00 88.88 552 LEU A CA 1
ATOM 4284 C C . LEU A 1 552 ? 16.993 -13.520 -20.896 1.00 88.88 552 LEU A C 1
ATOM 4286 O O . LEU A 1 552 ? 17.118 -14.697 -21.240 1.00 88.88 552 LEU A O 1
ATOM 4290 N N . HIS A 1 553 ? 15.957 -13.117 -20.162 1.00 91.00 553 HIS A N 1
ATOM 4291 C CA . HIS A 1 553 ? 14.901 -14.025 -19.731 1.00 91.00 553 HIS A CA 1
ATOM 4292 C C . HIS A 1 553 ? 13.873 -14.301 -20.834 1.00 91.00 553 HIS A C 1
ATOM 4294 O O . HIS A 1 553 ? 13.496 -13.421 -21.601 1.00 91.00 553 HIS A O 1
ATOM 4300 N N . ILE A 1 554 ? 13.354 -15.530 -20.869 1.00 90.75 554 ILE A N 1
ATOM 4301 C CA . ILE A 1 554 ? 12.334 -15.955 -21.837 1.00 90.75 554 ILE A CA 1
ATOM 4302 C C . ILE A 1 554 ? 10.994 -15.272 -21.534 1.00 90.75 554 ILE A C 1
ATOM 4304 O O . ILE A 1 554 ? 10.577 -15.183 -20.376 1.00 90.75 554 ILE A O 1
ATOM 4308 N N . ILE A 1 555 ? 10.278 -14.873 -22.589 1.00 90.06 555 ILE A N 1
ATOM 4309 C CA . ILE A 1 555 ? 8.926 -14.316 -22.488 1.00 90.06 555 ILE A CA 1
ATOM 4310 C C . ILE A 1 555 ? 7.982 -15.340 -21.826 1.00 90.06 555 ILE A C 1
ATOM 4312 O O . ILE A 1 555 ? 7.838 -16.462 -22.332 1.00 90.06 555 ILE A O 1
ATOM 4316 N N . PRO A 1 556 ? 7.295 -14.981 -20.725 1.00 85.56 556 PRO A N 1
ATOM 4317 C CA . PRO A 1 556 ? 6.383 -15.891 -20.045 1.00 85.56 556 PRO A CA 1
ATOM 4318 C C . PRO A 1 556 ? 5.233 -16.370 -20.947 1.00 85.56 556 PRO A C 1
ATOM 4320 O O . PRO A 1 556 ? 4.639 -15.608 -21.716 1.00 85.56 556 PRO A O 1
ATOM 4323 N N . LYS A 1 557 ? 4.875 -17.656 -20.829 1.00 86.38 557 LYS A N 1
ATOM 4324 C CA . LYS A 1 557 ? 3.685 -18.217 -21.489 1.00 86.38 557 LYS A CA 1
ATOM 4325 C C . LYS A 1 557 ? 2.411 -17.715 -20.802 1.00 86.38 557 LYS A C 1
ATOM 4327 O O . LYS A 1 557 ? 2.355 -17.613 -19.578 1.00 86.38 557 LYS A O 1
ATOM 4332 N N . LEU A 1 558 ? 1.367 -17.477 -21.594 1.00 76.69 558 LEU A N 1
ATOM 4333 C CA . LEU A 1 558 ? 0.040 -17.126 -21.084 1.00 76.69 558 LEU A CA 1
ATOM 4334 C C . LEU A 1 558 ? -0.539 -18.280 -20.252 1.00 76.69 558 LEU A C 1
ATOM 4336 O O . LEU A 1 558 ? -0.339 -19.448 -20.582 1.00 76.69 558 LEU A O 1
ATOM 4340 N N . GLY A 1 559 ? -1.242 -17.947 -19.167 1.00 69.44 559 GLY A N 1
ATOM 4341 C CA . GLY A 1 559 ? -1.963 -18.908 -18.321 1.00 69.44 559 GLY A CA 1
ATOM 4342 C C . GLY A 1 559 ? -1.271 -19.321 -17.016 1.00 69.44 559 GLY A C 1
ATOM 4343 O O . GLY A 1 559 ? -1.936 -19.878 -16.146 1.00 69.44 559 GLY A O 1
ATOM 4344 N N . LYS A 1 560 ? 0.020 -19.017 -16.813 1.00 72.06 560 LYS A N 1
ATOM 4345 C CA . LYS A 1 560 ? 0.658 -19.141 -15.489 1.00 72.06 560 LYS A CA 1
ATOM 4346 C C . LYS A 1 560 ? 0.714 -17.771 -14.809 1.00 72.06 560 LYS A C 1
ATOM 4348 O O . LYS A 1 560 ? 1.247 -16.819 -15.374 1.00 72.06 560 LYS A O 1
ATOM 4353 N N . SER A 1 561 ? 0.138 -17.674 -13.609 1.00 71.44 561 SER A N 1
ATOM 4354 C CA . SER A 1 561 ? 0.278 -16.504 -12.734 1.00 71.44 561 SER A CA 1
ATOM 4355 C C . SER A 1 561 ? 1.703 -16.480 -12.193 1.00 71.44 561 SER A C 1
ATOM 4357 O O . SER A 1 561 ? 2.016 -17.201 -11.249 1.00 71.44 561 SER A O 1
ATOM 4359 N N . ASP A 1 562 ? 2.571 -15.724 -12.854 1.00 85.88 562 ASP A N 1
ATOM 4360 C CA . ASP A 1 562 ? 3.939 -15.486 -12.402 1.00 85.88 562 ASP A CA 1
ATOM 4361 C C . ASP A 1 562 ? 4.358 -14.055 -12.761 1.00 85.88 562 ASP A C 1
ATOM 4363 O O . ASP A 1 562 ? 5.096 -13.798 -13.714 1.00 85.88 562 ASP A O 1
ATOM 4367 N N . GLY A 1 563 ? 3.835 -13.093 -12.004 1.00 88.12 563 GLY A N 1
ATOM 4368 C CA . GLY A 1 563 ? 4.186 -11.679 -12.089 1.00 88.12 563 GLY A CA 1
ATOM 4369 C C . GLY A 1 563 ? 5.688 -11.439 -11.940 1.00 88.12 563 GLY A C 1
ATOM 4370 O O . GLY A 1 563 ? 6.232 -10.540 -12.578 1.00 88.12 563 GLY A O 1
ATOM 4371 N N . ALA A 1 564 ? 6.388 -12.284 -11.177 1.00 90.62 564 ALA A N 1
ATOM 4372 C CA . ALA A 1 564 ? 7.837 -12.204 -11.047 1.00 90.62 564 ALA A CA 1
ATOM 4373 C C . ALA A 1 564 ? 8.548 -12.570 -12.360 1.00 90.62 564 ALA A C 1
ATOM 4375 O O . ALA A 1 564 ? 9.514 -11.906 -12.731 1.00 90.62 564 ALA A O 1
ATOM 4376 N N . ALA A 1 565 ? 8.058 -13.563 -13.109 1.00 92.56 565 ALA A N 1
ATOM 4377 C CA . ALA A 1 565 ? 8.574 -13.859 -14.447 1.00 92.56 565 ALA A CA 1
ATOM 4378 C C . ALA A 1 565 ? 8.321 -12.713 -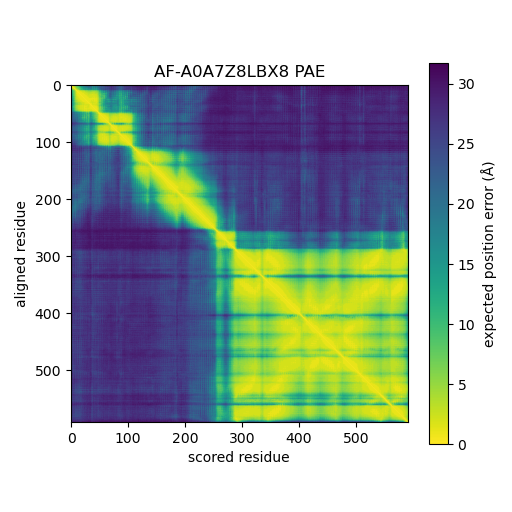15.438 1.00 92.56 565 ALA A C 1
ATOM 4380 O O . ALA A 1 565 ? 9.217 -12.389 -16.218 1.00 92.56 565 ALA A O 1
ATOM 4381 N N . TRP A 1 566 ? 7.152 -12.061 -15.380 1.00 93.00 566 TRP A N 1
ATOM 4382 C CA . TRP A 1 566 ? 6.867 -10.871 -16.194 1.00 93.00 566 TRP A CA 1
ATOM 4383 C C . TRP A 1 566 ? 7.833 -9.728 -15.894 1.00 93.00 566 TRP A C 1
ATOM 4385 O O . TRP A 1 566 ? 8.418 -9.170 -16.822 1.00 93.00 566 TRP A O 1
ATOM 4395 N N . GLN A 1 567 ? 8.043 -9.409 -14.612 1.00 94.19 567 GLN A N 1
ATOM 4396 C CA . GLN A 1 567 ? 9.002 -8.379 -14.221 1.00 94.19 567 GLN A CA 1
ATOM 4397 C C . GLN A 1 567 ? 10.418 -8.745 -14.663 1.00 94.19 567 GLN A C 1
ATOM 4399 O O . GLN A 1 567 ? 11.064 -7.911 -15.282 1.00 94.19 567 GLN A O 1
ATOM 4404 N N . ARG A 1 568 ? 10.903 -9.962 -14.377 1.00 94.06 568 ARG A N 1
ATOM 4405 C CA . ARG A 1 568 ? 12.261 -10.387 -14.762 1.00 94.06 568 ARG A CA 1
ATOM 4406 C C . ARG A 1 568 ? 12.481 -10.284 -16.270 1.00 94.06 568 ARG A C 1
ATOM 4408 O O . ARG A 1 568 ? 13.502 -9.753 -16.688 1.00 94.06 568 ARG A O 1
ATOM 4415 N N . CYS A 1 569 ? 11.509 -10.725 -17.070 1.00 95.25 569 CYS A N 1
ATOM 4416 C CA . CYS A 1 569 ? 11.547 -10.598 -18.526 1.00 95.25 569 CYS A CA 1
ATOM 4417 C C . CYS A 1 569 ? 11.624 -9.134 -18.968 1.00 95.25 569 CYS A C 1
ATOM 4419 O O . CYS A 1 569 ? 12.530 -8.770 -19.713 1.00 95.25 569 CYS A O 1
ATOM 4421 N N . ALA A 1 570 ? 10.701 -8.280 -18.520 1.00 96.25 570 ALA A N 1
ATOM 4422 C CA . ALA A 1 570 ? 10.708 -6.874 -18.919 1.00 96.25 570 ALA A CA 1
ATOM 4423 C C . ALA A 1 570 ? 11.983 -6.154 -18.444 1.00 96.25 570 ALA A C 1
ATOM 4425 O O . ALA A 1 570 ? 12.571 -5.391 -19.203 1.00 96.25 570 ALA A O 1
ATOM 4426 N N . HIS A 1 571 ? 12.440 -6.452 -17.225 1.00 96.00 571 HIS A N 1
ATOM 4427 C CA . HIS A 1 571 ? 13.645 -5.883 -16.630 1.00 96.00 571 HIS A CA 1
ATOM 4428 C C . HIS A 1 571 ? 14.907 -6.266 -17.406 1.00 96.00 571 HIS A C 1
ATOM 4430 O O . HIS A 1 571 ? 15.666 -5.375 -17.768 1.00 96.00 571 HIS A O 1
ATOM 4436 N N . SER A 1 572 ? 15.117 -7.549 -17.736 1.00 95.44 572 SER A N 1
ATOM 4437 C CA . SER A 1 572 ? 16.320 -7.968 -18.473 1.00 95.44 572 SER A CA 1
ATOM 4438 C C . SER A 1 572 ? 16.404 -7.321 -19.856 1.00 95.44 572 SER A C 1
ATOM 4440 O O . SER A 1 572 ? 17.474 -6.891 -20.270 1.00 95.44 572 SER A O 1
ATOM 4442 N N . HIS A 1 573 ? 15.275 -7.197 -20.563 1.00 96.75 573 HIS A N 1
ATOM 4443 C CA . HIS A 1 573 ? 15.243 -6.543 -21.876 1.00 96.75 573 HIS A CA 1
ATOM 4444 C C . HIS A 1 573 ? 15.413 -5.023 -21.771 1.00 96.75 573 HIS A C 1
ATOM 4446 O O . HIS A 1 573 ? 16.145 -4.435 -22.565 1.00 96.75 573 HIS A O 1
ATOM 4452 N N . ALA A 1 574 ? 14.773 -4.379 -20.789 1.00 96.69 574 ALA A N 1
ATOM 4453 C CA . ALA A 1 574 ? 14.939 -2.949 -20.545 1.00 96.69 574 ALA A CA 1
ATOM 4454 C C . ALA A 1 574 ? 16.383 -2.607 -20.155 1.00 96.69 574 ALA A C 1
ATOM 4456 O O . ALA A 1 574 ? 16.929 -1.624 -20.655 1.00 96.69 574 ALA A O 1
ATOM 4457 N N . GLN A 1 575 ? 17.014 -3.440 -19.324 1.00 94.25 575 GLN A N 1
ATOM 4458 C CA . GLN A 1 575 ? 18.416 -3.307 -18.942 1.00 94.25 575 GLN A CA 1
ATOM 4459 C C . GLN A 1 575 ? 19.338 -3.483 -20.152 1.00 94.25 575 GLN A C 1
ATOM 4461 O O . GLN A 1 575 ? 20.181 -2.624 -20.398 1.00 94.25 575 GLN A O 1
ATOM 4466 N N . TRP A 1 576 ? 19.118 -4.518 -20.968 1.00 94.94 576 TRP A N 1
ATOM 4467 C CA . TRP A 1 576 ? 19.895 -4.737 -22.189 1.00 94.94 576 TRP A CA 1
ATOM 4468 C C . TRP A 1 576 ? 19.798 -3.546 -23.154 1.00 94.94 576 TRP A C 1
ATOM 4470 O O . TRP A 1 576 ? 20.815 -3.057 -23.641 1.00 94.94 576 TRP A O 1
ATOM 4480 N N . LEU A 1 577 ? 18.589 -3.016 -23.390 1.00 95.44 577 LEU A N 1
ATOM 4481 C CA . LEU A 1 5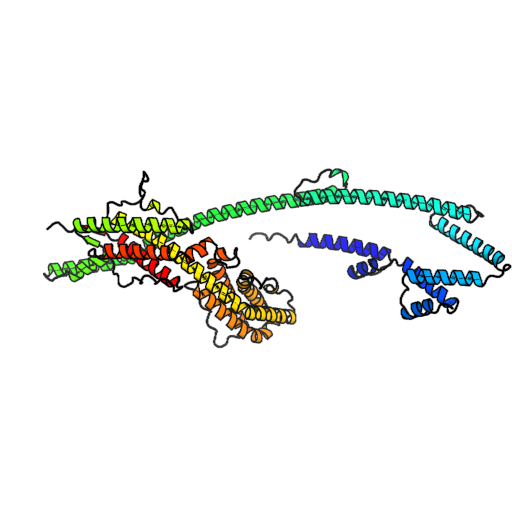77 ? 18.382 -1.836 -24.242 1.00 95.44 577 LEU A CA 1
ATOM 4482 C C . LEU A 1 577 ? 18.996 -0.569 -23.633 1.00 95.44 577 LEU A C 1
ATOM 4484 O O . LEU A 1 577 ? 19.498 0.285 -24.366 1.00 95.44 577 LEU A O 1
ATOM 4488 N N . ALA A 1 578 ? 18.982 -0.436 -22.305 1.00 93.19 578 ALA A N 1
ATOM 4489 C CA . ALA A 1 578 ? 19.656 0.655 -21.610 1.00 93.19 578 ALA A CA 1
ATOM 4490 C C . ALA A 1 578 ? 21.172 0.589 -21.776 1.00 93.19 578 ALA A C 1
ATOM 4492 O O . ALA A 1 578 ? 21.802 1.634 -21.950 1.00 93.19 578 ALA A O 1
ATOM 4493 N N . ASP A 1 579 ? 21.740 -0.614 -21.756 1.00 89.19 579 ASP A N 1
ATOM 4494 C CA . ASP A 1 579 ? 23.154 -0.814 -22.016 1.00 89.19 579 ASP A CA 1
ATOM 4495 C C . ASP A 1 579 ? 23.478 -0.557 -23.484 1.00 89.19 579 ASP A C 1
ATOM 4497 O O . ASP A 1 579 ? 24.331 0.286 -23.731 1.00 89.19 579 ASP A O 1
ATOM 4501 N N . ALA A 1 580 ? 22.736 -1.117 -24.445 1.00 90.56 580 ALA A N 1
ATOM 4502 C CA . ALA A 1 580 ? 22.913 -0.849 -25.878 1.00 90.56 580 ALA A CA 1
ATOM 4503 C C . ALA A 1 580 ? 22.827 0.650 -26.226 1.00 90.56 580 ALA A C 1
ATOM 4505 O O . ALA A 1 580 ? 23.621 1.156 -27.015 1.00 90.56 580 ALA A O 1
ATOM 4506 N N . ALA A 1 581 ? 21.918 1.402 -25.596 1.00 92.19 581 ALA A N 1
ATOM 4507 C CA . ALA A 1 581 ? 21.787 2.847 -25.805 1.00 92.19 581 ALA A CA 1
ATOM 4508 C C . ALA A 1 581 ? 23.005 3.666 -25.332 1.00 92.19 581 ALA A C 1
ATOM 4510 O O . ALA A 1 581 ? 23.111 4.846 -25.669 1.00 92.19 581 ALA A O 1
ATOM 4511 N N . ARG A 1 582 ? 23.913 3.073 -24.543 1.00 86.75 582 ARG A N 1
ATOM 4512 C CA . ARG A 1 582 ? 25.179 3.696 -24.123 1.00 86.75 582 ARG A CA 1
ATOM 4513 C C . ARG A 1 582 ? 26.317 3.444 -25.113 1.00 86.75 582 ARG A C 1
ATOM 4515 O O . ARG A 1 582 ? 27.364 4.066 -24.962 1.00 86.75 582 ARG A O 1
ATOM 4522 N N . TYR A 1 583 ? 26.136 2.546 -26.083 1.00 87.31 583 TYR A N 1
ATOM 4523 C CA . TYR A 1 583 ? 27.201 2.175 -27.005 1.00 87.31 583 TYR A CA 1
ATOM 4524 C C . TYR A 1 583 ? 27.402 3.277 -28.044 1.00 87.31 583 TYR A C 1
ATOM 4526 O O . TYR A 1 583 ? 26.448 3.869 -28.562 1.00 87.31 583 TYR A O 1
ATOM 4534 N N . ARG A 1 584 ? 28.663 3.555 -28.376 1.00 87.56 584 ARG A N 1
ATOM 4535 C CA . ARG A 1 584 ? 29.002 4.473 -29.463 1.00 87.56 584 ARG A CA 1
ATOM 4536 C C . ARG A 1 584 ? 28.857 3.742 -30.789 1.00 87.56 584 ARG A C 1
ATOM 4538 O O . ARG A 1 584 ? 29.372 2.647 -30.950 1.00 87.56 584 ARG A O 1
ATOM 4545 N N . VAL A 1 585 ? 28.214 4.369 -31.766 1.00 87.94 585 VAL A N 1
ATOM 4546 C CA . VAL A 1 585 ? 28.093 3.799 -33.114 1.00 87.94 585 VAL A CA 1
ATOM 4547 C C . VAL A 1 585 ? 29.258 4.289 -33.976 1.00 87.94 585 VAL A C 1
ATOM 4549 O O . VAL A 1 585 ? 29.462 5.499 -34.103 1.00 87.94 585 VAL A O 1
ATOM 4552 N N . GLN A 1 586 ? 30.019 3.361 -34.554 1.00 87.56 586 GLN A N 1
ATOM 4553 C CA . GLN A 1 586 ? 31.069 3.619 -35.539 1.00 87.56 586 GLN A CA 1
ATOM 4554 C C . GLN A 1 586 ? 30.694 2.993 -36.886 1.00 87.56 586 GLN A C 1
ATOM 4556 O O . GLN A 1 586 ? 30.233 1.854 -36.961 1.00 87.56 586 GLN A O 1
ATOM 4561 N N . LEU A 1 587 ? 30.892 3.761 -37.956 1.00 86.75 587 LEU A N 1
ATOM 4562 C CA . LEU A 1 587 ? 30.660 3.296 -39.318 1.00 86.75 587 LEU A CA 1
ATOM 4563 C C . LEU A 1 587 ? 31.860 2.483 -39.793 1.00 86.75 587 LEU A C 1
ATOM 4565 O O . LEU A 1 587 ? 32.999 2.936 -39.666 1.00 86.75 587 LEU A O 1
ATOM 4569 N N . LEU A 1 588 ? 31.596 1.308 -40.367 1.00 85.56 588 LEU A N 1
ATOM 4570 C CA . LEU A 1 588 ? 32.608 0.606 -41.153 1.00 85.56 588 LEU A CA 1
ATOM 4571 C C . LEU A 1 588 ? 32.994 1.489 -42.353 1.00 85.56 588 LEU A C 1
ATOM 4573 O O . LEU A 1 588 ? 32.088 1.972 -43.035 1.00 85.56 588 LEU A O 1
ATOM 4577 N N . PRO A 1 589 ? 34.293 1.725 -42.611 1.00 74.56 589 PRO A N 1
ATOM 4578 C CA . PRO A 1 589 ? 34.716 2.407 -43.826 1.00 74.56 589 PRO A CA 1
ATOM 4579 C C . PRO A 1 589 ? 34.261 1.588 -45.040 1.00 74.56 589 PRO A C 1
ATOM 4581 O O . PRO A 1 589 ? 34.472 0.373 -45.075 1.00 74.56 589 PRO A O 1
ATOM 4584 N N . ASP A 1 590 ? 33.601 2.246 -45.997 1.00 63.03 590 ASP A N 1
ATOM 4585 C CA . ASP A 1 590 ? 33.179 1.618 -47.251 1.00 63.03 590 ASP A CA 1
ATOM 4586 C C . ASP A 1 590 ? 34.422 1.020 -47.933 1.00 63.03 590 ASP A C 1
ATOM 4588 O O . ASP A 1 590 ? 35.408 1.727 -48.160 1.00 63.03 590 ASP A O 1
ATOM 4592 N N . SER A 1 591 ? 34.396 -0.296 -48.170 1.00 47.22 591 SER A N 1
ATOM 4593 C CA . SER A 1 591 ? 35.478 -1.049 -48.827 1.00 47.22 591 SER A CA 1
ATOM 4594 C C . SER A 1 591 ? 35.306 -1.071 -50.335 1.00 47.22 591 SER A C 1
ATOM 4596 O O . SER A 1 591 ? 34.142 -1.161 -50.791 1.00 47.22 591 SER A O 1
#

Foldseek 3Di:
DDDDDDDPPPVVVVVVVVVLLVVLVVVLVVQVDPDSDSVVSVVSVVDDGPVLQVLQVVLVVVLVVVDDAPDPVLVVQVVVQPPPHRRDSVSSVVSVVSVVVVVVVPDDPVVCVVVVVVVQVVLQVVLVVLCVVVVHDDDPPDGNVVSVVVNVVSVVVVVVVVVVVVVVVVVLVVLLVQLVVCLVVLHHRPDLVSNPPCSVVSVVSSVVVVVVVVVVVVVVVVVVVVVVVVVVVVVVVVVVVVVVVVVVVVVVVVCVVVLVVLVVVLVVCVVVVHDSVVSVLVSLLVQQEFEDAPVLQVVLLVLLVVLLVLLLVLLQVLCVLPVDDDRSCLLPPDPPDDRPFPSVGPLSSLVSLLVSLVSLLVLLLLLLLQLLLVLLLVLLVVCLVLLVVLLVLLCVLCVVLVHRDQQLVVFDSVFSLSSLCNLLSSLVSLLVLLPRPSSLVCLVVNQVSLVVSLVSNQVSNCSRDPPQDDQDDDDPPQRSSNSSNSSSVSSNSSSVVCCVSCVVCSVVSSHDDPSSVVSNVVCVSSLSSLVSLVSSLVSLVVTPSADDPPLAQDRDDPPDSDSVSSSSNSVRSSVSSVSSSPHHYDHDPDD

Radius of gyration: 45.64 Å; Cα contacts (8 Å, |Δi|>4): 541; chains: 1; bounding box: 131×60×118 Å

Nearest PDB structures (foldseek):
  4mhl-assembly1_A  TM=2.057E-01  e=1.522E-01  Homo sapiens
  1yc9-assembly1_A-3  TM=1.501E-01  e=2.345E+00  Vibrio cholerae

Secondary structure (DSSP, 8-state):
-PPPPP-TTHHHHHHHHHHHHHHHHHHHHHTT-----HHHHHHHHHSPPHHHHHHHHHHHHHHHHT---S-HHHHHHHHHT-TTPPPPHHHHHHHHHHHHHHHHHT--HHHHHHHHHHHHHHHHHHHHHHHHHTT----TT--HHHHHHHHHHHHHHHHHHHHHHHHHHHHHHHHHHHHHHHHHTTPPPS-GGGGGGGHHHHHHHHHHHHHHHHHHHHHHHHHHHHHHHHHHHHHHHHHHHHHHHHHHHHHHTTHHHHHHHHHHHHHHHHHTT---HHHHHHHHHHHTEEEE-HHHHHHHHHHHHHHHHHHHHHHHHHHHHS--SS-GGGGS--SSPPPSS-TTSHHHHHHHHHHHHHHHHHHHHHHHHHHHHHHHHHHHHHHHHHHHHHHHHHHHHHHHHT----GGGGS-TTSHHHHHHHHHHHHHHHHHHHHSTTGGGGHHHHHHHHHHHHHHHHHHHTTTSTTPPPPPPPPTT--HHHHHHHHHHHHHHHHHHHHHHHHHHHTTTTPPPHHHHHHHHTHHHHHHHHHHHHHHHHHHHTSBTPPP-TTPPPPPPTT---HHHHHHHHHHHHHHHHHHTTSEEEEPPP-

Solvent-accessible surface area (backbone atoms only — not comparable to full-atom values): 32270 Å² total; per-residue (Å²): 139,80,83,80,80,75,83,71,69,60,64,55,54,50,52,52,51,51,52,52,40,51,53,43,36,51,57,20,37,77,65,69,50,88,74,88,54,48,67,62,24,48,54,54,63,73,44,79,54,63,68,57,49,52,50,15,43,47,34,48,52,55,43,61,72,74,47,88,70,93,49,64,66,60,50,52,54,60,59,70,53,47,101,85,56,72,54,56,65,69,56,24,49,54,43,46,51,51,51,51,53,51,56,63,72,71,62,56,79,78,57,48,62,59,48,52,53,50,51,50,50,52,49,32,53,52,46,45,52,58,32,48,76,69,70,50,91,80,66,93,84,66,52,49,72,56,46,47,51,51,46,53,52,51,49,51,52,52,51,50,52,52,48,52,52,49,51,51,51,52,54,51,51,52,51,51,51,52,32,51,49,27,39,75,71,72,40,84,53,73,70,49,82,79,48,57,82,54,28,60,55,54,51,51,53,37,52,51,52,51,52,48,49,56,50,51,53,50,48,49,53,49,50,52,52,47,52,52,50,49,53,50,49,51,50,51,49,50,50,46,48,53,50,48,53,46,49,51,47,57,55,57,43,53,46,48,61,53,46,52,47,43,51,54,50,27,52,58,27,49,76,69,73,44,89,33,62,71,46,51,50,56,46,38,65,74,65,31,37,30,45,38,43,70,70,56,50,55,52,40,47,54,53,42,54,51,35,45,51,53,34,33,53,35,47,46,56,50,33,73,54,46,77,72,76,77,71,45,53,58,70,63,49,89,78,90,54,82,48,91,47,51,67,92,38,68,58,26,38,30,47,38,48,19,56,52,30,48,54,50,23,50,53,24,47,48,50,21,45,50,51,16,40,53,54,27,47,56,42,51,63,67,41,44,65,61,53,53,51,48,49,51,52,51,45,56,45,30,51,76,49,73,44,83,82,54,67,48,77,74,52,56,69,90,42,56,40,30,54,65,53,36,46,43,35,42,19,54,50,45,40,52,31,40,69,34,84,62,24,34,77,48,25,66,76,47,40,65,62,48,53,52,51,50,53,53,50,49,60,32,47,54,70,46,39,82,88,61,82,75,78,81,82,81,59,101,80,61,48,49,31,53,49,44,38,56,53,21,56,44,31,39,52,52,34,55,51,46,48,73,74,40,55,82,25,52,86,50,49,46,44,75,49,75,44,52,49,48,48,66,71,48,43,67,46,59,48,48,35,47,49,31,47,50,50,44,49,55,57,49,52,74,38,44,63,42,70,84,68,89,77,60,52,71,80,72,67,87,92,63,96,46,32,64,49,42,25,50,23,28,42,35,47,22,51,51,35,48,53,51,40,70,34,45,81,43,72,52,78,89,128

pLDDT: mean 85.55, std 12.21, range [35.75, 98.25]

Sequence (591 aa):
MEAVPPPLAHDAVLRIYERLASAVLAAARARGYGGDDVQAAAALLATPDPLVRKLCEAALALWQQQGASADDHLQAAVHSLGGGSCPPLRLAIELLEDLSSRQRQRRSTTVIHALDSDDHQRLTKLLAAALEEMGESMSEGDPAHRLLGQLVKRYRVILNQTNLQAEHHRRHLALLMVALQDVVSGNRPQRLEQLGDDALIVEGLWSMLDGRQALVERARAAEDALATHHSELARLRHQLGELQGEVQRLQSLGDEDQRLGAYREAFARIERGDDAQDLLEGIRDLERVIIASQATITETLRLLDRSLDNTVHCLQDLRRILPLGPDPKRYRPRFLGKSPYQLRTLPGMLAACRDAAQDVERFAKRVRWIEGLGGFAKRLNKLRPAMQEMVRLVADCRDKAGDRVTMSLTVNMATTAGLASLPLLLAGDLLSLARSRRGKSYCERLLPLCEDIVNEYQNALAKAVDDLPLCPESSKRERPAGAIRRLADHLVLLAEWQDRHFAEADIQDFQPSRADQLLLADRDLLRRGCSELAAMVEHCADLGGGPNRSELHIIPKLGKSDGAAWQRCAHSHAQWLADAARYRVQLLPDS

Mean predicted aligned error: 18.33 Å